Protein AF-A0A2N2T030-F1 (afdb_monomer_lite)

pLDDT: mean 86.25, std 7.55, range [54.22, 97.12]

Sequence (401 aa):
SSLTVLAPPGSDQFIALAIMLALLVGVIQLLLGVFKLGVIVNFLSHPVIVGFTNAAAIIIALSQVSKLFGVPMGRSEHFINDIVGMFALIGDTHLPTLAMGALAIAIMWGIKRYAPRLPGVLIAVVVTTLLSWSIGFERNASGTPEQIADPELRAVVQQGMGAAQRVNELNSQIAQKTVALKAAHKAAGNDDSGIVQMDAELALLQIDLRDAETAYNQKKTALRHLQVVRSTDASGATLAIYPADKAPQDLALDETRYRLNKLRANGFHLMGGGEVVGAIPEGLPSVQMPRFSLDALGSLLSAALVISLVGFMEAISIAKAVAARTRQRIDPNQELIGQGLANVVGSFTQAFPVSGSFSRTAVNMNSGARTGMSSVITALIVLVALLFLTPLLYHLPQAVL

Secondary structure (DSSP, 8-state):
-GGGGTS-TTSHHHHHHHHHHHHHHHHHHHHHHHTTGGGGGGGS-HHHHHHHHHHHHHHHHHHHHHHHHT--PPPPS-HHHHHHHHHHTGGG--HHHHHHHHHHHHHHHHHHHH-TTS-HHHHHHHHHHHHHHHTT---EEEE-GGGB--HHHHHHHHHHHHHHHHHHHHHHHHHHHHHHHHHHHHHH-TT-HHHHHHHHHHHHHHHHHHHHHHHHHHHHHHHHT-EEEEEE-TTS-EEEEEEGGG--TTS-B-SSPEEEEEEETTEEEEESS--B------SPPPP------HHHHHHHHHHHHHHHHHHHHHHHHHHHHHHHHH-----HHHHHHHHHHHHHHHHHTTPPP----HHHHHHHHHTT--STHHHHHHHHHHHHIIIIITGGGTT-BGGG-

Radius of gyration: 24.69 Å; chains: 1; bounding box: 60×40×71 Å

Foldseek 3Di:
DLLCLQDPPPDPVSLLLLLVLLLLLLQVLQVCLVVLVLCVLVPDDPVVLVVVVVVVVVLVVLVLVCLLQQADDDDDPDSVVSVVVSVVCNVLGPVQSNVLLVQLVCQLVVCCPPPVVDPSLVVSQLVSLVVLVVVVQFPKAWDFLVQAPDPVVSVLLVQLLVLVVQLVVLSVVLNVLVLVLVVVCVPPNDPDPVSVVSVVVSVVSVVVNVVSVVSNVVSQVVQQPFKKKFAADPVRHGRHIYGPVGDDPPGPIDPFTWGFRDHYNGTTMTTRGFDAPAADDADFQAQADRDDDPSSCVSSNVVSVVCSVSQLSNQVVLVVVVCVVVVDDDSSSVQSSVLSVVSNRVSRRSDGRDHDDNVVVVVCVVVPDDDCVSVVVVVVVVNVCRNPVRVSRRSRGSSSD

Structure (mmCIF, N/CA/C/O backbone):
data_AF-A0A2N2T030-F1
#
_entry.id   AF-A0A2N2T030-F1
#
loop_
_atom_site.group_PDB
_atom_site.id
_atom_site.type_symbol
_atom_site.label_atom_id
_atom_site.label_alt_id
_atom_site.label_comp_id
_atom_site.label_asym_id
_atom_site.label_entity_id
_atom_site.label_seq_id
_atom_site.pdbx_PDB_ins_code
_atom_site.Cartn_x
_atom_site.Cartn_y
_atom_site.Cartn_z
_atom_site.occupancy
_atom_site.B_iso_or_equiv
_atom_site.auth_seq_id
_atom_site.auth_comp_id
_atom_site.auth_asym_id
_atom_site.auth_atom_id
_atom_site.pdbx_PDB_model_num
ATOM 1 N N . SER A 1 1 ? 7.346 3.831 8.897 1.00 54.22 1 SER A N 1
ATOM 2 C CA . SER A 1 1 ? 6.219 3.205 9.636 1.00 54.22 1 SER A CA 1
ATOM 3 C C . SER A 1 1 ? 6.824 2.499 10.837 1.00 54.22 1 SER A C 1
ATOM 5 O O . SER A 1 1 ? 7.927 2.002 10.695 1.00 54.22 1 SER A O 1
ATOM 7 N N . SER A 1 2 ? 6.192 2.447 12.013 1.00 60.19 2 SER A N 1
ATOM 8 C CA . SER A 1 2 ? 6.802 1.788 13.193 1.00 60.19 2 SER A CA 1
ATOM 9 C C . SER A 1 2 ? 7.194 0.325 12.931 1.00 60.19 2 SER A C 1
ATOM 11 O O . SER A 1 2 ? 8.144 -0.181 13.515 1.00 60.19 2 SER A O 1
ATOM 13 N N . LEU A 1 3 ? 6.509 -0.327 11.988 1.00 69.19 3 LEU A N 1
ATOM 14 C CA . LEU A 1 3 ? 6.795 -1.692 11.550 1.00 69.19 3 LEU A CA 1
ATOM 15 C C . LEU A 1 3 ? 8.061 -1.820 10.693 1.00 69.19 3 LEU A C 1
ATOM 17 O O . LEU A 1 3 ? 8.680 -2.877 10.708 1.00 69.19 3 LEU A O 1
ATOM 21 N N . THR A 1 4 ? 8.466 -0.773 9.964 1.00 64.81 4 THR A N 1
ATOM 22 C CA . THR A 1 4 ? 9.625 -0.851 9.050 1.00 64.81 4 THR A CA 1
ATOM 23 C C . THR A 1 4 ? 10.955 -0.928 9.783 1.00 64.81 4 THR A C 1
ATOM 25 O O . THR A 1 4 ? 11.927 -1.395 9.212 1.00 64.81 4 THR A O 1
ATOM 28 N N . VAL A 1 5 ? 10.972 -0.531 11.058 1.00 67.19 5 VAL A N 1
ATOM 29 C CA . VAL A 1 5 ? 12.121 -0.703 11.958 1.00 67.19 5 VAL A CA 1
ATOM 30 C C . VAL A 1 5 ? 12.280 -2.168 12.389 1.00 67.19 5 VAL A C 1
ATOM 32 O O . VAL A 1 5 ? 13.367 -2.597 12.756 1.00 67.19 5 VAL A O 1
ATOM 35 N N . LEU A 1 6 ? 11.193 -2.947 12.362 1.00 70.19 6 LEU A N 1
ATOM 36 C CA . LEU A 1 6 ? 11.167 -4.327 12.853 1.00 70.19 6 LEU A CA 1
ATOM 37 C C . LEU A 1 6 ? 11.210 -5.364 11.727 1.00 70.19 6 LEU A C 1
ATOM 39 O O . LEU A 1 6 ? 11.672 -6.479 11.952 1.00 70.19 6 LEU A O 1
ATOM 43 N N . ALA A 1 7 ? 10.703 -5.023 10.541 1.00 73.06 7 ALA A N 1
ATOM 44 C CA . ALA A 1 7 ? 10.720 -5.905 9.383 1.00 73.06 7 ALA A CA 1
ATOM 45 C C . ALA A 1 7 ? 10.704 -5.113 8.062 1.00 73.06 7 ALA A C 1
ATOM 47 O O . ALA A 1 7 ? 9.985 -4.112 7.957 1.00 73.06 7 ALA A O 1
ATOM 48 N N . PRO A 1 8 ? 11.412 -5.584 7.017 1.00 67.56 8 PRO A N 1
ATOM 49 C CA . PRO A 1 8 ? 11.346 -4.985 5.687 1.00 67.56 8 PRO A CA 1
ATOM 50 C C . PRO A 1 8 ? 9.910 -4.996 5.125 1.00 67.56 8 PRO A C 1
ATOM 52 O O . PRO A 1 8 ? 9.242 -6.034 5.216 1.00 67.56 8 PRO A O 1
ATOM 55 N N . PRO A 1 9 ? 9.421 -3.896 4.515 1.00 70.19 9 PRO A N 1
ATOM 56 C CA . PRO A 1 9 ? 8.105 -3.857 3.877 1.00 70.19 9 PRO A CA 1
ATOM 57 C C . PRO A 1 9 ? 7.889 -5.019 2.901 1.00 70.19 9 PRO A C 1
ATOM 59 O O . PRO A 1 9 ? 8.748 -5.308 2.073 1.00 70.19 9 PRO A O 1
ATOM 62 N N . GLY A 1 10 ? 6.723 -5.662 2.974 1.00 69.06 10 GLY A N 1
ATOM 63 C CA . GLY A 1 10 ? 6.358 -6.760 2.072 1.00 69.06 10 GLY A CA 1
ATOM 64 C C . GLY A 1 10 ? 6.979 -8.120 2.410 1.00 69.06 10 GLY A C 1
ATOM 65 O O . GLY A 1 10 ? 6.644 -9.094 1.748 1.00 69.06 10 GLY A O 1
ATOM 66 N N . SER A 1 11 ? 7.831 -8.215 3.437 1.00 76.69 11 SER A N 1
ATOM 67 C CA . SER A 1 11 ? 8.258 -9.511 3.980 1.00 76.69 11 SER A CA 1
ATOM 68 C C . SER A 1 11 ? 7.119 -10.206 4.736 1.00 76.69 11 SER A C 1
ATOM 70 O O . SER A 1 11 ? 6.254 -9.547 5.320 1.00 76.69 11 SER A O 1
ATOM 72 N N . ASP A 1 12 ? 7.157 -11.537 4.814 1.00 82.62 12 ASP A N 1
ATOM 73 C CA . ASP A 1 12 ? 6.195 -12.322 5.606 1.00 82.62 12 ASP A CA 1
ATOM 74 C C . ASP A 1 12 ? 6.166 -11.878 7.075 1.00 82.62 12 ASP A C 1
ATOM 76 O O . ASP A 1 12 ? 5.110 -11.827 7.710 1.00 82.62 12 ASP A O 1
ATOM 80 N N . GLN A 1 13 ? 7.327 -11.491 7.613 1.00 82.12 13 GLN A N 1
ATOM 81 C CA . GLN A 1 13 ? 7.438 -10.966 8.970 1.00 82.12 13 GLN A CA 1
ATOM 82 C C . GLN A 1 13 ? 6.745 -9.607 9.116 1.00 82.12 13 GLN A C 1
ATOM 84 O O . GLN A 1 13 ? 6.071 -9.377 10.118 1.00 82.12 13 GLN A O 1
ATOM 89 N N . PHE A 1 14 ? 6.850 -8.721 8.122 1.00 83.44 14 PHE A N 1
ATOM 90 C CA . PHE A 1 14 ? 6.135 -7.444 8.125 1.00 83.44 14 PHE A CA 1
ATOM 91 C C . PHE A 1 14 ? 4.619 -7.648 8.121 1.00 83.44 14 PHE A C 1
ATOM 93 O O . PHE A 1 14 ? 3.914 -6.998 8.893 1.00 83.44 14 PHE A O 1
ATOM 100 N N . ILE A 1 15 ? 4.122 -8.580 7.302 1.00 86.62 15 ILE A N 1
ATOM 101 C CA . ILE A 1 15 ? 2.699 -8.940 7.262 1.00 86.62 15 ILE A CA 1
ATOM 102 C C . ILE A 1 15 ? 2.261 -9.498 8.624 1.00 86.62 15 ILE A C 1
ATOM 104 O O . ILE A 1 15 ? 1.270 -9.036 9.188 1.00 86.62 15 ILE A O 1
ATOM 108 N N . ALA A 1 16 ? 3.032 -10.419 9.208 1.00 87.88 16 ALA A N 1
ATOM 109 C CA . ALA A 1 16 ? 2.731 -10.989 10.520 1.00 87.88 16 ALA A CA 1
ATOM 110 C C . ALA A 1 16 ? 2.694 -9.928 11.638 1.00 87.88 16 ALA A C 1
ATOM 112 O O . ALA A 1 16 ? 1.776 -9.931 12.461 1.00 87.88 16 ALA A O 1
ATOM 113 N N . LEU A 1 17 ? 3.650 -8.990 11.657 1.00 88.69 17 LEU A N 1
ATOM 114 C CA . LEU A 1 17 ? 3.676 -7.895 12.633 1.00 88.69 17 LEU A CA 1
ATOM 115 C C . LEU A 1 17 ? 2.514 -6.914 12.434 1.00 88.69 17 LEU A C 1
ATOM 117 O O . LEU A 1 17 ? 1.966 -6.421 13.417 1.00 88.69 17 LEU A O 1
ATOM 121 N N . ALA A 1 18 ? 2.106 -6.648 11.191 1.00 90.25 18 ALA A N 1
ATOM 122 C CA . ALA A 1 18 ? 0.948 -5.808 10.903 1.00 90.25 18 ALA A CA 1
ATOM 123 C C . ALA A 1 18 ? -0.369 -6.430 11.395 1.00 90.25 18 ALA A C 1
ATOM 125 O O . ALA A 1 18 ? -1.199 -5.729 11.975 1.00 90.25 18 ALA A O 1
ATOM 126 N N . ILE A 1 19 ? -0.530 -7.744 11.222 1.00 92.12 19 ILE A N 1
ATOM 127 C CA . ILE A 1 19 ? -1.679 -8.503 11.730 1.00 92.12 19 ILE A CA 1
ATOM 128 C C . ILE A 1 19 ? -1.689 -8.505 13.267 1.00 92.12 19 ILE A C 1
ATOM 130 O O . ILE A 1 19 ? -2.724 -8.261 13.888 1.00 92.12 19 ILE A O 1
ATOM 134 N N . MET A 1 20 ? -0.529 -8.719 13.897 1.00 92.19 20 MET A N 1
ATOM 135 C CA . MET A 1 20 ? -0.389 -8.642 15.356 1.00 92.19 20 MET A CA 1
ATOM 136 C C . MET A 1 20 ? -0.715 -7.238 15.882 1.00 92.19 20 MET A C 1
ATOM 138 O O . MET A 1 20 ? -1.380 -7.088 16.906 1.00 92.19 20 MET A O 1
ATOM 142 N N . LEU A 1 21 ? -0.293 -6.197 15.164 1.00 93.00 21 LEU A N 1
ATOM 143 C CA . LEU A 1 21 ? -0.628 -4.816 15.489 1.00 93.00 21 LEU A CA 1
ATOM 144 C C . LEU A 1 21 ? -2.142 -4.567 15.402 1.00 93.00 21 LEU A C 1
ATOM 146 O O . LEU A 1 21 ? -2.682 -3.908 16.286 1.00 93.00 21 LEU A O 1
ATOM 150 N N . ALA A 1 22 ? -2.833 -5.120 14.398 1.00 94.69 22 ALA A N 1
ATOM 151 C CA . ALA A 1 22 ? -4.295 -5.050 14.294 1.00 94.69 22 ALA A CA 1
ATOM 152 C C . ALA A 1 22 ? -4.979 -5.697 15.503 1.00 94.69 22 ALA A C 1
ATOM 154 O O . ALA A 1 22 ? -5.864 -5.089 16.106 1.00 94.69 22 ALA A O 1
ATOM 155 N N . LEU A 1 23 ? -4.509 -6.877 15.920 1.00 95.38 23 LEU A N 1
ATOM 156 C CA . LEU A 1 23 ? -5.013 -7.546 17.116 1.00 95.38 23 LEU A CA 1
ATOM 157 C C . LEU A 1 23 ? -4.803 -6.692 18.376 1.00 95.38 23 LEU A C 1
ATOM 159 O O . LEU A 1 23 ? -5.743 -6.501 19.143 1.00 95.38 23 LEU A O 1
ATOM 163 N N . LEU A 1 24 ? -3.596 -6.153 18.586 1.00 95.31 24 LEU A N 1
ATOM 164 C CA . LEU A 1 24 ? -3.285 -5.316 19.752 1.00 95.31 24 LEU A CA 1
ATOM 165 C C . LEU A 1 24 ? -4.129 -4.042 19.784 1.00 95.31 24 LEU A C 1
ATOM 167 O O . LEU A 1 24 ? -4.688 -3.710 20.826 1.00 95.31 24 LEU A O 1
ATOM 171 N N . VAL A 1 25 ? -4.261 -3.353 1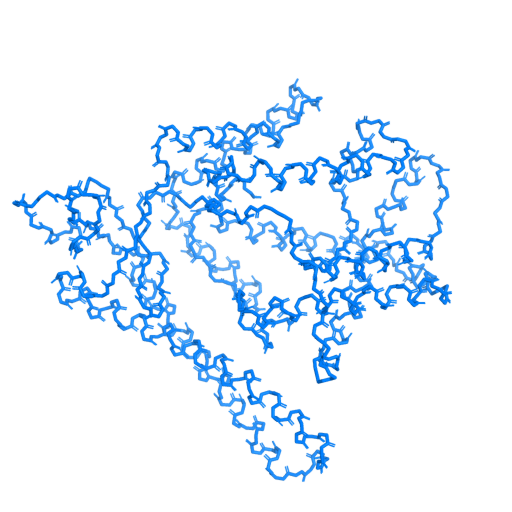8.647 1.00 95.88 25 VAL A N 1
ATOM 172 C CA . VAL A 1 25 ? -5.142 -2.185 18.510 1.00 95.88 25 VAL A CA 1
ATOM 173 C C . VAL A 1 25 ? -6.575 -2.563 18.877 1.00 95.88 25 VAL A C 1
ATOM 175 O O . VAL A 1 25 ? -7.202 -1.859 19.667 1.00 95.88 25 VAL A O 1
ATOM 178 N N . GLY A 1 26 ? -7.067 -3.697 18.372 1.00 96.69 26 GLY A N 1
ATOM 179 C CA . GLY A 1 26 ? -8.411 -4.182 18.659 1.00 96.69 26 GLY A CA 1
ATOM 180 C C . GLY A 1 26 ? -8.638 -4.500 20.136 1.00 96.69 26 GLY A C 1
ATOM 181 O O . GLY A 1 26 ? -9.624 -4.052 20.718 1.00 96.69 26 GLY A O 1
ATOM 182 N N . VAL A 1 27 ? -7.700 -5.204 20.774 1.00 96.38 27 VAL A N 1
ATOM 183 C CA . VAL A 1 27 ? -7.755 -5.512 22.211 1.00 96.38 27 VAL A CA 1
ATOM 184 C C . VAL A 1 27 ? -7.725 -4.231 23.043 1.00 96.38 27 VAL A C 1
ATOM 186 O O . VAL A 1 27 ? -8.547 -4.079 23.941 1.00 96.38 27 VAL A O 1
ATOM 189 N N . ILE A 1 28 ? -6.839 -3.281 22.733 1.00 96.12 28 ILE A N 1
ATOM 190 C CA . ILE A 1 28 ? -6.766 -2.000 23.448 1.00 96.12 28 ILE A CA 1
ATOM 191 C C . ILE A 1 28 ? -8.088 -1.237 23.319 1.00 96.12 28 ILE A C 1
ATOM 193 O O . ILE A 1 28 ? -8.643 -0.818 24.331 1.00 96.12 28 ILE A O 1
ATOM 197 N N . GLN A 1 29 ? -8.626 -1.085 22.105 1.00 96.06 29 GLN A N 1
ATOM 198 C CA . GLN A 1 29 ? -9.901 -0.391 21.885 1.00 96.06 29 GLN A CA 1
ATOM 199 C C . GLN A 1 29 ? -11.058 -1.079 22.614 1.00 96.06 29 GLN A C 1
ATOM 201 O O . GLN A 1 29 ? -11.859 -0.407 23.264 1.00 96.06 29 GLN A O 1
ATOM 206 N N . LEU A 1 30 ? -11.111 -2.413 22.566 1.00 96.94 30 LEU A N 1
ATOM 207 C CA . LEU A 1 30 ? -12.118 -3.197 23.269 1.00 96.94 30 LEU A CA 1
ATOM 208 C C . LEU A 1 30 ? -12.038 -2.968 24.784 1.00 96.94 30 LEU A C 1
ATOM 210 O O . LEU A 1 30 ? -13.061 -2.697 25.408 1.00 96.94 30 LEU A O 1
ATOM 214 N N . LEU A 1 31 ? -10.836 -3.015 25.368 1.00 96.56 31 LEU A N 1
ATOM 215 C CA . LEU A 1 31 ? -10.623 -2.749 26.793 1.00 96.56 31 LEU A CA 1
ATOM 216 C C . LEU A 1 31 ? -11.025 -1.316 27.158 1.00 96.56 31 LEU A C 1
ATOM 218 O O . LEU A 1 31 ? -11.780 -1.124 28.109 1.00 96.56 31 LEU A O 1
ATOM 222 N N . LEU A 1 32 ? -10.594 -0.315 26.384 1.00 94.56 32 LEU A N 1
ATOM 223 C CA . LEU A 1 32 ? -10.987 1.081 26.598 1.00 94.56 32 LEU A CA 1
ATOM 224 C C . LEU A 1 32 ? -12.515 1.241 26.575 1.00 94.56 32 LEU A C 1
ATOM 226 O O . LEU A 1 32 ? -13.073 1.936 27.421 1.00 94.56 32 LEU A O 1
ATOM 230 N N . GLY A 1 33 ? -13.200 0.584 25.639 1.00 95.00 33 GLY A N 1
ATOM 231 C CA . GLY A 1 33 ? -14.656 0.630 25.533 1.00 95.00 33 GLY A CA 1
ATOM 232 C C . GLY A 1 33 ? -15.363 -0.061 26.702 1.00 95.00 33 GLY A C 1
ATOM 233 O O . GLY A 1 33 ? -16.253 0.527 27.316 1.00 95.00 33 GLY A O 1
ATOM 234 N N . VAL A 1 34 ? -14.935 -1.273 27.067 1.00 96.06 34 VAL A N 1
ATOM 235 C CA . VAL A 1 34 ? -15.505 -2.049 28.185 1.00 96.06 34 VAL A CA 1
ATOM 236 C C . VAL A 1 34 ? -15.319 -1.328 29.523 1.00 96.06 34 VAL A C 1
ATOM 238 O O . VAL A 1 34 ? -16.259 -1.250 30.315 1.00 96.06 34 VAL A O 1
ATOM 241 N N . PHE A 1 35 ? -14.149 -0.726 29.755 1.00 96.00 35 PHE A N 1
ATOM 242 C CA . PHE A 1 35 ? -13.869 0.071 30.955 1.00 96.00 35 PHE A CA 1
ATOM 243 C C . PHE A 1 35 ? -14.442 1.495 30.908 1.00 96.00 35 PHE A C 1
ATOM 245 O O . PHE A 1 35 ? -14.197 2.289 31.814 1.00 96.00 35 PHE A O 1
ATOM 252 N N . LYS A 1 36 ? -15.236 1.825 29.884 1.00 92.69 36 LYS A N 1
ATOM 253 C CA . LYS A 1 36 ? -15.889 3.129 29.706 1.00 92.69 36 LYS A CA 1
ATOM 254 C C . LYS A 1 36 ? -14.917 4.317 29.639 1.00 92.69 36 LYS A C 1
ATOM 256 O O . LYS A 1 36 ? -15.241 5.434 30.044 1.00 92.69 36 LYS A O 1
ATOM 261 N N . LEU A 1 37 ? -13.726 4.091 29.090 1.00 90.19 37 LEU A N 1
ATOM 262 C CA . LEU A 1 37 ? -12.672 5.095 28.915 1.00 90.19 37 LEU A CA 1
ATOM 263 C C . LEU A 1 37 ? -12.866 5.961 27.658 1.00 90.19 37 LEU A C 1
ATOM 265 O O . LEU A 1 37 ? -12.024 6.801 27.345 1.00 90.19 37 LEU A O 1
ATOM 269 N N . GLY A 1 38 ? -14.006 5.854 26.968 1.00 83.75 38 GLY A N 1
ATOM 270 C CA . GLY A 1 38 ? -14.372 6.729 25.850 1.00 83.75 38 GLY A CA 1
ATOM 271 C C . GLY A 1 38 ? -14.492 8.212 26.230 1.00 83.75 38 GLY A C 1
ATOM 272 O O . GLY A 1 38 ? -14.464 9.076 25.353 1.00 83.75 38 GLY A O 1
ATOM 273 N N . VAL A 1 39 ? -14.549 8.530 27.530 1.00 81.38 39 VAL A N 1
ATOM 274 C CA . VAL A 1 39 ? -14.488 9.906 28.058 1.00 81.38 39 VAL A CA 1
ATOM 275 C C . VAL A 1 39 ? -13.198 10.622 27.646 1.00 81.38 39 VAL A C 1
ATOM 277 O O . VAL A 1 39 ? -13.221 11.843 27.504 1.00 81.38 39 VAL A O 1
ATOM 280 N N . ILE A 1 40 ? -12.108 9.889 27.371 1.00 77.94 40 ILE A N 1
ATOM 281 C CA . ILE A 1 40 ? -10.825 10.453 26.911 1.00 77.94 40 ILE A CA 1
ATOM 282 C C . ILE A 1 40 ? -11.018 11.379 25.694 1.00 77.94 40 ILE A C 1
ATOM 284 O O . ILE A 1 40 ? -10.351 12.404 25.579 1.00 77.94 40 ILE A O 1
ATOM 288 N N . VAL A 1 41 ? -12.002 11.096 24.835 1.00 70.56 41 VAL A N 1
ATOM 289 C CA . VAL A 1 41 ? -12.313 11.921 23.654 1.00 70.56 41 VAL A CA 1
ATOM 290 C C . VAL A 1 41 ? -12.756 13.333 24.014 1.00 70.56 41 VAL A C 1
ATOM 292 O O . VAL A 1 41 ? -12.554 14.261 23.234 1.00 70.56 41 VAL A O 1
ATOM 295 N N . ASN A 1 42 ? -13.380 13.519 25.174 1.00 75.94 42 ASN A N 1
ATOM 296 C CA . ASN A 1 42 ? -13.875 14.829 25.585 1.00 75.94 42 ASN A CA 1
ATOM 297 C C . ASN A 1 42 ? -12.741 15.790 25.966 1.00 75.94 42 ASN A C 1
ATOM 299 O O . ASN A 1 42 ? -12.976 16.992 26.031 1.00 75.94 42 ASN A O 1
ATOM 303 N N . PHE A 1 43 ? -11.521 15.284 26.166 1.00 74.31 43 PHE A N 1
ATOM 304 C CA . PHE A 1 43 ? -10.338 16.100 26.444 1.00 74.31 43 PHE A CA 1
ATOM 305 C C . PHE A 1 43 ? -9.625 16.590 25.179 1.00 74.31 43 PHE A C 1
ATOM 307 O O . PHE A 1 43 ? -8.667 17.355 25.268 1.00 74.31 43 PHE A O 1
ATOM 314 N N . LEU A 1 44 ? -10.085 16.183 23.994 1.00 72.38 44 LEU A N 1
ATOM 315 C CA . LEU A 1 44 ? -9.498 16.610 22.731 1.00 72.38 44 LEU A CA 1
ATOM 316 C C . LEU A 1 44 ? -10.198 17.858 22.222 1.00 72.38 44 LEU A C 1
ATOM 318 O O . LEU A 1 44 ? -11.404 17.871 21.967 1.00 72.38 44 LEU A O 1
ATOM 322 N N . SER A 1 45 ? -9.417 18.915 22.040 1.00 79.94 45 SER A N 1
ATOM 323 C CA . SER A 1 45 ? -9.932 20.153 21.484 1.00 79.94 45 SER A CA 1
ATOM 324 C C . SER A 1 45 ? -10.200 19.998 19.983 1.00 79.94 45 SER A C 1
ATOM 326 O O . SER A 1 45 ? -9.473 19.321 19.252 1.00 79.94 45 SER A O 1
ATOM 328 N N . HIS A 1 46 ? -11.244 20.668 19.496 1.00 76.31 46 HIS A N 1
ATOM 329 C CA . HIS A 1 46 ? -11.566 20.708 18.069 1.00 76.31 46 HIS A CA 1
ATOM 330 C C . HIS A 1 46 ? -10.372 21.152 17.183 1.00 76.31 46 HIS A C 1
ATOM 332 O O . HIS A 1 46 ? -10.153 20.524 16.145 1.00 76.31 46 HIS A O 1
ATOM 338 N N . PRO A 1 47 ? -9.546 22.152 17.572 1.00 84.94 47 PRO A N 1
ATOM 339 C CA . PRO A 1 47 ? -8.348 22.524 16.814 1.00 84.94 47 PRO A CA 1
ATOM 340 C C . PRO A 1 47 ? -7.342 21.385 16.603 1.00 84.94 47 PRO A C 1
ATOM 342 O O . PRO A 1 47 ? -6.777 21.283 15.517 1.00 84.94 47 PRO A O 1
ATOM 345 N N . VAL A 1 48 ? -7.139 20.508 17.594 1.00 79.31 48 VAL A N 1
ATOM 346 C CA . VAL A 1 48 ? -6.197 19.377 17.484 1.00 79.31 48 VAL A CA 1
ATOM 347 C C . VAL A 1 48 ? -6.666 18.385 16.421 1.00 79.31 48 VAL A C 1
ATOM 349 O O . VAL A 1 48 ? -5.876 17.952 15.586 1.00 79.31 48 VAL A O 1
ATOM 352 N N . ILE A 1 49 ? -7.964 18.081 16.401 1.00 73.25 49 ILE A N 1
ATOM 353 C CA . ILE A 1 49 ? -8.570 17.145 15.444 1.00 73.25 49 ILE A CA 1
ATOM 354 C C . ILE A 1 49 ? -8.461 17.689 14.012 1.00 73.25 49 ILE A C 1
ATOM 356 O O . ILE A 1 49 ? -8.078 16.961 13.093 1.00 73.25 49 ILE A O 1
ATOM 360 N N . VAL A 1 50 ? -8.753 18.980 13.818 1.00 78.69 50 VAL A N 1
ATOM 361 C CA . VAL A 1 50 ? -8.634 19.645 12.510 1.00 78.69 50 VAL A CA 1
ATOM 362 C C . VAL A 1 50 ? -7.176 19.689 12.048 1.00 78.69 50 VAL A C 1
ATOM 364 O O . VAL A 1 50 ? -6.893 19.344 10.902 1.00 78.69 50 VAL A O 1
ATOM 367 N N . GLY A 1 51 ? -6.247 20.060 12.935 1.00 83.75 51 GLY A N 1
ATOM 368 C CA . GLY A 1 51 ? -4.815 20.081 12.635 1.00 83.75 51 GLY A CA 1
ATO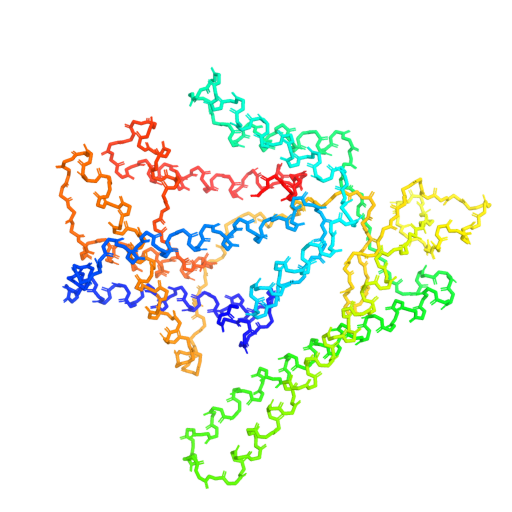M 369 C C . GLY A 1 51 ? -4.292 18.706 12.215 1.00 83.75 51 GLY A C 1
ATOM 370 O O . GLY A 1 51 ? -3.647 18.585 11.174 1.00 83.75 51 GLY A O 1
ATOM 371 N N . PHE A 1 52 ? -4.647 17.662 12.969 1.00 79.00 52 PHE A N 1
ATOM 372 C CA . PHE A 1 52 ? -4.286 16.281 12.657 1.00 79.00 52 PHE A CA 1
ATOM 373 C C . PHE A 1 52 ? -4.845 15.823 11.301 1.00 79.00 52 PHE A C 1
ATOM 375 O O . PHE A 1 52 ? -4.097 15.317 10.467 1.00 79.00 52 PHE A O 1
ATOM 382 N N . THR A 1 53 ? -6.138 16.049 11.048 1.00 77.75 53 THR A N 1
ATOM 383 C CA . THR A 1 53 ? -6.800 15.625 9.802 1.00 77.75 53 THR A CA 1
ATOM 384 C C . THR A 1 53 ? -6.187 16.310 8.578 1.00 77.75 53 THR A C 1
ATOM 386 O O . THR A 1 53 ? -5.934 15.657 7.567 1.00 77.75 53 THR A O 1
ATOM 389 N N . ASN A 1 54 ? -5.890 17.610 8.673 1.00 85.00 54 ASN A N 1
ATOM 390 C CA . ASN A 1 54 ? -5.245 18.358 7.593 1.00 85.00 54 ASN A CA 1
ATOM 391 C C . ASN A 1 54 ? -3.813 17.872 7.336 1.00 85.00 54 ASN A C 1
ATOM 393 O O . ASN A 1 54 ? -3.430 17.691 6.181 1.00 85.00 54 ASN A O 1
ATOM 397 N N . ALA A 1 55 ? -3.032 17.612 8.391 1.00 82.81 55 ALA A N 1
ATOM 398 C CA . ALA A 1 55 ? -1.682 17.071 8.254 1.00 82.81 55 ALA A CA 1
ATOM 399 C C . ALA A 1 55 ? -1.698 15.677 7.607 1.00 82.81 55 ALA A C 1
ATOM 401 O O . ALA A 1 55 ? -0.962 15.433 6.651 1.00 82.81 55 ALA A O 1
ATOM 402 N N . ALA A 1 56 ? -2.583 14.787 8.066 1.00 79.88 56 ALA A N 1
ATOM 403 C CA . ALA A 1 56 ? -2.763 13.464 7.477 1.00 79.88 56 ALA A CA 1
ATOM 404 C C . ALA A 1 56 ? -3.170 13.554 5.997 1.00 79.88 56 ALA A C 1
ATOM 406 O O . ALA A 1 56 ? -2.593 12.859 5.163 1.00 79.88 56 ALA A O 1
ATOM 407 N N . ALA A 1 57 ? -4.100 14.451 5.649 1.00 83.62 57 ALA A N 1
ATOM 408 C CA . ALA A 1 57 ? -4.517 14.673 4.266 1.00 83.62 57 ALA A CA 1
ATOM 409 C C . ALA A 1 57 ? -3.355 15.139 3.372 1.00 83.62 57 ALA A C 1
ATOM 411 O O . ALA A 1 57 ? -3.192 14.606 2.277 1.00 83.62 57 ALA A O 1
ATOM 412 N N . ILE A 1 58 ? -2.521 16.075 3.842 1.00 84.56 58 ILE A N 1
ATOM 413 C CA . ILE A 1 58 ? -1.333 16.548 3.110 1.00 84.56 58 ILE A CA 1
ATOM 414 C C . ILE A 1 58 ? -0.322 15.412 2.917 1.00 84.56 58 ILE A C 1
ATOM 416 O O . ILE A 1 58 ? 0.176 15.219 1.808 1.00 84.56 58 ILE A O 1
ATOM 420 N N . ILE A 1 59 ? -0.048 14.632 3.967 1.00 79.62 59 ILE A N 1
ATOM 421 C CA . ILE A 1 59 ? 0.888 13.502 3.903 1.00 79.62 59 ILE A CA 1
ATOM 422 C C . ILE A 1 59 ? 0.401 12.449 2.904 1.00 79.62 59 ILE A C 1
ATOM 424 O O . ILE A 1 59 ? 1.170 11.982 2.061 1.00 79.62 59 ILE A O 1
ATOM 428 N N . ILE A 1 60 ? -0.884 12.091 2.968 1.00 82.19 60 ILE A N 1
ATOM 429 C CA . ILE A 1 60 ? -1.495 11.128 2.050 1.00 82.19 60 ILE A CA 1
ATOM 430 C C . ILE A 1 60 ? -1.426 11.657 0.620 1.00 82.19 60 ILE A C 1
ATOM 432 O O . ILE A 1 60 ? -0.951 10.926 -0.249 1.00 82.19 60 ILE A O 1
ATOM 436 N N . ALA A 1 61 ? -1.842 12.908 0.390 1.00 84.81 61 ALA A N 1
ATOM 437 C CA . ALA A 1 61 ? -1.841 13.533 -0.927 1.00 84.81 61 ALA A CA 1
ATOM 438 C C . ALA A 1 61 ? -0.443 13.512 -1.546 1.00 84.81 61 ALA A C 1
ATOM 440 O O . ALA A 1 61 ? -0.281 12.977 -2.640 1.00 84.81 61 ALA A O 1
ATOM 441 N N . LEU A 1 62 ? 0.575 13.984 -0.819 1.00 81.25 62 LEU A N 1
ATOM 442 C CA . LEU A 1 62 ? 1.955 13.966 -1.300 1.00 81.25 62 LEU A CA 1
ATOM 443 C C . LEU A 1 62 ? 2.426 12.541 -1.618 1.00 81.25 62 LEU A C 1
ATOM 445 O O . LEU A 1 62 ? 3.049 12.305 -2.648 1.00 81.25 62 LEU A O 1
ATOM 449 N N . SER A 1 63 ? 2.076 11.568 -0.774 1.00 79.00 63 SER A N 1
ATOM 450 C CA . SER A 1 63 ? 2.478 10.178 -0.993 1.00 79.00 63 SER A CA 1
ATOM 451 C C . SER A 1 63 ? 1.851 9.524 -2.233 1.00 79.00 63 SER A C 1
ATOM 453 O O . SER A 1 63 ? 2.351 8.488 -2.668 1.00 79.00 63 SER A O 1
ATOM 455 N N . GLN A 1 64 ? 0.778 10.099 -2.796 1.00 87.94 64 GLN A N 1
ATOM 456 C CA . GLN A 1 64 ? 0.198 9.650 -4.068 1.00 87.94 64 GLN A CA 1
ATOM 457 C C . GLN A 1 64 ? 0.797 10.371 -5.282 1.00 87.94 64 GLN A C 1
ATOM 459 O O . GLN A 1 64 ? 0.695 9.861 -6.396 1.00 87.94 64 GLN A O 1
ATOM 464 N N . VAL A 1 65 ? 1.452 11.524 -5.098 1.00 86.56 65 VAL A N 1
ATOM 465 C CA . VAL A 1 65 ? 2.003 12.302 -6.217 1.00 86.56 65 VAL A CA 1
ATOM 466 C C . VAL A 1 65 ? 3.031 11.483 -7.002 1.00 86.56 65 VAL A C 1
ATOM 468 O O . VAL A 1 65 ? 2.982 11.460 -8.227 1.00 86.56 65 VAL A O 1
ATOM 471 N N . SER A 1 66 ? 3.898 10.717 -6.338 1.00 84.44 66 SER A N 1
ATOM 472 C CA . SER A 1 66 ? 4.872 9.857 -7.032 1.00 84.44 66 SER A CA 1
ATOM 473 C C . SER A 1 66 ? 4.217 8.840 -7.979 1.00 84.44 66 SER A C 1
ATOM 475 O O . SER A 1 66 ? 4.727 8.613 -9.078 1.00 84.44 66 SER A O 1
ATOM 477 N N . LYS A 1 67 ? 3.055 8.285 -7.606 1.00 87.19 67 LYS A N 1
ATOM 478 C CA . LYS A 1 67 ? 2.271 7.386 -8.467 1.00 87.19 67 LYS A CA 1
ATOM 479 C C . LYS A 1 67 ? 1.664 8.124 -9.652 1.00 87.19 67 LYS A C 1
ATOM 481 O O . LYS A 1 67 ? 1.721 7.613 -10.765 1.00 87.19 67 LYS A O 1
ATOM 486 N N . LEU A 1 68 ? 1.139 9.331 -9.427 1.00 90.00 68 LEU A N 1
ATOM 487 C CA . LEU A 1 68 ? 0.548 10.165 -10.476 1.00 90.00 68 LEU A CA 1
ATOM 488 C C . LEU A 1 68 ? 1.573 10.527 -11.560 1.00 90.00 68 LEU A C 1
ATOM 490 O O . LEU A 1 68 ? 1.277 10.453 -12.747 1.00 90.00 68 LEU A O 1
ATOM 494 N N . PHE A 1 69 ? 2.793 10.872 -11.150 1.00 88.19 69 PHE A N 1
ATOM 495 C CA . PHE A 1 69 ? 3.896 11.184 -12.061 1.00 88.19 69 PHE A CA 1
ATOM 496 C C . PHE A 1 69 ? 4.576 9.929 -12.641 1.00 88.19 69 PHE A C 1
ATOM 498 O O . PHE A 1 69 ? 5.374 10.034 -13.574 1.00 88.19 69 PHE A O 1
ATOM 505 N N . GLY A 1 70 ? 4.262 8.737 -12.121 1.00 83.31 70 GLY A N 1
ATOM 506 C CA . GLY A 1 70 ? 4.843 7.469 -12.561 1.00 83.31 70 GLY A CA 1
ATOM 507 C C . GLY A 1 70 ? 6.335 7.338 -12.259 1.00 83.31 70 GLY A C 1
ATOM 508 O O . GLY A 1 70 ? 7.040 6.652 -12.996 1.00 83.31 70 GLY A O 1
ATOM 509 N N . VAL A 1 71 ? 6.828 8.005 -11.209 1.00 80.62 71 VAL A N 1
ATOM 510 C CA . VAL A 1 71 ? 8.255 8.000 -10.863 1.00 80.62 71 VAL A CA 1
ATOM 511 C C . VAL A 1 71 ? 8.492 7.160 -9.601 1.00 80.62 71 VAL A C 1
ATOM 513 O O . VAL A 1 71 ? 7.905 7.441 -8.552 1.00 80.62 71 VAL A O 1
ATOM 516 N N . PRO A 1 72 ? 9.370 6.137 -9.650 1.00 68.62 72 PRO A N 1
ATOM 517 C CA . PRO A 1 72 ? 9.624 5.249 -8.521 1.00 68.62 72 PRO A CA 1
ATOM 518 C C . PRO A 1 72 ? 10.418 5.968 -7.422 1.00 68.62 72 PRO A C 1
ATOM 520 O O . PRO A 1 72 ? 11.659 6.005 -7.435 1.00 68.62 72 PRO A O 1
ATOM 523 N N . MET A 1 73 ? 9.697 6.502 -6.438 1.00 70.06 73 MET A N 1
ATOM 524 C CA . MET A 1 73 ? 10.251 7.152 -5.254 1.00 70.06 73 MET A CA 1
ATOM 525 C C . MET A 1 73 ? 10.196 6.219 -4.035 1.00 70.06 73 MET A C 1
ATOM 527 O O . MET A 1 73 ? 9.153 5.638 -3.741 1.00 70.06 73 MET A O 1
ATOM 531 N N . GLY A 1 74 ? 11.325 6.055 -3.339 1.00 64.25 74 GLY A N 1
ATOM 532 C CA . GLY A 1 74 ? 11.339 5.410 -2.021 1.00 64.25 74 GLY A CA 1
ATOM 533 C C . GLY A 1 74 ? 10.750 6.346 -0.962 1.00 64.25 74 GLY A C 1
ATOM 534 O O . GLY A 1 74 ? 10.780 7.558 -1.146 1.00 64.25 74 GLY A O 1
ATOM 535 N N . ARG A 1 75 ? 10.214 5.799 0.132 1.00 64.56 75 ARG A N 1
ATOM 536 C CA . ARG A 1 75 ? 9.822 6.605 1.300 1.00 64.56 75 ARG A CA 1
ATOM 537 C C . ARG A 1 75 ? 11.016 6.742 2.231 1.00 64.56 75 ARG A C 1
ATOM 539 O O . ARG A 1 75 ? 11.589 5.721 2.600 1.00 64.56 75 ARG A O 1
ATOM 546 N N . SER A 1 76 ? 11.356 7.964 2.615 1.00 65.69 76 SER A N 1
ATOM 547 C CA . SER A 1 76 ? 12.368 8.224 3.638 1.00 65.69 76 SER A CA 1
ATOM 548 C C . SER A 1 76 ? 11.741 8.338 5.033 1.00 65.69 76 SER A C 1
ATOM 550 O O . SER A 1 76 ? 10.518 8.377 5.194 1.00 65.69 76 SER A O 1
ATOM 552 N N . GLU A 1 77 ? 12.579 8.384 6.071 1.00 61.88 77 GLU A N 1
ATOM 553 C CA . GLU A 1 77 ? 12.125 8.639 7.446 1.00 61.88 77 GLU A CA 1
ATOM 554 C C . GLU A 1 77 ? 11.587 10.063 7.638 1.00 61.88 77 GLU A C 1
ATOM 556 O O . GLU A 1 77 ? 10.765 10.317 8.522 1.00 61.88 77 GLU A O 1
ATOM 561 N N . HIS A 1 78 ? 12.020 10.998 6.790 1.00 70.06 78 HIS A N 1
ATOM 562 C CA . HIS A 1 78 ? 11.668 12.405 6.884 1.00 70.06 78 HIS A CA 1
ATOM 563 C C . HIS A 1 78 ? 10.814 12.823 5.694 1.00 70.06 78 HIS A C 1
ATOM 565 O O . HIS A 1 78 ? 11.310 13.054 4.598 1.00 70.06 78 HIS A O 1
ATOM 571 N N . PHE A 1 79 ? 9.528 13.047 5.947 1.00 72.88 79 PHE A N 1
ATOM 572 C CA . PHE A 1 79 ? 8.559 13.507 4.949 1.00 72.88 79 PHE A CA 1
ATOM 573 C C . PHE A 1 79 ? 9.022 14.726 4.123 1.00 72.88 79 PHE A C 1
ATOM 575 O O . PHE A 1 79 ? 8.706 14.835 2.943 1.00 72.88 79 PHE A O 1
ATOM 582 N N . ILE A 1 80 ? 9.806 15.635 4.714 1.00 77.88 80 ILE A N 1
ATOM 583 C CA . ILE A 1 80 ? 10.369 16.794 4.001 1.00 77.88 80 ILE A CA 1
ATOM 584 C C . ILE A 1 80 ? 11.330 16.364 2.884 1.00 77.88 80 ILE A C 1
ATOM 586 O O . ILE A 1 80 ? 11.304 16.944 1.800 1.00 77.88 80 ILE A O 1
ATOM 590 N N . ASN A 1 81 ? 12.127 15.318 3.105 1.00 77.88 81 ASN A N 1
ATOM 591 C CA . ASN A 1 81 ? 13.021 14.780 2.082 1.00 77.88 81 ASN A CA 1
ATOM 592 C C . ASN A 1 81 ? 12.223 14.138 0.940 1.00 77.88 81 ASN A C 1
ATOM 594 O O . ASN A 1 81 ? 12.615 14.267 -0.219 1.00 77.88 81 ASN A O 1
ATOM 598 N N . ASP A 1 82 ? 11.073 13.526 1.242 1.00 76.75 82 ASP A N 1
ATOM 599 C CA . ASP A 1 82 ? 10.152 13.011 0.222 1.00 76.75 82 ASP A CA 1
ATOM 600 C C . ASP A 1 82 ? 9.549 14.157 -0.616 1.00 76.75 82 ASP A C 1
ATOM 602 O O . ASP A 1 82 ? 9.423 14.033 -1.831 1.00 76.75 82 ASP A O 1
ATOM 606 N N . ILE A 1 83 ? 9.237 15.312 -0.011 1.00 78.31 83 ILE A N 1
ATOM 607 C CA . ILE A 1 83 ? 8.791 16.500 -0.764 1.00 78.31 83 ILE A CA 1
ATOM 608 C C . ILE A 1 83 ? 9.893 16.983 -1.708 1.00 78.31 83 ILE A C 1
ATOM 610 O O . ILE A 1 83 ? 9.664 17.152 -2.906 1.00 78.31 83 ILE A O 1
ATOM 614 N N . VAL A 1 84 ? 11.091 17.228 -1.174 1.00 81.12 84 VAL A N 1
ATOM 615 C CA . VAL A 1 84 ? 12.205 17.796 -1.949 1.00 81.12 84 VAL A CA 1
ATOM 616 C C . VAL A 1 84 ? 12.628 16.843 -3.064 1.00 81.12 84 VAL A C 1
ATOM 618 O O . VAL A 1 84 ? 12.809 17.266 -4.206 1.00 81.12 84 VAL A O 1
ATOM 621 N N . GLY A 1 85 ? 12.718 15.545 -2.766 1.00 77.69 85 GLY A N 1
ATOM 622 C CA . GLY A 1 85 ? 13.029 14.534 -3.765 1.00 77.69 85 GLY A CA 1
ATOM 623 C C . GLY A 1 85 ? 11.964 14.460 -4.860 1.00 77.69 85 GLY A C 1
ATOM 624 O O . GLY A 1 85 ? 12.308 14.321 -6.026 1.00 77.69 85 GLY A O 1
ATOM 625 N N . MET A 1 86 ? 10.682 14.628 -4.530 1.00 79.88 86 MET A N 1
ATOM 626 C CA . MET A 1 86 ? 9.617 14.645 -5.532 1.00 79.88 86 MET A CA 1
ATOM 627 C C . MET A 1 86 ? 9.795 15.809 -6.512 1.00 79.88 86 MET A C 1
ATOM 629 O O . MET A 1 86 ? 9.682 15.597 -7.716 1.00 79.88 86 MET A O 1
ATOM 633 N N . PHE A 1 87 ? 10.139 17.009 -6.029 1.00 81.50 87 PHE A N 1
ATOM 634 C CA . PHE A 1 87 ? 10.415 18.157 -6.901 1.00 81.50 87 PHE A CA 1
ATOM 635 C C . PHE A 1 87 ? 11.628 17.936 -7.809 1.00 81.50 87 PHE A C 1
ATOM 637 O O . PHE A 1 87 ? 11.588 18.321 -8.976 1.00 81.50 87 PHE A O 1
ATOM 644 N N . ALA A 1 88 ? 12.672 17.266 -7.315 1.00 80.69 88 ALA A N 1
ATOM 645 C CA . ALA A 1 88 ? 13.826 16.897 -8.134 1.00 80.69 88 ALA A CA 1
ATOM 646 C C . ALA A 1 88 ? 13.474 15.874 -9.233 1.00 80.69 88 ALA A C 1
ATOM 648 O O . ALA A 1 88 ? 14.116 15.843 -10.278 1.00 80.69 88 ALA A O 1
ATOM 649 N N . LEU A 1 89 ? 12.442 15.054 -9.012 1.00 76.00 89 LEU A N 1
ATOM 650 C CA . LEU A 1 89 ? 12.031 13.965 -9.900 1.00 76.00 89 LEU A CA 1
ATOM 651 C C . LEU A 1 89 ? 10.973 14.374 -10.945 1.00 76.00 89 LEU A C 1
ATOM 653 O O . LEU A 1 89 ? 10.608 13.554 -11.786 1.00 76.00 89 LEU A O 1
ATOM 657 N N . ILE A 1 90 ? 10.502 15.628 -10.949 1.00 80.06 90 ILE A N 1
ATOM 658 C CA . ILE A 1 90 ? 9.503 16.118 -11.923 1.00 80.06 90 ILE A CA 1
ATOM 659 C C . ILE A 1 90 ? 10.004 15.988 -13.373 1.00 80.06 90 ILE A C 1
ATOM 661 O O . ILE A 1 90 ? 9.209 15.742 -14.280 1.00 80.06 90 ILE A O 1
ATOM 665 N N . GLY A 1 91 ? 11.312 16.094 -13.620 1.00 81.00 91 GLY A N 1
ATOM 666 C CA . GLY A 1 91 ? 11.877 15.899 -14.962 1.00 81.00 91 GLY A CA 1
ATOM 667 C C . GLY A 1 91 ? 11.692 14.478 -15.517 1.00 81.00 91 GLY A C 1
ATOM 668 O O . GLY A 1 91 ? 11.595 14.302 -16.728 1.00 81.00 91 GLY A O 1
ATOM 669 N N . ASP A 1 92 ? 11.560 13.477 -14.643 1.00 79.38 92 ASP A N 1
ATOM 670 C CA . ASP A 1 92 ? 11.495 12.056 -15.011 1.00 79.38 92 ASP A CA 1
ATOM 671 C C . ASP A 1 92 ? 10.063 11.537 -15.215 1.00 79.38 92 ASP A C 1
ATOM 673 O O . ASP A 1 92 ? 9.843 10.329 -15.347 1.00 79.38 92 ASP A O 1
ATOM 677 N N . THR A 1 93 ? 9.086 12.445 -15.249 1.00 87.50 93 THR A N 1
ATOM 678 C CA . THR A 1 93 ? 7.657 12.134 -15.352 1.00 87.50 93 THR A CA 1
ATOM 679 C C . THR A 1 93 ? 7.346 11.170 -16.495 1.00 87.50 93 THR A C 1
ATOM 681 O O . THR A 1 93 ? 7.667 11.424 -17.659 1.00 87.50 93 THR A O 1
ATOM 684 N N . HIS A 1 94 ? 6.623 10.092 -16.190 1.00 87.94 94 HIS A N 1
ATOM 685 C CA . HIS A 1 94 ? 6.061 9.220 -17.212 1.00 87.94 94 HIS A CA 1
ATOM 686 C C . HIS A 1 94 ? 4.750 9.823 -17.737 1.00 87.94 94 HIS A C 1
ATOM 688 O O . HIS A 1 94 ? 3.678 9.616 -17.167 1.00 87.94 94 HIS A O 1
ATOM 694 N N . LEU A 1 95 ? 4.838 10.592 -18.830 1.00 90.75 95 LEU A N 1
ATOM 695 C CA . LEU A 1 95 ? 3.704 11.336 -19.400 1.00 90.75 95 LEU A CA 1
ATOM 696 C C . LEU A 1 95 ? 2.441 10.486 -19.639 1.00 90.75 95 LEU A C 1
ATOM 698 O O . LEU A 1 95 ? 1.364 10.962 -19.280 1.00 90.75 95 LEU A O 1
ATOM 702 N N . PRO A 1 96 ? 2.512 9.240 -20.159 1.00 92.00 96 PRO A N 1
ATOM 703 C CA . PRO A 1 96 ? 1.319 8.403 -20.288 1.00 92.00 96 PRO A CA 1
ATOM 704 C C . PRO A 1 96 ? 0.653 8.093 -18.940 1.00 92.00 96 PRO A C 1
ATOM 706 O O . PRO A 1 96 ? -0.570 8.093 -18.842 1.00 92.00 96 PRO A O 1
ATOM 709 N N . THR A 1 97 ? 1.439 7.883 -17.879 1.00 92.69 97 THR A N 1
ATOM 710 C CA . THR A 1 97 ? 0.913 7.653 -16.522 1.00 92.69 97 THR A CA 1
ATOM 711 C C . THR A 1 97 ? 0.242 8.906 -15.972 1.00 92.6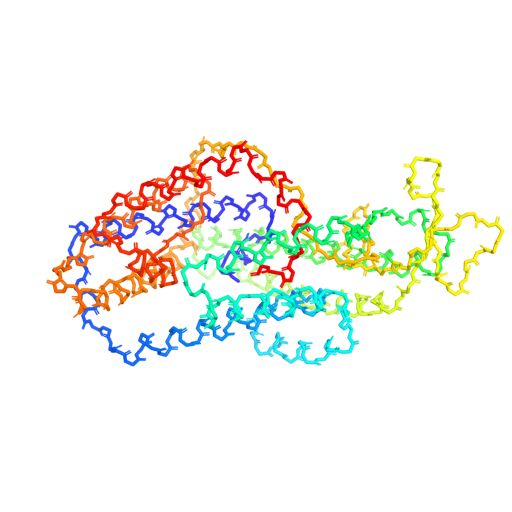9 97 THR A C 1
ATOM 713 O O . THR A 1 97 ? -0.877 8.825 -15.462 1.00 92.69 97 THR A O 1
ATOM 716 N N . LEU A 1 98 ? 0.876 10.069 -16.156 1.00 94.19 98 LEU A N 1
ATOM 717 C CA . LEU A 1 98 ? 0.293 11.355 -15.778 1.00 94.19 98 LEU A CA 1
ATOM 718 C C . LEU A 1 98 ? -1.025 11.609 -16.520 1.00 94.19 98 LEU A C 1
ATOM 720 O O . LEU A 1 98 ? -1.996 12.046 -15.906 1.00 94.19 98 LEU A O 1
ATOM 724 N N . ALA A 1 99 ? -1.086 11.294 -17.816 1.00 95.19 99 ALA A N 1
ATOM 725 C CA . ALA A 1 99 ? -2.298 11.425 -18.617 1.00 95.19 99 ALA A CA 1
ATOM 726 C C . ALA A 1 99 ? -3.432 10.522 -18.102 1.00 95.19 99 ALA A C 1
ATOM 728 O O . ALA A 1 99 ? -4.563 10.991 -17.986 1.00 95.19 99 ALA A O 1
ATOM 729 N N . MET A 1 100 ? -3.141 9.270 -17.724 1.00 95.62 100 MET A N 1
ATOM 730 C CA . MET A 1 100 ? -4.142 8.365 -17.137 1.00 95.62 100 MET A CA 1
ATOM 731 C C . MET A 1 100 ? -4.691 8.893 -15.806 1.00 95.62 100 MET A C 1
ATOM 733 O O . MET A 1 100 ? -5.904 8.877 -15.589 1.00 95.62 100 MET A O 1
ATOM 737 N N . GLY A 1 101 ? -3.826 9.405 -14.927 1.00 95.31 101 GLY A N 1
ATOM 738 C CA . GLY A 1 101 ? -4.265 9.991 -13.660 1.00 95.31 101 GLY A CA 1
ATOM 739 C C . GLY A 1 101 ? -5.029 11.309 -13.839 1.00 95.31 101 GLY A C 1
ATOM 740 O O . GLY A 1 101 ? -6.076 11.510 -13.223 1.00 95.31 101 GLY A O 1
ATOM 741 N N . ALA A 1 102 ? -4.578 12.184 -14.743 1.00 96.44 102 ALA A N 1
ATOM 742 C CA . ALA A 1 102 ? -5.289 13.413 -15.095 1.00 96.44 102 ALA A CA 1
ATOM 743 C C . ALA A 1 102 ? -6.672 13.118 -15.697 1.00 96.44 102 ALA A C 1
ATOM 745 O O . ALA A 1 102 ? -7.654 13.767 -15.332 1.00 96.44 102 ALA A O 1
ATOM 746 N N . LEU A 1 103 ? -6.773 12.099 -16.558 1.00 97.12 103 LEU A N 1
ATOM 747 C CA . LEU A 1 103 ? -8.038 11.611 -17.102 1.00 97.12 103 LEU A CA 1
ATOM 748 C C . LEU A 1 103 ? -8.966 11.109 -15.990 1.00 97.12 103 LEU A C 1
ATOM 750 O O . LEU A 1 103 ? -10.136 11.487 -15.962 1.00 97.12 103 LEU A O 1
ATOM 754 N N . ALA A 1 104 ? -8.461 10.315 -15.042 1.00 96.56 104 ALA A N 1
ATOM 755 C CA . ALA A 1 104 ? -9.254 9.850 -13.905 1.00 96.56 104 ALA A CA 1
ATOM 756 C C . ALA A 1 104 ? -9.800 11.016 -13.067 1.00 96.56 104 ALA A C 1
ATOM 758 O O . ALA A 1 104 ? -10.991 11.042 -12.744 1.00 96.56 104 ALA A O 1
ATOM 759 N N . ILE A 1 105 ? -8.963 12.016 -12.766 1.00 95.75 105 ILE A N 1
ATOM 760 C CA . ILE A 1 105 ? -9.372 13.235 -12.053 1.00 95.75 105 ILE A CA 1
ATOM 761 C C . ILE A 1 105 ? -10.439 13.994 -12.846 1.00 95.75 105 ILE A C 1
ATOM 763 O O . ILE A 1 105 ? -11.456 14.389 -12.272 1.00 95.75 105 ILE A O 1
ATOM 767 N N . ALA A 1 106 ? -10.250 14.162 -14.157 1.00 97.06 106 ALA A N 1
ATOM 768 C CA . ALA A 1 106 ? -11.205 14.839 -15.027 1.00 97.06 106 ALA A CA 1
ATOM 769 C C . ALA A 1 106 ? -12.562 14.118 -15.063 1.00 97.06 106 ALA A C 1
ATOM 771 O O . ALA A 1 106 ? -13.598 14.773 -14.947 1.00 97.06 106 ALA A O 1
ATOM 772 N N . ILE A 1 107 ? -12.573 12.782 -15.140 1.00 96.56 107 ILE A N 1
ATOM 773 C CA . ILE A 1 107 ? -13.796 11.966 -15.084 1.00 96.56 107 ILE A CA 1
ATOM 774 C C . ILE A 1 107 ? -14.491 12.139 -13.729 1.00 96.56 107 ILE A C 1
ATOM 776 O O . ILE A 1 107 ? -15.679 12.461 -13.680 1.00 96.56 107 ILE A O 1
ATOM 780 N N . MET A 1 108 ? -13.760 11.973 -12.621 1.00 93.88 108 MET A N 1
ATOM 781 C CA . MET A 1 108 ? -14.321 12.105 -11.273 1.00 93.88 108 MET A CA 1
ATOM 782 C C . MET A 1 108 ? -14.899 13.504 -11.032 1.00 93.88 108 MET A C 1
ATOM 784 O O . MET A 1 108 ? -16.004 13.638 -10.501 1.00 93.88 108 MET A O 1
ATOM 788 N N . TRP A 1 109 ? -14.175 14.548 -11.439 1.00 95.31 109 TRP A N 1
ATOM 789 C CA . TRP A 1 109 ? -14.608 15.936 -11.301 1.00 95.31 109 TRP A CA 1
ATOM 790 C C . TRP A 1 109 ? -15.793 16.267 -12.214 1.00 95.31 109 TRP A C 1
ATOM 792 O O . TRP A 1 109 ? -16.772 16.856 -11.753 1.00 95.31 109 TRP A O 1
ATOM 802 N N . GLY A 1 110 ? -15.751 15.832 -13.475 1.00 96.44 110 GLY A N 1
ATOM 803 C CA . GLY A 1 110 ? -16.828 16.019 -14.443 1.00 96.44 110 GLY A CA 1
ATOM 804 C C . GLY A 1 110 ? -18.125 15.352 -13.994 1.00 96.44 110 GLY A C 1
ATOM 805 O O . GLY A 1 110 ? -19.170 16.000 -13.950 1.00 96.44 110 GLY A O 1
ATOM 806 N N . ILE A 1 111 ? -18.067 14.092 -13.553 1.00 94.69 111 ILE A N 1
ATOM 807 C CA . ILE A 1 111 ? -19.244 13.380 -13.035 1.00 94.69 111 ILE A CA 1
ATOM 808 C C . ILE A 1 111 ? -19.772 14.064 -11.776 1.00 94.69 111 ILE A C 1
ATOM 810 O O . ILE A 1 111 ? -20.970 14.317 -11.674 1.00 94.69 111 ILE A O 1
ATOM 814 N N . LYS A 1 112 ? -18.890 14.454 -10.848 1.00 89.94 112 LYS A N 1
ATOM 815 C CA . LYS A 1 112 ? -19.289 15.202 -9.649 1.00 89.94 112 LYS A CA 1
ATOM 816 C C . LYS A 1 112 ? -19.989 16.523 -9.991 1.00 89.94 112 LYS A C 1
ATOM 818 O O . LYS A 1 112 ? -20.868 16.945 -9.243 1.00 89.94 112 LYS A O 1
ATOM 823 N N . ARG A 1 113 ? -19.610 17.182 -11.092 1.00 94.00 113 ARG A N 1
ATOM 824 C CA . ARG A 1 113 ? -20.190 18.461 -11.522 1.00 94.00 113 ARG A CA 1
ATOM 825 C C . ARG A 1 113 ? -21.520 18.302 -12.259 1.00 94.00 113 ARG A C 1
ATOM 827 O O . ARG A 1 113 ? -22.436 19.067 -11.973 1.00 94.00 113 ARG A O 1
ATOM 834 N N . TYR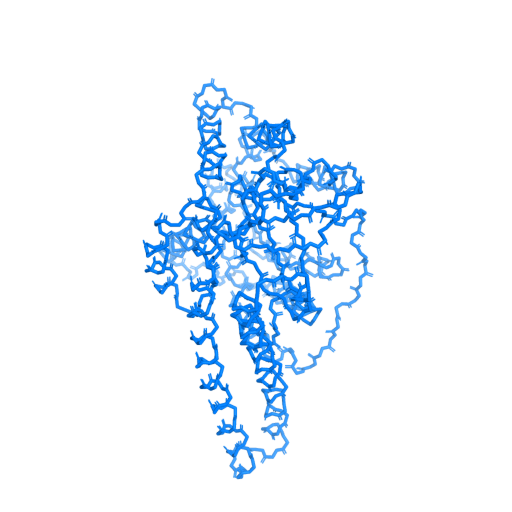 A 1 114 ? -21.619 17.354 -13.190 1.00 95.75 114 TYR A N 1
ATOM 835 C CA . TYR A 1 114 ? -22.752 17.253 -14.121 1.00 95.75 114 TYR A CA 1
ATOM 836 C C . TYR A 1 114 ? -23.742 16.131 -13.783 1.00 95.75 114 TYR A C 1
ATOM 838 O O . TYR A 1 114 ? -24.932 16.263 -14.052 1.00 95.75 114 TYR A O 1
ATOM 846 N N . ALA A 1 115 ? -23.281 15.042 -13.167 1.00 93.00 115 ALA A N 1
ATOM 847 C CA . ALA A 1 115 ? -24.099 13.880 -12.824 1.00 93.00 115 ALA A CA 1
ATOM 848 C C . ALA A 1 115 ? -23.758 13.350 -11.415 1.00 93.00 115 ALA A C 1
ATOM 850 O O . ALA A 1 115 ? -23.354 12.195 -11.270 1.00 93.00 115 ALA A O 1
ATOM 851 N N . PRO A 1 116 ? -23.946 14.155 -10.347 1.00 84.62 116 PRO A N 1
ATOM 852 C CA . PRO A 1 116 ? -23.487 13.833 -8.988 1.00 84.62 116 PRO A CA 1
ATOM 853 C C . PRO A 1 116 ? -24.128 12.582 -8.365 1.00 84.62 116 PRO A C 1
ATOM 855 O O . PRO A 1 116 ? -23.694 12.140 -7.305 1.00 84.62 116 PRO A O 1
ATOM 858 N N . ARG A 1 117 ? -25.165 12.016 -8.996 1.00 85.88 117 ARG A N 1
ATOM 859 C CA . ARG A 1 117 ? -25.795 10.750 -8.587 1.00 85.88 117 ARG A CA 1
ATOM 860 C C . ARG A 1 117 ? -25.024 9.512 -9.055 1.00 85.88 117 ARG A C 1
ATOM 862 O O . ARG A 1 117 ? -25.261 8.434 -8.524 1.00 85.88 117 ARG A O 1
ATOM 869 N N . LEU A 1 118 ? -24.148 9.645 -10.052 1.00 89.25 118 LEU A N 1
ATOM 870 C CA . LEU A 1 118 ? -23.372 8.531 -10.589 1.00 89.25 118 LEU A CA 1
ATOM 871 C C . LEU A 1 118 ? -22.084 8.307 -9.775 1.00 89.25 118 LEU A C 1
ATOM 873 O O . LEU A 1 118 ? -21.479 9.271 -9.295 1.00 89.25 118 LEU A O 1
ATOM 877 N N . PRO A 1 119 ? -21.616 7.052 -9.640 1.00 88.56 119 PRO A N 1
ATOM 878 C CA . PRO A 1 119 ? -20.409 6.725 -8.886 1.00 88.56 119 PRO A CA 1
ATOM 879 C C . PRO A 1 119 ? -19.149 7.093 -9.685 1.00 88.56 119 PRO A C 1
ATOM 881 O O . PRO A 1 119 ? -18.526 6.243 -10.319 1.00 88.56 119 PRO A O 1
ATOM 884 N N . GLY A 1 120 ? -18.758 8.371 -9.650 1.00 91.06 120 GLY A N 1
ATOM 885 C CA . GLY A 1 120 ? -17.660 8.901 -10.470 1.00 91.06 120 GLY A CA 1
ATOM 886 C C . GLY A 1 120 ? -16.324 8.165 -10.316 1.00 91.06 120 GLY A C 1
ATOM 887 O O . GLY A 1 120 ? -15.627 7.973 -11.305 1.00 91.06 120 GLY A O 1
ATOM 888 N N . VAL A 1 121 ? -16.004 7.692 -9.106 1.00 91.00 121 VAL A N 1
ATOM 889 C CA . VAL A 1 121 ? -14.791 6.895 -8.838 1.00 91.00 121 VAL A CA 1
ATOM 890 C C . VAL A 1 121 ? -14.839 5.550 -9.567 1.00 91.00 121 VAL A C 1
ATOM 892 O O . VAL A 1 121 ? -13.894 5.199 -10.263 1.00 91.00 121 VAL A O 1
ATOM 895 N N . LEU A 1 122 ? -15.952 4.815 -9.460 1.00 91.44 122 LEU A N 1
ATOM 896 C CA . LEU A 1 122 ? -16.108 3.512 -10.114 1.00 91.44 122 LEU A CA 1
ATOM 897 C C . LEU A 1 122 ? -16.059 3.651 -11.639 1.00 91.44 122 LEU A C 1
ATOM 899 O O . LEU A 1 122 ? -15.423 2.848 -12.311 1.00 91.44 122 LEU A O 1
ATOM 903 N N . ILE A 1 123 ? -16.687 4.697 -12.181 1.00 94.88 123 ILE A N 1
ATOM 904 C CA . ILE A 1 123 ? -16.665 4.973 -13.620 1.00 94.88 123 ILE A CA 1
ATOM 905 C C . ILE A 1 123 ? -15.243 5.303 -14.083 1.00 94.88 123 ILE A C 1
ATOM 907 O O . ILE A 1 123 ? -14.804 4.761 -15.093 1.00 94.88 123 ILE A O 1
ATOM 911 N N . ALA A 1 124 ? -14.501 6.132 -13.341 1.00 96.00 124 ALA A N 1
ATOM 912 C CA . ALA A 1 124 ? -13.104 6.425 -13.656 1.00 96.00 124 ALA A CA 1
ATOM 913 C C . ALA A 1 124 ? -12.251 5.149 -13.670 1.00 96.00 124 ALA A C 1
ATOM 915 O O . ALA A 1 124 ? -11.505 4.936 -14.624 1.00 96.00 124 ALA A O 1
ATOM 916 N N . VAL A 1 125 ? -12.413 4.269 -12.676 1.00 95.44 125 VAL A N 1
ATOM 917 C CA . VAL A 1 125 ? -11.730 2.965 -12.613 1.00 95.44 125 VAL A CA 1
ATOM 918 C C . VAL A 1 125 ? -12.065 2.105 -13.832 1.00 95.44 125 VAL A C 1
ATOM 920 O O . VAL A 1 125 ? -11.152 1.633 -14.502 1.00 95.44 125 VAL A O 1
ATOM 923 N N . VAL A 1 126 ? -13.344 1.941 -14.178 1.00 96.06 126 VAL A N 1
ATOM 924 C CA . VAL A 1 126 ? -13.757 1.118 -15.330 1.00 96.06 126 VAL A CA 1
ATOM 925 C C . VAL A 1 126 ? -13.212 1.685 -16.643 1.00 96.06 126 VAL A C 1
ATOM 927 O O . VAL A 1 126 ? -12.588 0.959 -17.412 1.00 96.06 126 VAL A O 1
ATOM 930 N N . VAL A 1 127 ? -13.394 2.986 -16.890 1.00 97.12 127 VAL A N 1
ATOM 931 C CA . VAL A 1 127 ? -12.959 3.638 -18.137 1.00 97.12 127 VAL A CA 1
ATOM 932 C C . VAL A 1 127 ? -11.445 3.559 -18.301 1.00 97.12 127 VAL A C 1
ATOM 934 O O . VAL A 1 127 ? -10.960 3.191 -19.368 1.00 97.12 127 VAL A O 1
ATOM 937 N N . THR A 1 128 ? -10.686 3.872 -17.252 1.00 96.81 128 THR A N 1
ATOM 938 C CA . THR A 1 128 ? -9.218 3.841 -17.316 1.00 96.81 128 THR A CA 1
ATOM 939 C C . THR A 1 128 ? -8.667 2.424 -17.413 1.00 96.81 128 THR A C 1
ATOM 941 O O . THR A 1 128 ? -7.677 2.224 -18.109 1.00 96.81 128 THR A O 1
ATOM 944 N N . THR A 1 129 ? -9.317 1.434 -16.797 1.00 96.38 129 THR A N 1
ATOM 945 C CA . THR A 1 129 ? -8.948 0.016 -16.937 1.00 96.38 129 THR A CA 1
ATOM 946 C C . THR A 1 129 ? -9.166 -0.472 -18.368 1.00 96.38 129 THR A C 1
ATOM 948 O O . THR A 1 129 ? -8.266 -1.072 -18.950 1.00 96.38 129 THR A O 1
ATOM 951 N N . LEU A 1 130 ? -10.323 -0.168 -18.969 1.00 97.06 130 LEU A N 1
ATOM 952 C CA . LEU A 1 130 ? -10.615 -0.533 -20.360 1.00 97.06 130 LEU A CA 1
ATOM 953 C C . LEU A 1 130 ? -9.668 0.162 -21.340 1.00 97.06 130 LEU A C 1
ATOM 955 O O . LEU A 1 130 ? -9.164 -0.476 -22.261 1.00 97.06 130 LEU A O 1
ATOM 959 N N . LEU A 1 131 ? -9.389 1.450 -21.119 1.00 96.75 131 LEU A N 1
ATOM 960 C CA . LEU A 1 131 ? -8.438 2.198 -21.934 1.00 96.75 131 LEU A CA 1
ATOM 961 C C . LEU A 1 131 ? -7.035 1.589 -21.825 1.00 96.75 131 LEU A C 1
ATOM 963 O O . LEU A 1 131 ? -6.431 1.286 -22.850 1.00 96.75 131 LEU A O 1
ATOM 967 N N . SER A 1 132 ? -6.568 1.340 -20.599 1.00 96.44 132 SER A N 1
ATOM 968 C CA . SER A 1 132 ? -5.281 0.703 -20.297 1.00 96.44 132 SER A CA 1
ATOM 969 C C . SER A 1 132 ? -5.125 -0.654 -20.990 1.00 96.44 132 SER A C 1
ATOM 971 O O . SER A 1 132 ? -4.105 -0.912 -21.629 1.00 96.44 132 SER A O 1
ATOM 973 N N . TRP A 1 133 ? -6.165 -1.489 -20.934 1.00 95.56 133 TRP A N 1
ATOM 974 C CA . TRP A 1 133 ? -6.209 -2.770 -21.634 1.00 95.56 133 TRP A CA 1
ATOM 975 C C . TRP A 1 133 ? -6.155 -2.597 -23.159 1.00 95.56 133 TRP A C 1
ATOM 977 O O . TRP A 1 133 ? -5.317 -3.211 -23.814 1.00 95.56 133 TRP A O 1
ATOM 987 N N . SER A 1 134 ? -6.987 -1.712 -23.722 1.00 95.94 134 SER A N 1
ATOM 988 C CA . SER A 1 134 ? -7.110 -1.530 -25.177 1.00 95.94 134 SER A CA 1
ATOM 989 C C . SER A 1 134 ? -5.833 -1.031 -25.859 1.00 95.94 134 SER A C 1
ATOM 991 O O . SER A 1 134 ? -5.574 -1.386 -27.006 1.00 95.94 134 SER A O 1
ATOM 993 N N . ILE A 1 135 ? -5.025 -0.228 -25.160 1.00 93.31 135 ILE A N 1
ATOM 994 C CA . ILE A 1 135 ? -3.778 0.335 -25.699 1.00 93.31 135 ILE A CA 1
ATOM 995 C C . ILE A 1 135 ? -2.541 -0.499 -25.340 1.00 93.31 135 ILE A C 1
ATOM 997 O O . ILE A 1 135 ? -1.430 -0.134 -25.727 1.00 93.31 135 ILE A O 1
ATOM 1001 N N . GLY A 1 136 ? -2.706 -1.582 -24.569 1.00 91.19 136 GLY A N 1
ATOM 1002 C CA . GLY A 1 136 ? -1.584 -2.340 -24.014 1.00 91.19 136 GLY A CA 1
ATOM 1003 C C . GLY A 1 136 ? -0.678 -1.453 -23.156 1.00 91.19 136 GLY A C 1
ATOM 1004 O O . GLY A 1 136 ? 0.526 -1.379 -23.396 1.00 91.19 136 GLY A O 1
ATOM 1005 N N . PHE A 1 137 ? -1.273 -0.716 -22.210 1.00 92.38 137 PHE A N 1
ATOM 1006 C CA . PHE A 1 137 ? -0.585 0.288 -21.390 1.00 92.38 137 PHE A CA 1
ATOM 1007 C C . PHE A 1 137 ? 0.517 -0.312 -20.513 1.00 92.38 137 PHE A C 1
ATOM 1009 O O . PHE A 1 137 ? 1.563 0.311 -20.323 1.00 92.38 137 PHE A O 1
ATOM 1016 N N . GLU A 1 138 ? 0.296 -1.521 -19.994 1.00 90.56 138 GLU A N 1
ATOM 1017 C CA . GLU A 1 138 ? 1.341 -2.287 -19.330 1.00 90.56 138 GLU A CA 1
ATOM 1018 C C . GLU A 1 138 ? 2.247 -2.932 -20.385 1.00 90.56 138 GLU A C 1
ATOM 1020 O O . GLU A 1 138 ? 1.869 -3.899 -21.043 1.00 90.56 138 GLU A O 1
ATOM 1025 N N . ARG A 1 139 ? 3.475 -2.424 -20.509 1.00 87.38 139 ARG A N 1
ATOM 1026 C CA . ARG A 1 139 ? 4.551 -3.074 -21.270 1.00 87.38 139 ARG A CA 1
ATOM 1027 C C . ARG A 1 139 ? 5.713 -3.354 -20.339 1.00 87.38 139 ARG A C 1
ATOM 1029 O O . ARG A 1 139 ? 6.714 -2.642 -20.334 1.00 87.38 139 ARG A O 1
ATOM 1036 N N . ASN A 1 140 ? 5.537 -4.354 -19.491 1.00 85.44 140 ASN A N 1
ATOM 1037 C CA . ASN A 1 140 ? 6.533 -4.757 -18.512 1.00 85.44 140 ASN A CA 1
ATOM 1038 C C . ASN A 1 140 ? 7.271 -6.011 -18.975 1.00 85.44 140 ASN A C 1
ATOM 1040 O O . ASN A 1 140 ? 6.689 -6.894 -19.598 1.00 85.44 140 ASN A O 1
ATOM 1044 N N . ALA A 1 141 ? 8.554 -6.091 -18.643 1.00 82.75 141 ALA A N 1
ATOM 1045 C CA . ALA A 1 141 ? 9.355 -7.285 -18.855 1.00 82.75 141 ALA A CA 1
ATOM 1046 C C . ALA A 1 141 ? 10.286 -7.505 -17.662 1.00 82.75 141 ALA A C 1
ATOM 1048 O O . ALA A 1 141 ? 10.646 -6.569 -16.950 1.00 82.75 141 ALA A O 1
ATOM 1049 N N . SER A 1 142 ? 10.698 -8.745 -17.445 1.00 83.75 142 SER A N 1
ATOM 1050 C CA . SER A 1 142 ? 11.767 -9.076 -16.506 1.00 83.75 142 SER A CA 1
ATOM 1051 C C . SER A 1 142 ? 13.011 -9.503 -17.269 1.00 83.75 142 SER A C 1
ATOM 1053 O O . SER A 1 142 ? 12.911 -10.068 -18.361 1.00 83.75 142 SER A O 1
ATOM 1055 N N . GLY A 1 143 ? 14.173 -9.242 -16.679 1.00 83.31 143 GLY A N 1
ATOM 1056 C CA . GLY A 1 143 ? 15.449 -9.717 -17.194 1.00 83.31 143 GLY A CA 1
ATOM 1057 C C . GLY A 1 143 ? 16.403 -10.112 -16.076 1.00 83.31 143 GLY A C 1
ATOM 1058 O O . GLY A 1 143 ? 16.261 -9.665 -14.931 1.00 83.31 143 GLY A O 1
ATOM 1059 N N . THR A 1 144 ? 17.376 -10.949 -16.416 1.00 87.06 144 THR A N 1
ATOM 1060 C CA . THR A 1 144 ? 18.510 -11.281 -15.549 1.00 87.06 144 THR A CA 1
ATOM 1061 C C . THR A 1 144 ? 19.786 -10.596 -16.054 1.00 87.06 144 THR A C 1
ATOM 1063 O O . THR A 1 144 ? 19.859 -10.209 -17.226 1.00 87.06 144 THR A O 1
ATOM 1066 N N . PRO A 1 145 ? 20.806 -10.390 -15.202 1.00 85.25 145 PRO A N 1
ATOM 1067 C CA . PRO A 1 145 ? 22.054 -9.739 -15.613 1.00 85.25 145 PRO A CA 1
ATOM 1068 C C . PRO A 1 145 ? 22.758 -10.440 -16.778 1.00 85.25 145 PRO A C 1
ATOM 1070 O O . PRO A 1 145 ? 23.409 -9.789 -17.592 1.00 85.25 145 PRO A O 1
ATOM 1073 N N . GLU A 1 146 ? 22.612 -11.758 -16.879 1.00 87.06 146 GLU A N 1
ATOM 1074 C CA . GLU A 1 146 ? 23.236 -12.587 -17.913 1.00 87.06 146 GLU A CA 1
ATOM 1075 C C . GLU A 1 146 ? 22.668 -12.279 -19.303 1.00 87.06 146 GLU A C 1
ATOM 1077 O O . GLU A 1 146 ? 23.390 -12.366 -20.295 1.00 87.06 146 GLU A O 1
ATOM 1082 N N . GLN A 1 147 ? 21.405 -11.850 -19.368 1.00 87.94 147 GLN A N 1
ATOM 1083 C CA . GLN A 1 147 ? 20.727 -11.458 -20.605 1.00 87.94 147 GLN A CA 1
ATOM 1084 C C . GLN A 1 147 ? 21.153 -10.068 -21.098 1.00 87.94 147 GLN A C 1
ATOM 1086 O O . GLN A 1 147 ? 20.824 -9.682 -22.215 1.00 87.94 147 GLN A O 1
ATOM 1091 N N . ILE A 1 148 ? 21.887 -9.284 -20.303 1.00 88.00 148 ILE A N 1
ATOM 1092 C CA . ILE A 1 148 ? 22.404 -7.988 -20.754 1.00 88.00 148 ILE A CA 1
ATOM 1093 C C . ILE A 1 148 ? 23.611 -8.238 -21.649 1.00 88.00 148 ILE A C 1
ATOM 1095 O O . ILE A 1 148 ? 24.635 -8.712 -21.164 1.00 88.00 148 ILE A O 1
ATOM 1099 N N . ALA A 1 149 ? 23.515 -7.917 -22.936 1.00 88.31 149 ALA A N 1
ATOM 1100 C CA . ALA A 1 149 ? 24.579 -8.189 -23.900 1.00 88.31 149 ALA A CA 1
ATOM 1101 C C . ALA A 1 149 ? 25.764 -7.216 -23.773 1.00 88.31 149 ALA A C 1
ATOM 1103 O O . ALA A 1 149 ? 26.909 -7.612 -23.977 1.00 88.31 149 ALA A O 1
ATOM 1104 N N . ASP A 1 150 ? 25.498 -5.958 -23.414 1.00 88.44 150 ASP A N 1
ATOM 1105 C CA . ASP A 1 150 ? 26.529 -4.933 -23.246 1.00 88.44 150 ASP A CA 1
ATOM 1106 C C . ASP A 1 150 ? 27.267 -5.104 -21.894 1.00 88.44 150 ASP A C 1
ATOM 1108 O O . ASP A 1 150 ? 26.623 -5.067 -20.838 1.00 88.44 150 ASP A O 1
ATOM 1112 N N . PRO A 1 151 ? 28.604 -5.296 -21.886 1.00 88.44 151 PRO A N 1
ATOM 1113 C CA . PRO A 1 151 ? 29.364 -5.527 -20.654 1.00 88.44 151 PRO A CA 1
ATOM 1114 C C . PRO A 1 151 ? 29.356 -4.346 -19.677 1.00 88.44 151 PRO A C 1
ATOM 1116 O O . PRO A 1 151 ? 29.398 -4.553 -18.464 1.00 88.44 151 PRO A O 1
ATOM 1119 N N . GLU A 1 152 ? 29.299 -3.115 -20.187 1.00 88.38 152 GLU A N 1
ATOM 1120 C CA . GLU A 1 152 ? 29.309 -1.889 -19.386 1.00 88.38 152 GLU A CA 1
ATOM 1121 C C . GLU A 1 152 ? 27.973 -1.733 -18.651 1.00 88.38 152 GLU A C 1
ATOM 1123 O O . GLU A 1 152 ? 27.938 -1.607 -17.425 1.00 88.38 152 GLU A O 1
ATOM 1128 N N . LEU A 1 153 ? 26.859 -1.864 -19.375 1.00 87.44 153 LEU A N 1
ATOM 1129 C CA . LEU A 1 153 ? 25.515 -1.885 -18.809 1.00 87.44 153 LEU A CA 1
ATOM 1130 C C . LEU A 1 153 ? 25.363 -3.034 -17.808 1.00 87.44 153 LEU A C 1
ATOM 1132 O O . LEU A 1 153 ? 24.825 -2.829 -16.719 1.00 87.44 153 LEU A O 1
ATOM 1136 N N . ARG A 1 154 ? 25.874 -4.227 -18.138 1.00 90.50 154 ARG A N 1
ATOM 1137 C CA . ARG A 1 154 ? 25.848 -5.382 -17.234 1.00 90.50 154 ARG A CA 1
ATOM 1138 C C . ARG A 1 154 ? 26.567 -5.068 -15.923 1.00 90.50 154 ARG A C 1
ATOM 1140 O O . ARG A 1 154 ? 26.009 -5.329 -14.859 1.00 90.50 154 ARG A O 1
ATOM 1147 N N . ALA A 1 155 ? 27.754 -4.465 -15.986 1.00 89.75 155 ALA A N 1
ATOM 1148 C CA . ALA A 1 155 ? 28.515 -4.082 -14.801 1.00 89.75 155 ALA A CA 1
ATOM 1149 C C . ALA A 1 155 ? 27.765 -3.051 -13.940 1.00 89.75 155 ALA A C 1
ATOM 1151 O O . ALA A 1 155 ? 27.690 -3.206 -12.721 1.00 89.75 155 ALA A O 1
ATOM 1152 N N . VAL A 1 156 ? 27.154 -2.030 -14.553 1.00 88.44 156 VAL A N 1
ATOM 1153 C CA . VAL A 1 156 ? 26.378 -1.012 -13.820 1.00 88.44 156 VAL A CA 1
ATOM 1154 C C . VAL A 1 156 ? 25.145 -1.629 -13.150 1.00 88.44 156 VAL A C 1
ATOM 1156 O O . VAL A 1 156 ? 24.870 -1.340 -11.982 1.00 88.44 156 VAL A O 1
ATOM 1159 N N . VAL A 1 157 ? 24.423 -2.513 -13.845 1.00 88.75 157 VAL A N 1
ATOM 1160 C CA . VAL A 1 157 ? 23.254 -3.212 -13.288 1.00 88.75 157 VAL A CA 1
ATOM 1161 C C . VAL A 1 157 ? 23.658 -4.139 -12.143 1.00 88.75 157 VAL A C 1
ATOM 1163 O O . VAL A 1 157 ? 23.025 -4.097 -11.089 1.00 88.75 157 VAL A O 1
ATOM 1166 N N . GLN A 1 158 ? 24.738 -4.910 -12.295 1.00 90.00 158 GLN A N 1
ATOM 1167 C CA . GLN A 1 158 ? 25.260 -5.778 -11.234 1.00 90.00 158 GLN A CA 1
ATOM 1168 C C . GLN A 1 158 ? 25.702 -4.982 -10.001 1.00 90.00 158 GLN A C 1
ATOM 1170 O O . GLN A 1 158 ? 25.377 -5.369 -8.881 1.00 90.00 158 GLN A O 1
ATOM 1175 N N . GLN A 1 159 ? 26.363 -3.833 -10.180 1.00 89.38 159 GLN A N 1
ATOM 1176 C CA . GLN A 1 159 ? 26.691 -2.936 -9.066 1.00 89.38 159 GLN A CA 1
ATOM 1177 C C . GLN A 1 159 ? 25.432 -2.420 -8.358 1.00 89.38 159 GLN A C 1
ATOM 1179 O O . GLN A 1 159 ? 25.381 -2.393 -7.128 1.00 89.38 159 GLN A O 1
ATOM 1184 N N . GLY A 1 160 ? 24.403 -2.025 -9.115 1.00 88.31 160 GLY A N 1
ATOM 1185 C CA . GLY A 1 160 ? 23.128 -1.577 -8.553 1.00 88.31 160 GLY A CA 1
ATOM 1186 C C . GLY A 1 160 ? 22.390 -2.684 -7.790 1.00 88.31 160 GLY A C 1
ATOM 1187 O O . GLY A 1 160 ? 21.839 -2.429 -6.720 1.00 88.31 160 GLY A O 1
ATOM 1188 N N . MET A 1 161 ? 22.407 -3.914 -8.311 1.00 88.12 161 MET A N 1
ATOM 1189 C CA . MET A 1 161 ? 21.836 -5.090 -7.647 1.00 88.12 161 MET A CA 1
ATOM 1190 C C . MET A 1 161 ? 22.601 -5.449 -6.372 1.00 88.12 161 MET A C 1
ATOM 1192 O O . MET A 1 161 ? 21.971 -5.680 -5.344 1.00 88.12 161 MET A O 1
ATOM 1196 N N . GLY A 1 162 ? 23.937 -5.407 -6.402 1.00 90.00 162 GLY A N 1
ATOM 1197 C CA . GLY A 1 162 ? 24.772 -5.610 -5.216 1.00 90.00 162 GLY A CA 1
ATOM 1198 C C . GLY A 1 162 ? 24.502 -4.567 -4.127 1.00 90.00 162 GLY A C 1
ATOM 1199 O O . GLY A 1 162 ? 24.349 -4.919 -2.960 1.00 90.00 162 GLY A O 1
ATOM 1200 N N . ALA A 1 163 ? 24.338 -3.293 -4.503 1.00 89.00 163 ALA A N 1
ATOM 1201 C CA . ALA A 1 163 ? 23.947 -2.241 -3.563 1.00 89.00 163 ALA A CA 1
ATOM 1202 C C . ALA A 1 163 ? 22.548 -2.489 -2.963 1.00 89.00 163 ALA A C 1
ATOM 1204 O O . ALA A 1 163 ? 22.363 -2.350 -1.755 1.00 89.00 163 ALA A O 1
ATOM 1205 N N . ALA A 1 164 ? 21.574 -2.916 -3.777 1.00 85.38 164 ALA A N 1
ATOM 1206 C CA . ALA A 1 164 ? 20.236 -3.277 -3.298 1.00 85.38 164 ALA A CA 1
ATOM 1207 C C . ALA A 1 164 ? 20.272 -4.465 -2.320 1.00 85.38 164 ALA A C 1
ATOM 1209 O O . ALA A 1 164 ? 19.591 -4.459 -1.293 1.00 85.38 164 ALA A O 1
ATOM 1210 N N . GLN A 1 165 ? 21.079 -5.482 -2.629 1.00 87.94 165 GLN A N 1
ATOM 1211 C CA . GLN A 1 165 ? 21.272 -6.643 -1.770 1.00 87.94 165 GLN A CA 1
ATOM 1212 C C . GLN A 1 165 ? 21.909 -6.242 -0.436 1.00 87.94 165 GLN A C 1
ATOM 1214 O O . GLN A 1 165 ? 21.408 -6.648 0.610 1.00 87.94 165 GLN A O 1
ATOM 1219 N N . ARG A 1 166 ? 22.929 -5.374 -0.451 1.00 90.06 166 ARG A N 1
ATOM 1220 C CA . ARG A 1 166 ? 23.574 -4.864 0.767 1.00 90.06 166 ARG A CA 1
ATOM 1221 C C . ARG A 1 166 ? 22.593 -4.134 1.686 1.00 90.06 166 ARG A C 1
ATOM 1223 O O . ARG A 1 166 ? 22.618 -4.359 2.893 1.00 90.06 166 ARG A O 1
ATOM 1230 N N . VAL A 1 167 ? 21.700 -3.311 1.128 1.00 87.19 167 VAL A N 1
ATOM 1231 C CA . VAL A 1 167 ? 20.625 -2.647 1.891 1.00 87.19 167 VAL A CA 1
ATOM 1232 C C . VAL A 1 167 ? 19.700 -3.678 2.549 1.00 87.19 167 VAL A C 1
ATOM 1234 O O . VAL A 1 167 ? 19.363 -3.547 3.725 1.00 87.19 167 VAL A O 1
ATOM 1237 N N . ASN A 1 168 ? 19.306 -4.732 1.830 1.00 84.06 168 ASN A N 1
ATOM 1238 C CA . ASN A 1 168 ? 18.455 -5.789 2.389 1.00 84.06 168 ASN A CA 1
ATOM 1239 C C . ASN A 1 168 ? 19.165 -6.593 3.490 1.00 84.06 168 ASN A C 1
ATOM 1241 O O . ASN A 1 168 ? 18.560 -6.886 4.522 1.00 84.06 168 ASN A O 1
ATOM 1245 N N . GLU A 1 169 ? 20.443 -6.923 3.295 1.00 89.12 169 GLU A N 1
ATOM 1246 C CA . GLU A 1 169 ? 21.271 -7.618 4.285 1.00 89.12 169 GLU A CA 1
ATOM 1247 C C . GLU A 1 169 ? 21.409 -6.803 5.573 1.00 89.12 169 GLU A C 1
ATOM 1249 O O . GLU A 1 169 ? 21.170 -7.333 6.657 1.00 89.12 169 GLU A O 1
ATOM 1254 N N . LEU A 1 170 ? 21.732 -5.511 5.463 1.00 89.12 170 LEU A N 1
ATOM 1255 C CA . LEU A 1 170 ? 21.854 -4.610 6.610 1.00 89.12 170 LEU A CA 1
ATOM 1256 C C . LEU A 1 170 ? 20.527 -4.464 7.356 1.00 89.12 170 LEU A C 1
ATOM 1258 O O . LEU A 1 170 ? 20.505 -4.597 8.576 1.00 89.12 170 LEU A O 1
ATOM 1262 N N . ASN A 1 171 ? 19.408 -4.297 6.644 1.00 84.81 171 ASN A N 1
ATOM 1263 C CA . ASN A 1 171 ? 18.078 -4.280 7.260 1.00 84.81 171 ASN A CA 1
ATOM 1264 C C . ASN A 1 171 ? 17.784 -5.572 8.040 1.00 84.81 171 ASN A C 1
ATOM 1266 O O . ASN A 1 171 ? 17.272 -5.519 9.160 1.00 84.81 171 ASN A O 1
ATOM 1270 N N . SER A 1 172 ? 18.139 -6.736 7.485 1.00 85.06 172 SER A N 1
ATOM 1271 C CA . SER A 1 172 ? 17.985 -8.019 8.179 1.00 85.06 172 SER A CA 1
ATOM 1272 C C . SER A 1 172 ? 18.879 -8.114 9.421 1.00 85.06 172 SER A C 1
ATOM 1274 O O . SER A 1 172 ? 18.425 -8.580 10.466 1.00 85.06 172 SER A O 1
ATOM 1276 N N . GLN A 1 173 ? 20.134 -7.664 9.337 1.00 89.38 173 GLN A N 1
ATOM 1277 C CA . GLN A 1 173 ? 21.071 -7.667 10.467 1.00 89.38 173 GLN A CA 1
ATOM 1278 C C . GLN A 1 173 ? 20.621 -6.721 11.584 1.00 89.38 173 GLN A C 1
ATOM 1280 O O . GLN A 1 173 ? 20.642 -7.107 12.750 1.00 89.38 173 GLN A O 1
ATOM 1285 N N . ILE A 1 174 ? 20.155 -5.518 11.237 1.00 86.81 174 ILE A N 1
ATOM 1286 C CA . ILE A 1 174 ? 19.598 -4.541 12.182 1.00 86.81 174 ILE A CA 1
ATOM 1287 C C . ILE A 1 174 ? 18.379 -5.127 12.887 1.00 86.81 174 ILE A C 1
ATOM 1289 O O . ILE A 1 174 ? 18.303 -5.061 14.114 1.00 86.81 174 ILE A O 1
ATOM 1293 N N . ALA A 1 175 ? 17.449 -5.743 12.151 1.00 80.75 175 ALA A N 1
ATOM 1294 C CA . ALA A 1 175 ? 16.270 -6.368 12.744 1.00 80.75 175 ALA A CA 1
ATOM 1295 C C . ALA A 1 175 ? 16.661 -7.472 13.744 1.00 80.75 175 ALA A C 1
ATOM 1297 O O . ALA A 1 175 ? 16.168 -7.489 14.873 1.00 80.75 175 ALA A O 1
ATOM 1298 N N . GLN A 1 176 ? 17.600 -8.350 13.372 1.00 85.00 176 GLN A N 1
ATOM 1299 C CA . GLN A 1 176 ? 18.092 -9.422 14.243 1.00 85.00 176 GLN A CA 1
ATOM 1300 C C . GLN A 1 176 ? 18.830 -8.883 15.478 1.00 85.00 176 GLN A C 1
ATOM 1302 O O . GLN A 1 176 ? 18.513 -9.290 16.598 1.00 85.00 176 GLN A O 1
ATOM 1307 N N . LYS A 1 177 ? 19.765 -7.934 15.310 1.00 87.31 177 LYS A N 1
ATOM 1308 C CA . LYS A 1 177 ? 20.491 -7.319 16.434 1.00 87.31 177 LYS A CA 1
ATOM 1309 C C . LYS A 1 177 ? 19.567 -6.543 17.362 1.00 87.31 177 LYS A C 1
ATOM 1311 O O . LYS A 1 177 ? 19.718 -6.654 18.570 1.00 87.31 177 LYS A O 1
ATOM 1316 N N . THR A 1 178 ? 18.574 -5.833 16.831 1.00 84.56 178 THR A N 1
ATOM 1317 C CA . THR A 1 178 ? 17.575 -5.117 17.643 1.00 84.56 178 THR A CA 1
ATOM 1318 C C . THR A 1 178 ? 16.810 -6.076 18.556 1.00 84.56 178 THR A C 1
ATOM 1320 O O . THR A 1 178 ? 16.524 -5.747 19.707 1.00 84.56 178 THR A O 1
ATOM 1323 N N . VAL A 1 179 ? 16.474 -7.272 18.064 1.00 82.06 179 VAL A N 1
ATOM 1324 C CA . VAL A 1 179 ? 15.823 -8.310 18.877 1.00 82.06 179 VAL A CA 1
ATOM 1325 C C . VAL A 1 179 ? 16.790 -8.873 19.924 1.00 82.06 179 VAL A C 1
ATOM 1327 O O . VAL A 1 179 ? 16.420 -8.963 21.094 1.00 82.06 179 VAL A O 1
ATOM 1330 N N . ALA A 1 180 ? 18.026 -9.200 19.537 1.00 85.69 180 ALA A N 1
ATOM 1331 C CA . ALA A 1 180 ? 19.038 -9.744 20.446 1.00 85.69 180 ALA A CA 1
ATOM 1332 C C . ALA A 1 180 ? 19.401 -8.770 21.582 1.00 85.69 180 ALA A C 1
ATOM 1334 O O . ALA A 1 180 ? 19.414 -9.160 22.748 1.00 85.69 180 ALA A O 1
ATOM 1335 N N . LEU A 1 181 ? 19.607 -7.493 21.254 1.00 86.69 181 LEU A N 1
ATOM 1336 C CA . LEU A 1 181 ? 19.888 -6.419 22.204 1.00 86.69 181 LEU A CA 1
ATOM 1337 C C . LEU A 1 181 ? 18.756 -6.273 23.232 1.00 86.69 181 LEU A C 1
ATOM 1339 O O . LEU A 1 181 ? 19.001 -6.231 24.435 1.00 86.69 181 LEU A O 1
ATOM 1343 N N . LYS A 1 182 ? 17.491 -6.279 22.785 1.00 82.94 182 LYS A N 1
ATOM 1344 C CA . LYS A 1 182 ? 16.332 -6.240 23.696 1.00 82.94 182 LYS A CA 1
ATOM 1345 C C . LYS A 1 182 ? 16.297 -7.434 24.650 1.00 82.94 182 LYS A C 1
ATOM 1347 O O . LYS A 1 182 ? 15.963 -7.263 25.822 1.00 82.94 182 LYS A O 1
ATOM 1352 N N . ALA A 1 183 ? 16.626 -8.631 24.163 1.00 84.00 183 ALA A N 1
ATOM 1353 C CA . ALA A 1 183 ? 16.706 -9.821 25.004 1.00 84.00 183 ALA A CA 1
ATOM 1354 C C . ALA A 1 183 ? 17.839 -9.709 26.041 1.00 84.00 183 ALA A C 1
ATOM 1356 O O . ALA A 1 183 ? 17.631 -10.068 27.200 1.00 84.00 183 ALA A O 1
ATOM 1357 N N . ALA A 1 184 ? 18.992 -9.149 25.657 1.00 86.25 184 ALA A N 1
ATOM 1358 C CA . ALA A 1 184 ? 20.120 -8.909 26.556 1.00 86.25 184 ALA A CA 1
ATOM 1359 C C . ALA A 1 184 ? 19.771 -7.909 27.675 1.00 86.25 184 ALA A C 1
ATOM 1361 O O . ALA A 1 184 ? 19.956 -8.235 28.849 1.00 86.25 184 ALA A O 1
ATOM 1362 N N . HIS A 1 185 ? 19.149 -6.766 27.347 1.00 84.75 185 HIS A N 1
ATOM 1363 C CA . HIS A 1 185 ? 18.658 -5.799 28.347 1.00 84.75 185 HIS A CA 1
ATOM 1364 C C . HIS A 1 185 ? 17.723 -6.429 29.381 1.00 84.75 185 HIS A C 1
ATOM 1366 O O . HIS A 1 185 ? 17.779 -6.095 30.564 1.00 84.75 185 HIS A O 1
ATOM 1372 N N . LYS A 1 186 ? 16.865 -7.359 28.950 1.00 82.94 186 LYS A N 1
ATOM 1373 C CA . LYS A 1 186 ? 15.933 -8.056 29.843 1.00 82.94 186 LYS A CA 1
ATOM 1374 C C . LYS A 1 186 ? 16.638 -9.035 30.790 1.00 82.94 186 LYS A C 1
ATOM 1376 O O . LYS A 1 186 ? 16.114 -9.291 31.871 1.00 82.94 186 LYS A O 1
ATOM 1381 N N . ALA A 1 187 ? 17.775 -9.597 30.384 1.00 82.81 187 ALA A N 1
ATOM 1382 C CA . ALA A 1 187 ? 18.491 -10.623 31.135 1.00 82.81 187 ALA A CA 1
ATOM 1383 C C . ALA A 1 187 ? 19.523 -10.054 32.124 1.00 82.81 187 ALA A C 1
ATOM 1385 O O . ALA A 1 187 ? 19.617 -10.564 33.238 1.00 82.81 187 ALA A O 1
ATOM 1386 N N . ALA A 1 188 ? 20.286 -9.028 31.730 1.00 75.44 188 ALA A N 1
ATOM 1387 C CA . ALA A 1 188 ? 21.479 -8.586 32.466 1.00 75.44 188 ALA A CA 1
ATOM 1388 C C . ALA A 1 188 ? 21.383 -7.178 33.098 1.00 75.44 188 ALA A C 1
ATOM 1390 O O . ALA A 1 188 ? 22.266 -6.803 33.864 1.00 75.44 188 ALA A O 1
ATOM 1391 N N . GLY A 1 189 ? 20.305 -6.415 32.856 1.00 67.00 189 GLY A N 1
ATOM 1392 C CA . GLY A 1 189 ? 20.203 -5.011 33.296 1.00 67.00 189 GLY A CA 1
ATOM 1393 C C . GLY A 1 189 ? 21.048 -4.061 32.432 1.00 67.00 189 GLY A C 1
ATOM 1394 O O . GLY A 1 189 ? 21.837 -4.509 31.616 1.00 67.00 189 GLY A O 1
ATOM 1395 N N . ASN A 1 190 ? 20.862 -2.742 32.549 1.00 68.12 190 ASN A N 1
ATOM 1396 C CA . ASN A 1 190 ? 21.408 -1.775 31.574 1.00 68.12 190 ASN A CA 1
ATOM 1397 C C . ASN A 1 190 ? 22.931 -1.539 31.635 1.00 68.12 190 ASN A C 1
ATOM 1399 O O . ASN A 1 190 ? 23.469 -0.972 30.689 1.00 68.12 190 ASN A O 1
ATOM 1403 N N . ASP A 1 191 ? 23.613 -1.971 32.697 1.00 71.12 191 ASP A N 1
ATOM 1404 C CA . ASP A 1 191 ? 25.022 -1.630 32.960 1.00 71.12 191 ASP A CA 1
ATOM 1405 C C . ASP A 1 191 ? 26.005 -2.762 32.589 1.00 71.12 191 ASP A C 1
ATOM 1407 O O . ASP A 1 191 ? 27.109 -2.848 33.129 1.00 71.12 191 ASP A O 1
ATOM 1411 N N . ASP A 1 192 ? 25.615 -3.654 31.674 1.00 83.06 192 ASP A N 1
ATOM 1412 C CA . ASP A 1 192 ? 26.488 -4.707 31.146 1.00 83.06 192 ASP A CA 1
ATOM 1413 C C . ASP A 1 192 ? 27.311 -4.198 29.949 1.00 83.06 192 ASP A C 1
ATOM 1415 O O . ASP A 1 192 ? 26.780 -3.616 28.999 1.00 83.06 192 ASP A O 1
ATOM 1419 N N . SER A 1 193 ? 28.625 -4.434 29.960 1.00 84.56 193 SER A N 1
ATOM 1420 C CA . SER A 1 193 ? 29.516 -3.984 28.881 1.00 84.56 193 SER A CA 1
ATOM 1421 C C . SER A 1 193 ? 29.207 -4.645 27.534 1.00 84.56 193 SER A C 1
ATOM 1423 O O . SER A 1 193 ? 29.420 -4.025 26.490 1.00 84.56 193 SER A O 1
ATOM 1425 N N . GLY A 1 194 ? 28.659 -5.865 27.537 1.00 86.31 194 GLY A N 1
ATOM 1426 C CA . GLY A 1 194 ? 28.204 -6.556 26.336 1.00 86.31 194 GLY A CA 1
ATOM 1427 C C . GLY A 1 194 ? 26.983 -5.886 25.707 1.00 86.31 194 GLY A C 1
ATOM 1428 O O . GLY A 1 194 ? 26.906 -5.790 24.484 1.00 86.31 194 GLY A O 1
ATOM 1429 N N . ILE A 1 195 ? 26.068 -5.349 26.518 1.00 87.81 195 ILE A N 1
ATOM 1430 C CA . ILE A 1 195 ? 24.920 -4.568 26.032 1.00 87.81 195 ILE A CA 1
ATOM 1431 C C . ILE A 1 195 ? 25.388 -3.269 25.381 1.00 87.81 195 ILE A C 1
ATOM 1433 O O . ILE A 1 195 ? 24.986 -2.977 24.257 1.00 87.81 195 ILE A O 1
ATOM 1437 N N . VAL A 1 196 ? 26.293 -2.534 26.034 1.00 88.62 196 VAL A N 1
ATOM 1438 C CA . VAL A 1 196 ? 26.863 -1.299 25.468 1.00 88.62 196 VAL A CA 1
ATOM 1439 C C . VAL A 1 196 ? 27.576 -1.582 24.141 1.00 88.62 196 VAL A C 1
ATOM 1441 O O . VAL A 1 196 ? 27.460 -0.807 23.191 1.00 88.62 196 VAL A O 1
ATOM 1444 N N . GLN A 1 197 ? 28.278 -2.715 24.036 1.00 90.94 197 GLN A N 1
ATOM 1445 C CA . GLN A 1 197 ? 28.886 -3.144 22.779 1.00 90.94 197 GLN A CA 1
ATOM 1446 C C . GLN A 1 197 ? 27.830 -3.456 21.706 1.00 90.94 197 GLN A C 1
ATOM 1448 O O . GLN A 1 197 ? 27.981 -3.029 20.562 1.00 90.94 197 GLN A O 1
ATOM 1453 N N . MET A 1 198 ? 26.752 -4.163 22.052 1.00 90.50 198 MET A N 1
ATOM 1454 C CA . MET A 1 198 ? 25.661 -4.453 21.116 1.00 90.50 198 MET A CA 1
ATOM 1455 C C . MET A 1 198 ? 24.955 -3.181 20.627 1.00 90.50 198 MET A C 1
ATOM 1457 O O . MET A 1 198 ? 24.623 -3.099 19.444 1.00 90.50 198 MET A O 1
ATOM 1461 N N . ASP A 1 199 ? 24.756 -2.191 21.501 1.00 89.69 199 ASP A N 1
ATOM 1462 C CA . ASP A 1 199 ? 24.229 -0.869 21.143 1.00 89.69 199 ASP A CA 1
ATOM 1463 C C . ASP A 1 199 ? 25.145 -0.157 20.143 1.00 89.69 199 ASP A C 1
ATOM 1465 O O . ASP A 1 199 ? 24.685 0.342 19.112 1.00 89.69 199 ASP A O 1
ATOM 1469 N N . ALA A 1 200 ? 26.456 -0.155 20.405 1.00 92.44 200 ALA A N 1
ATOM 1470 C CA . ALA A 1 200 ? 27.439 0.430 19.499 1.00 92.44 200 ALA A CA 1
ATOM 1471 C C . ALA A 1 200 ? 27.446 -0.276 18.132 1.00 92.44 200 ALA A C 1
ATOM 1473 O O . ALA A 1 200 ? 27.445 0.384 17.094 1.00 92.44 200 ALA A O 1
ATOM 1474 N N . GLU A 1 201 ? 27.390 -1.609 18.107 1.00 93.69 201 GLU A N 1
ATOM 1475 C CA . GLU A 1 201 ? 27.297 -2.391 16.870 1.00 93.69 201 GLU A CA 1
ATOM 1476 C C . GLU A 1 201 ? 25.999 -2.111 16.100 1.00 93.69 201 GLU A C 1
ATOM 1478 O O . GLU A 1 201 ? 26.017 -2.020 14.873 1.00 93.69 201 GLU A O 1
ATOM 1483 N N . LEU A 1 202 ? 24.870 -1.954 16.798 1.00 91.38 202 LEU A N 1
ATOM 1484 C CA . LEU A 1 202 ? 23.596 -1.598 16.176 1.00 91.38 202 LEU A CA 1
ATOM 1485 C C . LEU A 1 202 ? 23.648 -0.192 15.565 1.00 91.38 202 LEU A C 1
ATOM 1487 O O . LEU A 1 202 ? 23.193 -0.005 14.436 1.00 91.38 202 LEU A O 1
ATOM 1491 N N . ALA A 1 203 ? 24.234 0.775 16.274 1.00 90.75 203 ALA A N 1
ATOM 1492 C CA . ALA A 1 203 ? 24.430 2.131 15.769 1.00 90.75 203 ALA A CA 1
ATOM 1493 C C . ALA A 1 203 ? 25.339 2.152 14.528 1.00 90.75 203 ALA A C 1
ATOM 1495 O O . ALA A 1 203 ? 25.028 2.833 13.551 1.00 90.75 203 ALA A O 1
ATOM 1496 N N . LEU A 1 204 ? 26.418 1.360 14.521 1.00 95.00 204 LEU A N 1
ATOM 1497 C CA . LEU A 1 204 ? 27.288 1.205 13.350 1.00 95.00 204 LEU A CA 1
ATOM 1498 C C . LEU A 1 204 ? 26.533 0.613 12.154 1.00 95.00 204 LEU A C 1
ATOM 1500 O O . LEU A 1 204 ? 26.615 1.161 11.059 1.00 95.00 204 LEU A O 1
ATOM 1504 N N . LEU A 1 205 ? 25.730 -0.437 12.358 1.00 93.12 205 LEU A N 1
ATOM 1505 C CA . LEU A 1 205 ? 24.913 -1.007 11.280 1.00 93.12 205 LEU A CA 1
ATOM 1506 C C . LEU A 1 205 ? 23.910 -0.001 10.702 1.00 93.12 205 LEU A C 1
ATOM 1508 O O . LEU A 1 205 ? 23.656 -0.016 9.499 1.00 93.12 205 LEU A O 1
ATOM 1512 N N . G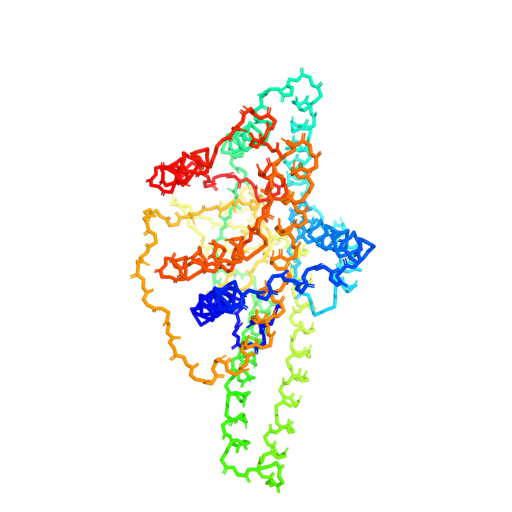LN A 1 206 ? 23.326 0.865 11.534 1.00 89.31 206 GLN A N 1
ATOM 1513 C CA . GLN A 1 206 ? 22.414 1.917 11.073 1.00 89.31 206 GLN A CA 1
ATOM 1514 C C . GLN A 1 206 ? 23.133 2.974 10.224 1.00 89.31 206 GLN A C 1
ATOM 1516 O O . GLN A 1 206 ? 22.567 3.457 9.241 1.00 89.31 206 GLN A O 1
ATOM 1521 N N . ILE A 1 207 ? 24.379 3.312 10.568 1.00 91.19 207 ILE A N 1
ATOM 1522 C CA . ILE A 1 207 ? 25.224 4.200 9.758 1.00 91.19 207 ILE A CA 1
ATOM 1523 C C . ILE A 1 207 ? 25.557 3.527 8.421 1.00 91.19 207 ILE A C 1
ATOM 1525 O O . ILE A 1 207 ? 25.296 4.111 7.369 1.00 91.19 207 ILE A O 1
ATOM 1529 N N . ASP A 1 208 ? 26.012 2.272 8.448 1.00 93.75 208 ASP A N 1
ATOM 1530 C CA . ASP A 1 208 ? 26.296 1.488 7.241 1.00 93.75 208 ASP A CA 1
ATOM 1531 C C . ASP A 1 208 ? 25.069 1.375 6.328 1.00 93.75 208 ASP A C 1
ATOM 1533 O O . ASP A 1 208 ? 25.191 1.433 5.102 1.00 93.75 208 ASP A O 1
ATOM 1537 N N . LEU A 1 209 ? 23.872 1.212 6.908 1.00 89.00 209 LEU A N 1
ATOM 1538 C CA . LEU A 1 209 ? 22.618 1.169 6.157 1.00 89.00 209 LEU A CA 1
ATOM 1539 C C . LEU A 1 209 ? 22.382 2.489 5.427 1.00 89.00 209 LEU A C 1
ATOM 1541 O O . LEU A 1 209 ? 22.083 2.473 4.236 1.00 89.00 209 LEU A O 1
ATOM 1545 N N . ARG A 1 210 ? 22.555 3.622 6.110 1.00 88.38 210 ARG A N 1
ATOM 1546 C CA . ARG A 1 210 ? 22.377 4.950 5.515 1.00 88.38 210 ARG A CA 1
ATOM 1547 C C . ARG A 1 210 ? 23.354 5.201 4.362 1.00 88.38 210 ARG A C 1
ATOM 1549 O O . ARG A 1 210 ? 22.966 5.757 3.328 1.00 88.38 210 ARG A O 1
ATOM 1556 N N . ASP A 1 211 ? 24.600 4.764 4.506 1.00 90.56 211 ASP A N 1
ATOM 1557 C CA . ASP A 1 211 ? 25.614 4.878 3.456 1.00 90.56 211 ASP A CA 1
ATOM 1558 C C . ASP A 1 211 ? 25.297 3.956 2.270 1.00 90.56 211 ASP A C 1
ATOM 1560 O O . ASP A 1 211 ? 25.345 4.379 1.109 1.00 90.56 211 ASP A O 1
ATOM 1564 N N . ALA A 1 212 ? 24.872 2.720 2.547 1.00 90.38 212 ALA A N 1
ATOM 1565 C CA . ALA A 1 212 ? 24.436 1.769 1.530 1.00 90.38 212 ALA A CA 1
ATOM 1566 C C . ALA A 1 212 ? 23.193 2.260 0.767 1.00 90.38 212 ALA A C 1
ATOM 1568 O O . ALA A 1 212 ? 23.142 2.147 -0.458 1.00 90.38 212 ALA A O 1
ATOM 1569 N N . GLU A 1 213 ? 22.211 2.851 1.453 1.00 87.19 213 GLU A N 1
ATOM 1570 C CA . GLU A 1 213 ? 21.033 3.468 0.837 1.00 87.19 213 GLU A CA 1
ATOM 1571 C C . GLU A 1 213 ? 21.419 4.647 -0.057 1.00 87.19 213 GLU A C 1
ATOM 1573 O O . GLU A 1 213 ? 20.889 4.793 -1.162 1.00 87.19 213 GLU A O 1
ATOM 1578 N N . THR A 1 214 ? 22.371 5.471 0.383 1.00 86.81 214 THR A N 1
ATOM 1579 C CA . THR A 1 214 ? 22.886 6.593 -0.408 1.00 86.81 214 THR A CA 1
ATOM 1580 C C . THR A 1 214 ? 23.560 6.091 -1.685 1.00 86.81 214 THR A C 1
ATOM 1582 O O . THR A 1 214 ? 23.225 6.551 -2.780 1.00 86.81 214 THR A O 1
ATOM 1585 N N . ALA A 1 215 ? 24.438 5.091 -1.576 1.00 87.75 215 ALA A N 1
ATOM 1586 C CA . ALA A 1 215 ? 25.091 4.464 -2.723 1.00 87.75 215 ALA A CA 1
ATOM 1587 C C . ALA A 1 215 ? 24.076 3.802 -3.674 1.00 87.75 215 ALA A C 1
ATOM 1589 O O . ALA A 1 215 ? 24.139 3.994 -4.892 1.00 87.75 215 ALA A O 1
ATOM 1590 N N . TYR A 1 216 ? 23.094 3.075 -3.134 1.00 86.44 216 TYR A N 1
ATOM 1591 C CA . TYR A 1 216 ? 22.017 2.467 -3.913 1.00 86.44 216 TYR A CA 1
ATOM 1592 C C . TYR A 1 216 ? 21.202 3.520 -4.672 1.00 86.44 216 TYR A C 1
ATOM 1594 O O . TYR A 1 216 ? 20.968 3.369 -5.871 1.00 86.44 216 TYR A O 1
ATOM 1602 N N . ASN A 1 217 ? 20.819 4.620 -4.020 1.00 83.12 217 ASN A N 1
ATOM 1603 C CA . ASN A 1 217 ? 20.059 5.701 -4.645 1.00 83.12 217 ASN A CA 1
ATOM 1604 C C . ASN A 1 217 ? 20.851 6.417 -5.750 1.00 83.12 217 ASN A C 1
ATOM 1606 O O . ASN A 1 217 ? 20.275 6.757 -6.788 1.00 83.12 217 ASN A O 1
ATOM 1610 N N . GLN A 1 218 ? 22.167 6.590 -5.585 1.00 84.38 218 GLN A N 1
ATOM 1611 C CA . GLN A 1 218 ? 23.043 7.123 -6.635 1.00 84.38 218 GLN A CA 1
ATOM 1612 C C . GLN A 1 218 ? 23.074 6.197 -7.859 1.00 84.38 218 GLN A C 1
ATOM 1614 O O . GLN A 1 218 ? 22.838 6.646 -8.982 1.00 84.38 218 GLN A O 1
ATOM 1619 N N . LYS A 1 219 ? 23.282 4.888 -7.656 1.00 85.88 219 LYS A N 1
ATOM 1620 C CA . LYS A 1 219 ? 23.285 3.892 -8.745 1.00 85.88 219 LYS A CA 1
ATOM 1621 C C . LYS A 1 219 ? 21.918 3.774 -9.417 1.00 85.88 219 LYS A C 1
ATOM 1623 O O . LYS A 1 219 ? 21.833 3.716 -10.640 1.00 85.88 219 LYS A O 1
ATOM 1628 N N . LYS A 1 220 ? 20.838 3.811 -8.634 1.00 80.94 220 LYS A N 1
ATOM 1629 C CA . LYS A 1 220 ? 19.462 3.827 -9.139 1.00 80.94 220 LYS A CA 1
ATOM 1630 C C . LYS A 1 220 ? 19.211 5.050 -10.017 1.00 80.94 220 LYS A C 1
ATOM 1632 O O . LYS A 1 220 ? 18.615 4.906 -11.075 1.00 80.94 220 LYS A O 1
ATOM 1637 N N . THR A 1 221 ? 19.689 6.225 -9.611 1.00 79.31 221 THR A N 1
ATOM 1638 C CA . THR A 1 221 ? 19.572 7.455 -10.411 1.00 79.31 221 THR A CA 1
ATOM 1639 C C . THR A 1 221 ? 20.332 7.339 -11.730 1.00 79.31 221 THR A C 1
ATOM 1641 O O . THR A 1 221 ? 19.772 7.653 -12.774 1.00 79.31 221 THR A O 1
ATOM 1644 N N . ALA A 1 222 ? 21.550 6.789 -11.715 1.00 80.44 222 ALA A N 1
ATOM 1645 C CA . ALA A 1 222 ? 22.320 6.551 -12.938 1.00 80.44 222 ALA A CA 1
ATOM 1646 C C . ALA A 1 222 ? 21.599 5.610 -13.925 1.00 80.44 222 ALA A C 1
ATOM 1648 O O . ALA A 1 222 ? 21.636 5.830 -15.132 1.00 80.44 222 ALA A O 1
ATOM 1649 N N . LEU A 1 223 ? 20.892 4.595 -13.418 1.00 81.25 223 LEU A N 1
ATOM 1650 C CA . LEU A 1 223 ? 20.135 3.645 -14.240 1.00 81.25 223 LEU A CA 1
ATOM 1651 C C . LEU A 1 223 ? 18.824 4.214 -14.813 1.00 81.25 223 LEU A C 1
ATOM 1653 O O . LEU A 1 223 ? 18.333 3.690 -15.809 1.00 81.25 223 LEU A O 1
ATOM 1657 N N . ARG A 1 224 ? 18.245 5.271 -14.223 1.00 76.12 224 ARG A N 1
ATOM 1658 C CA . ARG A 1 224 ? 16.931 5.814 -14.635 1.00 76.12 224 ARG A CA 1
ATOM 1659 C C . ARG A 1 224 ? 16.918 6.390 -16.047 1.00 76.12 224 ARG A C 1
ATOM 1661 O O . ARG A 1 224 ? 15.903 6.285 -16.733 1.00 76.12 224 ARG A O 1
ATOM 1668 N N . HIS A 1 225 ? 18.022 7.005 -16.462 1.00 76.62 225 HIS A N 1
ATOM 1669 C CA . HIS A 1 225 ? 18.132 7.639 -17.777 1.00 76.62 225 HIS A CA 1
ATOM 1670 C C . HIS A 1 225 ? 18.559 6.660 -18.876 1.00 76.62 225 HIS A C 1
ATOM 1672 O O . HIS A 1 225 ? 18.461 6.989 -20.057 1.00 76.62 225 HIS A O 1
ATOM 1678 N N . LEU A 1 226 ? 18.995 5.452 -18.507 1.00 82.19 226 LEU A N 1
ATOM 1679 C CA . LEU A 1 226 ? 19.387 4.432 -19.468 1.00 82.19 226 LEU A CA 1
ATOM 1680 C C . LEU A 1 226 ? 18.141 3.787 -20.069 1.00 82.19 226 LEU A C 1
ATOM 1682 O O . LEU A 1 226 ? 17.390 3.073 -19.400 1.00 82.19 226 LEU A O 1
ATOM 1686 N N . GLN A 1 227 ? 17.935 4.049 -21.355 1.00 86.19 227 GLN A N 1
ATOM 1687 C CA . GLN A 1 227 ? 16.944 3.346 -22.151 1.00 86.19 227 GLN A CA 1
ATOM 1688 C C . GLN A 1 227 ? 17.559 2.069 -22.703 1.00 86.19 227 GLN A C 1
ATOM 1690 O O . GLN A 1 227 ? 18.672 2.076 -23.232 1.00 86.19 227 GLN A O 1
ATOM 1695 N N . VAL A 1 228 ? 16.816 0.977 -22.599 1.00 87.38 228 VAL A N 1
ATOM 1696 C CA . VAL A 1 228 ? 17.220 -0.319 -23.127 1.00 87.38 228 VAL A CA 1
ATOM 1697 C C . VAL A 1 228 ? 16.161 -0.856 -24.071 1.00 87.38 228 VAL A C 1
ATOM 1699 O O . VAL A 1 228 ? 14.968 -0.590 -23.920 1.00 87.38 228 VAL A O 1
ATOM 1702 N N . VAL A 1 229 ? 16.612 -1.622 -25.050 1.00 88.38 229 VAL A N 1
ATOM 1703 C CA . VAL A 1 229 ? 15.767 -2.395 -25.954 1.00 88.38 229 VAL A CA 1
ATOM 1704 C C . VAL A 1 229 ? 16.070 -3.867 -25.745 1.00 88.38 229 VAL A C 1
ATOM 1706 O O . VAL A 1 229 ? 17.180 -4.242 -25.355 1.00 88.38 229 VAL A O 1
ATOM 1709 N N . ARG A 1 230 ? 15.071 -4.710 -25.972 1.00 87.31 230 ARG A N 1
ATOM 1710 C CA . ARG A 1 230 ? 15.215 -6.157 -25.845 1.00 87.31 230 ARG A CA 1
ATOM 1711 C C . ARG A 1 230 ? 15.041 -6.824 -27.199 1.00 87.31 230 ARG A C 1
ATOM 1713 O O . ARG A 1 230 ? 14.221 -6.392 -28.002 1.00 87.31 230 ARG A O 1
ATOM 1720 N N . SER A 1 231 ? 15.789 -7.893 -27.413 1.00 85.00 231 SER A N 1
ATOM 1721 C CA . SER A 1 231 ? 15.468 -8.902 -28.412 1.00 85.00 231 SER A CA 1
ATOM 1722 C C . SER A 1 231 ? 14.631 -9.987 -27.745 1.00 85.00 231 SER A C 1
ATOM 1724 O O . SER A 1 231 ? 14.903 -10.378 -26.603 1.00 85.00 231 SER A O 1
ATOM 1726 N N . THR A 1 232 ? 13.599 -10.445 -28.441 1.00 83.06 232 THR A N 1
ATOM 1727 C CA . THR A 1 232 ? 12.639 -11.430 -27.943 1.00 83.06 232 THR A CA 1
ATOM 1728 C C . THR A 1 232 ? 12.613 -12.657 -28.836 1.00 83.06 232 THR A C 1
ATOM 1730 O O . THR A 1 232 ? 12.802 -12.543 -30.045 1.00 83.06 232 THR A O 1
ATOM 1733 N N . ASP A 1 233 ? 12.350 -13.824 -28.254 1.00 79.31 233 ASP A N 1
ATOM 1734 C CA . ASP A 1 233 ? 12.088 -15.034 -29.032 1.00 79.31 233 ASP A CA 1
ATOM 1735 C C . ASP A 1 233 ? 10.661 -15.047 -29.616 1.00 79.31 233 ASP A C 1
ATOM 1737 O O . ASP A 1 233 ? 9.855 -14.144 -29.379 1.00 79.31 233 ASP A O 1
ATOM 1741 N N . ALA A 1 234 ? 10.323 -16.103 -30.365 1.00 73.69 234 ALA A N 1
ATOM 1742 C CA . ALA A 1 234 ? 8.987 -16.290 -30.936 1.00 73.69 234 ALA A CA 1
ATOM 1743 C C . ALA A 1 234 ? 7.865 -16.424 -29.879 1.00 73.69 234 ALA A C 1
ATOM 1745 O O . ALA A 1 234 ? 6.691 -16.326 -30.228 1.00 73.69 234 ALA A O 1
ATOM 1746 N N . SER A 1 235 ? 8.208 -16.644 -28.603 1.00 72.62 235 SER A N 1
ATOM 1747 C CA . SER A 1 235 ? 7.274 -16.707 -27.472 1.00 72.62 235 SER A CA 1
ATOM 1748 C C . SER A 1 235 ? 7.142 -15.375 -26.714 1.00 72.62 235 SER A C 1
ATOM 1750 O O . SER A 1 235 ? 6.322 -15.264 -25.804 1.00 72.62 235 SER A O 1
ATOM 1752 N N . GLY A 1 236 ? 7.916 -14.351 -27.098 1.00 72.00 236 GLY A N 1
ATOM 1753 C CA . GLY A 1 236 ? 7.951 -13.040 -26.445 1.00 72.00 236 GLY A CA 1
ATOM 1754 C C . GLY A 1 236 ? 8.864 -12.969 -25.214 1.00 72.00 236 GLY A C 1
ATOM 1755 O O . GLY A 1 236 ? 8.853 -11.957 -24.502 1.00 72.00 236 GLY A O 1
ATOM 1756 N N . ALA A 1 237 ? 9.660 -14.009 -24.948 1.00 77.56 237 ALA A N 1
ATOM 1757 C CA . ALA A 1 237 ? 10.609 -14.037 -23.843 1.00 77.56 237 ALA A CA 1
ATOM 1758 C C . ALA A 1 237 ? 11.873 -13.235 -24.179 1.00 77.56 237 ALA A C 1
ATOM 1760 O O . ALA A 1 237 ? 12.352 -13.235 -25.312 1.00 77.56 237 ALA A O 1
ATOM 1761 N N . THR A 1 238 ? 12.423 -12.541 -23.181 1.00 81.06 238 THR A N 1
ATOM 1762 C CA . THR A 1 238 ? 13.630 -11.718 -23.334 1.00 81.06 238 THR A CA 1
ATOM 1763 C C . THR A 1 238 ? 14.856 -12.603 -23.583 1.00 81.06 238 THR A C 1
ATOM 1765 O O . THR A 1 238 ? 15.251 -13.361 -22.700 1.00 81.06 238 THR A O 1
ATOM 1768 N N . LEU A 1 239 ? 15.481 -12.478 -24.757 1.00 80.75 239 LEU A N 1
ATOM 1769 C CA . LEU A 1 239 ? 16.719 -13.184 -25.109 1.00 80.75 239 LEU A CA 1
ATOM 1770 C C . LEU A 1 239 ? 17.958 -12.373 -24.738 1.00 80.75 239 LEU A C 1
ATOM 1772 O O . LEU A 1 239 ? 18.870 -12.880 -24.088 1.00 80.75 239 LEU A O 1
ATOM 1776 N N . ALA A 1 240 ? 17.983 -11.107 -25.151 1.00 83.62 240 ALA A N 1
ATOM 1777 C CA . ALA A 1 240 ? 19.109 -10.215 -24.924 1.00 83.62 240 ALA A CA 1
ATOM 1778 C C . ALA A 1 240 ? 18.642 -8.768 -24.755 1.00 83.62 240 ALA A C 1
ATOM 1780 O O . ALA A 1 240 ? 17.665 -8.345 -25.373 1.00 83.62 240 ALA A O 1
ATOM 1781 N N . ILE A 1 241 ? 19.344 -8.007 -23.920 1.00 86.38 241 ILE A N 1
ATOM 1782 C CA . ILE A 1 241 ? 19.056 -6.601 -23.627 1.00 86.38 241 ILE A CA 1
ATOM 1783 C C . ILE A 1 241 ? 20.253 -5.754 -24.044 1.00 86.38 241 ILE A C 1
ATOM 1785 O O . ILE A 1 241 ? 21.393 -6.039 -23.666 1.00 86.38 241 ILE A O 1
ATOM 1789 N N . TYR A 1 242 ? 19.969 -4.688 -24.784 1.00 86.25 242 TYR A N 1
ATOM 1790 C CA . TYR A 1 242 ? 20.953 -3.754 -25.314 1.00 86.25 242 TYR A CA 1
ATOM 1791 C C . TYR A 1 242 ? 20.618 -2.328 -24.865 1.00 86.25 242 TYR A C 1
ATOM 1793 O O . TYR A 1 242 ? 19.437 -1.979 -24.777 1.00 86.25 242 TYR A O 1
ATOM 1801 N N . PRO A 1 243 ? 21.620 -1.469 -24.617 1.00 86.25 243 PRO A N 1
ATOM 1802 C CA . PRO A 1 243 ? 21.399 -0.029 -24.567 1.00 86.25 243 PRO A CA 1
ATOM 1803 C C . PRO A 1 243 ? 20.746 0.436 -25.873 1.00 86.25 243 PRO A C 1
ATOM 1805 O O . PRO A 1 243 ? 21.162 0.004 -26.949 1.00 86.25 243 PRO A O 1
ATOM 1808 N N . ALA A 1 244 ? 19.748 1.319 -25.794 1.00 84.25 244 ALA A N 1
ATOM 1809 C CA . ALA A 1 244 ? 18.991 1.771 -26.965 1.00 84.25 244 ALA A CA 1
ATOM 1810 C C . ALA A 1 244 ? 19.886 2.379 -28.063 1.00 84.25 244 ALA A C 1
ATOM 1812 O O . ALA A 1 244 ? 19.584 2.234 -29.243 1.00 84.25 244 ALA A O 1
ATOM 1813 N N . ASP A 1 245 ? 21.008 2.995 -27.679 1.00 83.31 245 ASP A N 1
ATOM 1814 C CA . ASP A 1 245 ? 21.949 3.643 -28.602 1.00 83.31 245 ASP A CA 1
ATOM 1815 C C . ASP A 1 245 ? 22.996 2.681 -29.197 1.00 83.31 245 ASP A C 1
ATOM 1817 O O . ASP A 1 245 ? 23.684 3.031 -30.152 1.00 83.31 245 ASP A O 1
ATOM 1821 N N . LYS A 1 246 ? 23.136 1.468 -28.640 1.00 81.94 246 LYS A N 1
ATOM 1822 C CA . LYS A 1 246 ? 24.127 0.452 -29.052 1.00 81.94 246 LYS A CA 1
ATOM 1823 C C . LYS A 1 246 ? 23.469 -0.831 -29.589 1.00 81.94 246 LYS A C 1
ATOM 1825 O O . LYS A 1 246 ? 24.111 -1.879 -29.649 1.00 81.94 246 LYS A O 1
ATOM 1830 N N . ALA A 1 247 ? 22.181 -0.783 -29.922 1.00 79.69 247 ALA A N 1
ATOM 1831 C CA . ALA A 1 247 ? 21.427 -1.959 -30.339 1.00 79.69 247 ALA A CA 1
ATOM 1832 C C . ALA A 1 247 ? 21.786 -2.392 -31.782 1.00 79.69 247 ALA A C 1
ATOM 1834 O O . ALA A 1 247 ? 21.825 -1.536 -32.671 1.00 79.69 247 ALA A O 1
ATOM 1835 N N . PRO A 1 248 ? 22.035 -3.691 -32.048 1.00 78.62 248 PRO A N 1
ATOM 1836 C CA . PRO A 1 248 ? 22.324 -4.179 -33.399 1.00 78.62 248 PRO A CA 1
ATOM 1837 C C . PRO A 1 248 ? 21.110 -4.032 -34.323 1.00 78.62 248 PRO A C 1
ATOM 1839 O O . PRO A 1 248 ? 20.004 -4.407 -33.942 1.00 78.62 248 PRO A O 1
ATOM 1842 N N . GLN A 1 249 ? 21.314 -3.535 -35.546 1.00 73.50 249 GLN A N 1
ATOM 1843 C CA . GLN A 1 249 ? 20.229 -3.332 -36.522 1.00 73.50 249 GLN A CA 1
ATOM 1844 C C . GLN A 1 249 ? 19.738 -4.641 -37.166 1.00 73.50 249 GLN A C 1
ATOM 1846 O O . GLN A 1 249 ? 18.620 -4.692 -37.667 1.00 73.50 249 GLN A O 1
ATOM 1851 N N . ASP A 1 250 ? 20.548 -5.703 -37.111 1.00 71.44 250 ASP A N 1
ATOM 1852 C CA . ASP A 1 250 ? 20.280 -6.984 -37.782 1.00 71.44 250 ASP A CA 1
ATOM 1853 C C . ASP A 1 250 ? 19.385 -7.940 -36.970 1.00 71.44 250 ASP A C 1
ATOM 1855 O O . ASP A 1 250 ? 19.038 -9.026 -37.436 1.00 71.44 250 ASP A O 1
ATOM 1859 N N . LEU A 1 251 ? 19.026 -7.571 -35.736 1.00 74.75 251 LEU A N 1
ATOM 1860 C CA . LEU A 1 251 ? 18.205 -8.385 -34.840 1.00 74.75 251 LEU A CA 1
ATOM 1861 C C . LEU A 1 251 ? 16.762 -7.880 -34.809 1.00 74.75 251 LEU A C 1
ATOM 1863 O O . LEU A 1 251 ? 16.507 -6.678 -34.813 1.00 74.75 251 LEU A O 1
ATOM 1867 N N . ALA A 1 252 ? 15.810 -8.806 -34.686 1.00 76.38 252 ALA A N 1
ATOM 1868 C CA . ALA A 1 252 ? 14.436 -8.459 -34.346 1.00 76.38 252 ALA A CA 1
ATOM 1869 C C . ALA A 1 252 ? 14.406 -7.904 -32.909 1.00 76.38 252 ALA A C 1
ATOM 1871 O O . ALA A 1 252 ? 14.569 -8.643 -31.928 1.00 76.38 252 ALA A O 1
ATOM 1872 N N . LEU A 1 253 ? 14.268 -6.582 -32.803 1.00 80.06 253 LEU A N 1
ATOM 1873 C CA . LEU A 1 253 ? 14.162 -5.842 -31.550 1.00 80.06 253 LEU A CA 1
ATOM 1874 C C . LEU A 1 253 ? 12.703 -5.469 -31.283 1.00 80.06 253 LEU A C 1
ATOM 1876 O O . LEU A 1 253 ? 11.941 -5.187 -32.206 1.00 80.06 253 LEU A O 1
ATOM 1880 N N . ASP A 1 254 ? 12.334 -5.442 -30.007 1.00 80.19 254 ASP A N 1
ATOM 1881 C CA . ASP A 1 254 ? 11.057 -4.890 -29.566 1.00 80.19 254 ASP A CA 1
ATOM 1882 C C . ASP A 1 254 ? 11.011 -3.383 -29.880 1.00 80.19 254 ASP A C 1
ATOM 1884 O O . ASP A 1 254 ? 11.969 -2.653 -29.612 1.00 80.19 254 ASP A O 1
ATOM 1888 N N . GLU A 1 255 ? 9.894 -2.902 -30.426 1.00 79.88 255 GLU A N 1
ATOM 1889 C CA . GLU A 1 255 ? 9.679 -1.476 -30.712 1.00 79.88 255 GLU A CA 1
ATOM 1890 C C . GLU A 1 255 ? 9.623 -0.632 -29.427 1.00 79.88 255 GLU A C 1
ATOM 1892 O O . GLU A 1 255 ? 9.793 0.591 -29.444 1.00 79.88 255 GLU A O 1
ATOM 1897 N N . THR A 1 256 ? 9.367 -1.280 -28.289 1.00 82.88 256 THR A N 1
ATOM 1898 C CA . THR A 1 256 ? 9.226 -0.617 -27.000 1.00 82.88 256 THR A CA 1
ATOM 1899 C C . THR A 1 256 ? 10.592 -0.281 -26.401 1.00 82.88 256 THR A C 1
ATOM 1901 O O . THR A 1 256 ? 11.451 -1.140 -26.206 1.00 82.88 256 THR A O 1
ATOM 1904 N N . ARG A 1 257 ? 10.773 0.989 -26.025 1.00 84.69 257 ARG A N 1
ATOM 1905 C CA . ARG A 1 257 ? 11.924 1.435 -25.231 1.00 84.69 257 ARG A CA 1
ATOM 1906 C C . ARG A 1 257 ? 11.630 1.237 -23.752 1.00 84.69 257 ARG A C 1
ATOM 1908 O O . ARG A 1 257 ? 10.672 1.798 -23.225 1.00 84.69 257 ARG A O 1
ATOM 1915 N N . TYR A 1 258 ? 12.479 0.476 -23.079 1.00 85.88 258 TYR A N 1
ATOM 1916 C CA . TYR A 1 258 ? 12.334 0.146 -21.669 1.00 85.88 258 TYR A CA 1
ATOM 1917 C C . TYR A 1 258 ? 13.259 0.991 -20.796 1.00 85.88 258 TYR A C 1
ATOM 1919 O O . TYR A 1 258 ? 14.352 1.380 -21.204 1.00 85.88 258 TYR A O 1
ATOM 1927 N N . ARG A 1 259 ? 12.839 1.223 -19.554 1.00 85.25 259 ARG A N 1
ATOM 1928 C CA . ARG A 1 259 ? 13.661 1.775 -18.472 1.00 85.25 259 ARG A CA 1
ATOM 1929 C C . ARG A 1 259 ? 13.825 0.736 -17.371 1.00 85.25 259 ARG A C 1
ATOM 1931 O O . ARG A 1 259 ? 12.892 -0.017 -17.078 1.00 85.25 259 ARG A O 1
ATOM 1938 N N . LEU A 1 260 ? 14.985 0.721 -16.720 1.00 82.06 260 LEU A N 1
ATOM 1939 C CA . LEU A 1 260 ? 15.195 -0.108 -15.536 1.00 82.06 260 LEU A CA 1
ATOM 1940 C C . LEU A 1 260 ? 14.520 0.552 -14.333 1.00 82.06 260 LEU A C 1
ATOM 1942 O O . LEU A 1 260 ? 14.953 1.591 -13.843 1.00 82.06 260 LEU A O 1
ATOM 1946 N N . ASN A 1 261 ? 13.435 -0.058 -13.864 1.00 75.94 261 ASN A N 1
ATOM 1947 C CA . ASN A 1 261 ? 12.575 0.539 -12.847 1.00 75.94 261 ASN A CA 1
ATOM 1948 C C . ASN A 1 261 ? 12.861 -0.001 -11.437 1.00 75.94 261 ASN A C 1
ATOM 1950 O O . ASN A 1 261 ? 13.007 0.761 -10.478 1.00 75.94 261 ASN A O 1
ATOM 1954 N N . LYS A 1 262 ? 12.951 -1.330 -11.298 1.00 78.31 262 LYS A N 1
ATOM 1955 C CA . LYS A 1 262 ? 13.159 -2.006 -10.007 1.00 78.31 262 LYS A CA 1
ATOM 1956 C C . LYS A 1 262 ? 14.280 -3.033 -10.135 1.00 78.31 262 LYS A C 1
ATOM 1958 O O . LYS A 1 262 ? 14.204 -3.921 -10.978 1.00 78.31 262 LYS A O 1
ATOM 1963 N N . LEU A 1 263 ? 15.289 -2.925 -9.276 1.00 80.50 263 LEU A N 1
ATOM 1964 C CA . LEU A 1 263 ? 16.334 -3.938 -9.118 1.00 80.50 263 LEU A CA 1
ATOM 1965 C C . LEU A 1 263 ? 15.915 -4.899 -8.003 1.00 80.50 263 LEU A C 1
ATOM 1967 O O . LEU A 1 263 ? 15.498 -4.455 -6.933 1.00 80.50 263 LEU A O 1
ATOM 1971 N N . ARG A 1 264 ? 16.000 -6.202 -8.263 1.00 71.38 264 ARG A N 1
ATOM 1972 C CA . ARG A 1 264 ? 15.785 -7.284 -7.294 1.00 71.38 264 ARG A CA 1
ATOM 1973 C C . ARG A 1 264 ? 17.107 -8.028 -7.094 1.00 71.38 264 ARG A C 1
ATOM 1975 O O . ARG A 1 264 ? 18.039 -7.840 -7.866 1.00 71.38 264 ARG A O 1
ATOM 1982 N N . ALA A 1 265 ? 17.180 -8.897 -6.087 1.00 67.50 265 ALA A N 1
ATOM 1983 C CA . ALA A 1 265 ? 18.380 -9.703 -5.837 1.00 67.50 265 ALA A CA 1
ATOM 1984 C C . ALA A 1 265 ? 18.756 -10.595 -7.039 1.00 67.50 265 ALA A C 1
ATOM 1986 O O . ALA A 1 265 ? 19.923 -10.682 -7.397 1.00 67.50 265 ALA A O 1
ATOM 1987 N N . ASN A 1 266 ? 17.759 -11.180 -7.717 1.00 72.31 266 ASN A N 1
ATOM 1988 C CA . ASN A 1 266 ? 17.973 -12.179 -8.776 1.00 72.31 266 ASN A CA 1
ATOM 1989 C C . ASN A 1 266 ? 17.599 -11.678 -10.184 1.00 72.31 266 ASN A C 1
ATOM 1991 O O . ASN A 1 266 ? 17.365 -12.476 -11.086 1.00 72.31 266 ASN A O 1
ATOM 1995 N N . GLY A 1 267 ? 17.466 -10.365 -10.379 1.00 82.44 267 GLY A N 1
ATOM 1996 C CA . GLY A 1 267 ? 17.101 -9.795 -11.674 1.00 82.44 267 GLY A CA 1
ATOM 1997 C C . GLY A 1 267 ? 16.547 -8.386 -11.558 1.00 82.44 267 GLY A C 1
ATOM 1998 O O . GLY A 1 267 ? 16.611 -7.753 -10.506 1.00 82.44 267 GLY A O 1
ATOM 1999 N N . PHE A 1 268 ? 15.968 -7.885 -12.637 1.00 83.62 268 PHE A N 1
ATOM 2000 C CA . PHE A 1 268 ? 15.420 -6.535 -12.680 1.00 83.62 268 PHE A CA 1
ATOM 2001 C C . PHE A 1 268 ? 14.128 -6.470 -13.487 1.00 83.62 268 PHE A C 1
ATOM 2003 O O . PHE A 1 268 ? 13.810 -7.335 -14.304 1.00 83.62 268 PHE A O 1
ATOM 2010 N N . HIS A 1 269 ? 13.366 -5.417 -13.212 1.00 85.06 269 HIS A N 1
ATOM 2011 C CA . HIS A 1 269 ? 12.105 -5.106 -13.862 1.00 85.06 269 HIS A CA 1
ATOM 2012 C C . HIS A 1 269 ? 12.305 -3.983 -14.873 1.00 85.06 269 HIS A C 1
ATOM 2014 O O . HIS A 1 269 ? 12.740 -2.881 -14.517 1.00 85.06 269 HIS A O 1
ATOM 2020 N N . LEU A 1 270 ? 11.945 -4.270 -16.116 1.00 85.31 270 LEU A N 1
ATOM 2021 C CA . LEU A 1 270 ? 11.899 -3.340 -17.228 1.00 85.31 270 LEU A CA 1
ATOM 2022 C C . LEU A 1 270 ? 10.490 -2.767 -17.355 1.00 85.31 270 LEU A C 1
ATOM 2024 O O . LEU A 1 270 ? 9.508 -3.507 -17.421 1.00 85.31 270 LEU A O 1
ATOM 2028 N N . MET A 1 271 ? 10.407 -1.442 -17.410 1.00 85.69 271 MET A N 1
ATOM 2029 C CA . MET A 1 271 ? 9.170 -0.701 -17.632 1.00 85.69 271 MET A CA 1
ATOM 2030 C C . MET A 1 271 ? 9.240 -0.014 -18.999 1.00 85.69 271 MET A C 1
ATOM 2032 O O . MET A 1 271 ? 10.064 0.876 -19.191 1.00 85.69 271 MET A O 1
ATOM 2036 N N . GLY A 1 272 ? 8.396 -0.432 -19.940 1.00 83.19 272 GLY A N 1
ATOM 2037 C CA . GLY A 1 272 ? 8.225 0.193 -21.259 1.00 83.19 272 GLY A CA 1
ATOM 2038 C C . GLY A 1 272 ? 6.873 0.893 -21.443 1.00 83.19 272 GLY A C 1
ATOM 2039 O O . GLY A 1 272 ? 6.625 1.504 -22.477 1.00 83.19 272 GLY A O 1
ATOM 2040 N N . GLY A 1 273 ? 5.992 0.793 -20.446 1.00 87.44 273 GLY A N 1
ATOM 2041 C CA . GLY A 1 273 ? 4.687 1.452 -20.385 1.00 87.44 273 GLY A CA 1
ATOM 2042 C C . GLY A 1 273 ? 4.421 1.981 -18.975 1.00 87.44 273 GLY A C 1
ATOM 2043 O O . GLY A 1 273 ? 5.363 2.277 -18.247 1.00 87.44 273 GLY A O 1
ATOM 2044 N N . GLY A 1 274 ? 3.162 2.098 -18.555 1.00 89.50 274 GLY A N 1
ATOM 2045 C CA . GLY A 1 274 ? 2.855 2.500 -17.178 1.00 89.50 274 GLY A CA 1
ATOM 2046 C C . GLY A 1 274 ? 2.646 1.322 -16.225 1.00 89.50 274 GLY A C 1
ATOM 2047 O O . GLY A 1 274 ? 2.361 0.200 -16.644 1.00 89.50 274 GLY A O 1
ATOM 2048 N N . GLU A 1 275 ? 2.778 1.577 -14.919 1.00 89.62 275 GLU A N 1
ATOM 2049 C CA . GLU A 1 275 ? 2.479 0.568 -13.897 1.00 89.62 275 GLU A CA 1
ATOM 2050 C C . GLU A 1 275 ? 0.964 0.379 -13.741 1.00 89.62 275 GLU A C 1
ATOM 2052 O O . GLU A 1 275 ? 0.205 1.344 -13.600 1.00 89.62 275 GLU A O 1
ATOM 2057 N N . VAL A 1 276 ? 0.542 -0.882 -13.707 1.00 93.50 276 VAL A N 1
ATOM 2058 C CA . VAL A 1 276 ? -0.825 -1.307 -13.387 1.00 93.50 276 VAL A CA 1
ATOM 2059 C C . VAL A 1 276 ? -0.851 -2.044 -12.047 1.00 93.50 276 VAL A C 1
ATOM 2061 O O . VAL A 1 276 ? 0.198 -2.318 -11.458 1.00 93.50 276 VAL A O 1
ATOM 2064 N N . VAL A 1 277 ? -2.044 -2.322 -11.525 1.00 92.06 277 VAL A N 1
ATOM 2065 C CA . VAL A 1 277 ? -2.218 -3.078 -10.276 1.00 92.06 277 VAL A CA 1
ATOM 2066 C C . VAL A 1 277 ? -1.635 -4.486 -10.392 1.00 92.06 277 VAL A C 1
ATOM 2068 O O . VAL A 1 277 ? -0.976 -4.945 -9.459 1.00 92.06 277 VAL A O 1
ATOM 2071 N N . GLY A 1 278 ? -1.809 -5.131 -11.548 1.00 91.12 278 GLY A N 1
ATOM 2072 C CA . GLY A 1 278 ? -1.310 -6.477 -11.802 1.00 91.12 278 GLY A CA 1
ATOM 2073 C C . GLY A 1 278 ? -2.133 -7.552 -11.091 1.00 91.12 278 GLY A C 1
ATOM 2074 O O . GLY A 1 278 ? -3.282 -7.334 -10.705 1.00 91.12 278 GLY A O 1
ATOM 2075 N N . ALA A 1 279 ? -1.551 -8.741 -10.947 1.00 89.44 279 ALA A N 1
ATOM 2076 C CA . ALA A 1 279 ? -2.245 -9.890 -10.377 1.00 89.44 279 ALA A CA 1
ATOM 2077 C C . ALA A 1 279 ? -2.544 -9.693 -8.880 1.00 89.44 279 ALA A C 1
ATOM 2079 O O . ALA A 1 279 ? -1.637 -9.490 -8.071 1.00 89.44 279 ALA A O 1
ATOM 2080 N N . ILE A 1 280 ? -3.822 -9.805 -8.518 1.00 88.12 280 ILE A N 1
ATOM 2081 C CA . ILE A 1 280 ? -4.300 -9.836 -7.133 1.00 88.12 280 ILE A CA 1
ATOM 2082 C C . ILE A 1 280 ? -4.694 -11.285 -6.821 1.00 88.12 280 ILE A C 1
ATOM 2084 O O . ILE A 1 280 ? -5.430 -11.867 -7.619 1.00 88.12 280 ILE A O 1
ATOM 2088 N N . PRO A 1 281 ? -4.251 -11.873 -5.693 1.00 85.00 281 PRO A N 1
ATOM 2089 C CA . PRO A 1 281 ? -4.668 -13.215 -5.298 1.00 85.00 281 PRO A CA 1
ATOM 2090 C C . PRO A 1 281 ? -6.195 -13.353 -5.282 1.00 85.00 281 PRO A C 1
ATOM 2092 O O . PRO A 1 281 ? -6.892 -12.525 -4.692 1.00 85.00 281 PRO A O 1
ATOM 2095 N N . GLU A 1 282 ? -6.704 -14.388 -5.944 1.00 82.50 282 GLU A N 1
ATOM 2096 C CA . GLU A 1 282 ? -8.130 -14.713 -5.961 1.00 82.50 282 GLU A CA 1
ATOM 2097 C C . GLU A 1 282 ? -8.542 -15.463 -4.690 1.00 82.50 282 GLU A C 1
ATOM 2099 O O . GLU A 1 282 ? -7.755 -16.198 -4.089 1.00 82.50 282 GLU A O 1
ATOM 2104 N N . GLY A 1 283 ? -9.812 -15.320 -4.314 1.00 84.56 283 GLY A N 1
ATOM 2105 C CA . GLY A 1 283 ? -10.402 -16.058 -3.204 1.00 84.56 283 GLY A CA 1
ATOM 2106 C C . GLY A 1 283 ? -10.398 -15.301 -1.877 1.00 84.56 283 GLY A C 1
ATOM 2107 O O . GLY A 1 283 ? -10.088 -14.113 -1.787 1.00 84.56 283 GLY A O 1
ATOM 2108 N N . LEU A 1 284 ? -10.825 -16.000 -0.826 1.00 85.00 284 LEU A N 1
ATOM 2109 C CA . LEU A 1 284 ? -10.893 -15.431 0.518 1.00 85.00 284 LEU A CA 1
ATOM 2110 C C . LEU A 1 284 ? -9.531 -15.517 1.209 1.00 85.00 284 LEU A C 1
ATOM 2112 O O . LEU A 1 284 ? -8.843 -16.530 1.062 1.00 85.00 284 LEU A O 1
ATOM 2116 N N . PRO A 1 285 ? -9.159 -14.505 2.014 1.00 81.75 285 PRO A N 1
ATOM 2117 C CA . PRO A 1 285 ? -7.980 -14.612 2.856 1.00 81.75 285 PRO A CA 1
ATOM 2118 C C . PRO A 1 285 ? -8.135 -15.809 3.795 1.00 81.75 285 PRO A C 1
ATOM 2120 O O . PRO A 1 285 ? -9.205 -16.048 4.364 1.00 81.75 285 PRO A O 1
ATOM 2123 N N . SER A 1 286 ? -7.059 -16.574 3.965 1.00 85.69 286 SER A N 1
ATOM 2124 C CA . SER A 1 286 ? -7.058 -17.704 4.890 1.00 85.69 286 SER A CA 1
ATOM 2125 C C . SER A 1 286 ? -7.242 -17.207 6.321 1.00 85.69 286 SER A C 1
ATOM 2127 O O . SER A 1 286 ? -6.534 -16.291 6.750 1.00 85.69 286 SER A O 1
ATOM 2129 N N . VAL A 1 287 ? -8.142 -17.841 7.073 1.00 89.50 287 VAL A N 1
ATOM 2130 C CA . VAL A 1 287 ? -8.276 -17.581 8.508 1.00 89.50 287 VAL A CA 1
ATOM 2131 C C . VAL A 1 287 ? -7.046 -18.149 9.212 1.00 89.50 287 VAL A C 1
ATOM 2133 O O . VAL A 1 287 ? -6.808 -19.355 9.170 1.00 89.50 287 VAL A O 1
ATOM 2136 N N . GLN A 1 288 ? -6.249 -17.286 9.835 1.00 87.94 288 GLN A N 1
ATOM 2137 C CA . GLN A 1 288 ? -5.031 -17.673 10.543 1.00 87.94 288 GLN A CA 1
ATOM 2138 C C . GLN A 1 288 ? -4.969 -16.991 11.905 1.00 87.94 288 GLN A C 1
ATOM 2140 O O . GLN A 1 288 ? -5.318 -15.822 12.049 1.00 87.94 288 GLN A O 1
ATOM 2145 N N . MET A 1 289 ? -4.489 -17.715 12.916 1.00 88.00 289 MET A N 1
ATOM 2146 C CA . MET A 1 289 ? -4.236 -17.122 14.225 1.00 88.00 289 MET A CA 1
ATOM 2147 C C . MET A 1 289 ? -3.015 -16.189 14.141 1.00 88.00 289 MET A C 1
ATOM 2149 O O . MET A 1 289 ? -1.959 -16.632 13.674 1.00 88.00 289 MET A O 1
ATOM 2153 N N . PRO A 1 290 ? -3.115 -14.927 14.607 1.00 85.56 290 PRO A N 1
ATOM 2154 C CA . PRO A 1 290 ? -1.962 -14.039 14.696 1.00 85.56 290 PRO A CA 1
ATOM 2155 C C . PRO A 1 290 ? -0.845 -14.689 15.518 1.00 85.56 290 PRO A C 1
ATOM 2157 O O . PRO A 1 290 ? -1.082 -15.191 16.618 1.00 85.56 290 PRO A O 1
ATOM 2160 N N . ARG A 1 291 ? 0.384 -14.706 14.989 1.00 82.12 291 ARG A N 1
ATOM 2161 C CA . ARG A 1 291 ? 1.531 -15.286 15.699 1.00 82.12 291 ARG A CA 1
ATOM 2162 C C . ARG A 1 291 ? 1.883 -14.406 16.897 1.00 82.12 291 ARG A C 1
ATOM 2164 O O . ARG A 1 291 ? 2.375 -13.292 16.730 1.00 82.12 291 ARG A O 1
ATOM 2171 N N . PHE A 1 292 ? 1.656 -14.919 18.102 1.00 76.81 292 PHE A N 1
ATOM 2172 C CA . PHE A 1 292 ? 2.000 -14.221 19.335 1.00 76.81 292 PHE A CA 1
ATOM 2173 C C . PHE A 1 292 ? 3.502 -14.314 19.611 1.00 76.81 292 PHE A C 1
ATOM 2175 O O . PHE A 1 292 ? 4.048 -15.398 19.797 1.00 76.81 292 PHE A O 1
ATOM 2182 N N . SER A 1 293 ? 4.157 -13.159 19.683 1.00 78.81 293 SER A N 1
ATOM 2183 C CA . SER A 1 293 ? 5.512 -13.016 20.214 1.00 78.81 293 SER A CA 1
ATOM 2184 C C . SER A 1 293 ? 5.468 -12.010 21.359 1.00 78.81 293 SER A C 1
ATOM 2186 O O . SER A 1 293 ? 5.044 -10.868 21.169 1.00 78.81 293 SER A O 1
ATOM 2188 N N . LEU A 1 294 ? 5.891 -12.434 22.552 1.00 77.69 294 LEU A N 1
ATOM 2189 C CA . LEU A 1 294 ? 5.975 -11.556 23.725 1.00 77.69 294 LEU A CA 1
ATOM 2190 C C . LEU A 1 294 ? 6.958 -10.397 23.488 1.00 77.69 294 LEU A C 1
ATOM 2192 O O . LEU A 1 294 ? 6.715 -9.282 23.947 1.00 77.69 294 LEU A O 1
ATOM 2196 N N . ASP A 1 295 ? 8.013 -10.633 22.709 1.00 73.00 295 ASP A N 1
ATOM 2197 C CA . ASP A 1 295 ? 9.009 -9.614 22.364 1.00 73.00 295 ASP A CA 1
ATOM 2198 C C . ASP A 1 295 ? 8.448 -8.580 21.376 1.00 73.00 295 ASP A C 1
ATOM 2200 O O . ASP A 1 295 ? 8.688 -7.374 21.504 1.00 73.00 295 ASP A O 1
ATOM 2204 N N . ALA A 1 296 ? 7.635 -9.029 20.413 1.00 76.06 296 ALA A N 1
ATOM 2205 C CA . ALA A 1 296 ? 6.906 -8.133 19.519 1.00 76.06 296 ALA A CA 1
ATOM 2206 C C . ALA A 1 296 ? 5.830 -7.331 20.267 1.00 76.06 296 ALA A C 1
ATOM 2208 O O . ALA A 1 296 ? 5.598 -6.171 19.945 1.00 76.06 296 ALA A O 1
ATOM 2209 N N . LEU A 1 297 ? 5.200 -7.908 21.296 1.00 82.94 297 LEU A N 1
ATOM 2210 C CA . LEU A 1 297 ? 4.153 -7.232 22.063 1.00 82.94 297 LEU A CA 1
ATOM 2211 C C . LEU A 1 297 ? 4.680 -5.959 22.733 1.00 82.94 297 LEU A C 1
ATOM 2213 O O . LEU A 1 297 ? 4.064 -4.907 22.594 1.00 82.94 297 LEU A O 1
ATOM 2217 N N . GLY A 1 298 ? 5.845 -6.026 23.385 1.00 81.31 298 GLY A N 1
ATOM 2218 C CA . GLY A 1 298 ? 6.459 -4.855 24.020 1.00 81.31 298 GLY A CA 1
ATOM 2219 C C . GLY A 1 298 ? 6.855 -3.764 23.021 1.00 81.31 298 GLY A C 1
ATOM 2220 O O . GLY A 1 298 ? 6.657 -2.580 23.287 1.00 81.31 298 GLY A O 1
ATOM 2221 N N . SER A 1 299 ? 7.367 -4.148 21.846 1.00 79.19 299 SER A N 1
ATOM 2222 C CA . SER A 1 299 ? 7.790 -3.186 20.817 1.00 79.19 299 SER A CA 1
ATOM 2223 C C . SER A 1 299 ? 6.624 -2.544 20.063 1.00 79.19 299 SER A C 1
ATOM 2225 O O . SER A 1 299 ? 6.722 -1.387 19.656 1.00 79.19 299 SER A O 1
ATOM 2227 N N . LEU A 1 300 ? 5.516 -3.269 19.904 1.00 88.12 300 LEU A N 1
ATOM 2228 C CA . LEU A 1 300 ? 4.320 -2.786 19.222 1.00 88.12 300 LEU A CA 1
ATOM 2229 C C . LEU A 1 300 ? 3.356 -2.052 20.155 1.00 88.12 300 LEU A C 1
ATOM 2231 O O . LEU A 1 300 ? 2.522 -1.306 19.653 1.00 88.12 300 LEU A O 1
ATOM 2235 N N . LEU A 1 301 ? 3.450 -2.223 21.479 1.00 90.00 301 LEU A N 1
ATOM 2236 C CA . LEU A 1 301 ? 2.477 -1.674 22.430 1.00 90.00 301 LEU A CA 1
ATOM 2237 C C . LEU A 1 301 ? 2.331 -0.151 22.324 1.00 90.00 301 LEU A C 1
ATOM 2239 O O . LEU A 1 301 ? 1.210 0.352 22.281 1.00 90.00 301 LEU A O 1
ATOM 2243 N N . SER A 1 302 ? 3.441 0.587 22.235 1.00 88.19 302 SER A N 1
ATOM 2244 C CA . SER A 1 302 ? 3.406 2.050 22.099 1.00 88.19 302 SER A CA 1
ATOM 2245 C C . SER A 1 302 ? 2.736 2.477 20.790 1.00 88.19 302 SER A C 1
ATOM 2247 O O . SER A 1 302 ? 1.843 3.324 20.794 1.00 88.19 302 SER A O 1
ATOM 2249 N N . ALA A 1 303 ? 3.098 1.837 19.674 1.00 88.25 303 ALA A N 1
ATOM 2250 C CA . ALA A 1 303 ? 2.482 2.083 18.376 1.00 88.25 303 ALA A CA 1
ATOM 2251 C C . ALA A 1 303 ? 0.991 1.709 18.377 1.00 88.25 303 ALA A C 1
ATOM 2253 O O . ALA A 1 303 ? 0.177 2.459 17.847 1.00 88.25 303 ALA A O 1
ATOM 2254 N N . ALA A 1 304 ? 0.616 0.593 19.005 1.00 93.25 304 ALA A N 1
ATOM 2255 C CA . ALA A 1 304 ? -0.763 0.138 19.123 1.00 93.25 304 ALA A CA 1
ATOM 2256 C C . ALA A 1 304 ? -1.612 1.098 19.968 1.00 93.25 304 ALA A C 1
ATOM 2258 O O . ALA A 1 304 ? -2.744 1.397 19.597 1.00 93.25 304 ALA A O 1
ATOM 2259 N N . LEU A 1 305 ? -1.071 1.638 21.066 1.00 91.19 305 LEU A N 1
ATOM 2260 C CA . LEU A 1 305 ? -1.733 2.665 21.880 1.00 91.19 305 LEU A CA 1
ATOM 2261 C C . LEU A 1 305 ? -1.975 3.950 21.080 1.00 91.19 305 LEU A C 1
ATOM 2263 O O . LEU A 1 305 ? -3.079 4.488 21.090 1.00 91.19 305 LEU A O 1
ATOM 2267 N N . VAL A 1 306 ? -0.972 4.414 20.333 1.00 88.50 306 VAL A N 1
ATOM 2268 C CA . VAL A 1 306 ? -1.124 5.600 19.479 1.00 88.50 306 VAL A CA 1
ATOM 2269 C C . VAL A 1 306 ? -2.149 5.343 18.376 1.00 88.50 306 VAL A C 1
ATOM 2271 O O . VAL A 1 306 ? -3.064 6.140 18.204 1.00 88.50 306 VAL A O 1
ATOM 2274 N N . ILE A 1 307 ? -2.047 4.223 17.656 1.00 90.88 307 ILE A N 1
ATOM 2275 C CA . ILE A 1 307 ? -2.954 3.889 16.547 1.00 90.88 307 ILE A CA 1
ATOM 2276 C C . ILE A 1 307 ? -4.384 3.662 17.045 1.00 90.88 307 ILE A C 1
ATOM 2278 O O . ILE A 1 307 ? -5.319 4.127 16.402 1.00 90.88 307 ILE A O 1
ATOM 2282 N N . SER A 1 308 ? -4.577 2.996 18.185 1.00 92.44 308 SER A N 1
ATOM 2283 C CA . SER A 1 308 ? -5.909 2.783 18.769 1.00 92.44 308 SER A CA 1
ATOM 2284 C C . SER A 1 308 ? -6.576 4.095 19.161 1.00 92.44 308 SER A C 1
ATOM 2286 O O . SER A 1 308 ? -7.746 4.294 18.826 1.00 92.44 308 SER A O 1
ATOM 2288 N N . LEU A 1 309 ? -5.835 5.003 19.806 1.00 88.75 309 LEU A N 1
ATOM 2289 C CA . LEU A 1 309 ? -6.336 6.322 20.169 1.00 88.75 309 LEU A CA 1
ATOM 2290 C C . LEU A 1 309 ? -6.610 7.161 18.919 1.00 88.75 309 LEU A C 1
ATOM 2292 O O . LEU A 1 309 ? -7.699 7.702 18.787 1.00 88.75 309 LEU A O 1
ATOM 2296 N N . VAL A 1 310 ? -5.669 7.230 17.974 1.00 87.06 310 VAL A N 1
ATOM 2297 C CA . VAL A 1 310 ? -5.812 7.992 16.721 1.00 87.06 310 VAL A CA 1
ATOM 2298 C C . VAL A 1 310 ? -6.967 7.481 15.868 1.00 87.06 310 VAL A C 1
ATOM 2300 O O . VAL A 1 310 ? -7.801 8.277 15.440 1.00 87.06 310 VAL A O 1
ATOM 2303 N N . GLY A 1 311 ? -7.065 6.167 15.672 1.00 89.19 311 GLY A N 1
ATOM 2304 C CA . GLY A 1 311 ? -8.167 5.550 14.943 1.00 89.19 311 GLY A CA 1
ATOM 2305 C C . GLY A 1 311 ? -9.507 5.875 15.597 1.00 89.19 311 GLY A C 1
ATOM 2306 O O . GLY A 1 311 ? -10.424 6.350 14.927 1.00 89.19 311 GLY A O 1
ATOM 2307 N N . PHE A 1 312 ? -9.599 5.730 16.918 1.00 89.75 312 PHE A N 1
ATOM 2308 C CA . PHE A 1 312 ? -10.812 6.080 17.646 1.00 89.75 312 PHE A CA 1
ATOM 2309 C C . PHE A 1 312 ? -11.153 7.573 17.537 1.00 89.75 312 PHE A C 1
ATOM 2311 O O . PHE A 1 312 ? -12.309 7.916 17.287 1.00 89.75 312 PHE A O 1
ATOM 2318 N N . MET A 1 313 ? -10.160 8.462 17.664 1.00 86.38 313 MET A N 1
ATOM 2319 C CA . MET A 1 313 ? -10.326 9.911 17.503 1.00 86.38 313 MET A CA 1
ATOM 2320 C C . MET A 1 313 ? -10.885 10.275 16.126 1.00 86.38 313 MET A C 1
ATOM 2322 O O . MET A 1 313 ? -11.787 11.109 16.033 1.00 86.38 313 MET A O 1
ATOM 2326 N N . GLU A 1 314 ? -10.389 9.653 15.058 1.00 86.38 314 GLU A N 1
ATOM 2327 C CA . GLU A 1 314 ? -10.894 9.889 13.705 1.00 86.38 314 GLU A CA 1
ATOM 2328 C C . GLU A 1 314 ? -12.369 9.485 13.602 1.00 86.38 314 GLU A C 1
ATOM 2330 O O . GLU A 1 314 ? -13.228 10.276 13.200 1.00 86.38 314 GLU A O 1
ATOM 2335 N N . ALA A 1 315 ? -12.689 8.273 14.039 1.00 89.75 315 ALA A N 1
ATOM 2336 C CA . ALA A 1 315 ? -14.031 7.740 13.912 1.00 89.75 315 ALA A CA 1
ATOM 2337 C C . ALA A 1 315 ? -15.063 8.464 14.774 1.00 89.75 315 ALA A C 1
ATOM 2339 O O . ALA A 1 315 ? -16.151 8.763 14.286 1.00 89.75 315 ALA A O 1
ATOM 2340 N N . ILE A 1 316 ? -14.732 8.808 16.022 1.00 88.00 316 ILE A N 1
ATOM 2341 C CA . ILE A 1 316 ? -15.646 9.564 16.881 1.00 88.00 316 ILE A CA 1
ATOM 2342 C C . ILE A 1 316 ? -15.854 10.985 16.353 1.00 88.00 316 ILE A C 1
ATOM 2344 O O . ILE A 1 316 ? -16.947 11.532 16.494 1.00 88.00 316 ILE A O 1
ATOM 2348 N N . SER A 1 317 ? -14.848 11.579 15.702 1.00 84.38 317 SER A N 1
ATOM 2349 C CA . SER A 1 317 ? -14.985 12.886 15.052 1.00 84.38 317 SER A CA 1
ATOM 2350 C C . SER A 1 317 ? -15.952 12.817 13.875 1.00 84.38 317 SER A C 1
ATOM 2352 O O . SER A 1 317 ? -16.847 13.657 13.762 1.00 84.38 317 SER A O 1
ATOM 2354 N N . ILE A 1 318 ? -15.835 11.774 13.046 1.00 86.50 318 ILE A N 1
ATOM 2355 C CA . ILE A 1 318 ? -16.779 11.502 11.957 1.00 86.50 318 ILE A CA 1
ATOM 2356 C C . ILE A 1 318 ? -18.177 11.265 12.532 1.00 86.50 318 ILE A C 1
ATOM 2358 O O . ILE A 1 318 ? -19.129 11.912 12.102 1.00 86.50 318 ILE A O 1
ATOM 2362 N N . ALA A 1 319 ? -18.305 10.391 13.532 1.00 88.44 319 ALA A N 1
ATOM 2363 C CA . ALA A 1 319 ? -19.578 10.074 14.160 1.00 88.44 319 ALA A CA 1
ATOM 2364 C C . ALA A 1 319 ? -20.243 11.347 14.701 1.00 88.44 319 ALA A C 1
ATOM 2366 O O . ALA A 1 319 ? -21.376 11.642 14.328 1.00 88.44 319 ALA A O 1
ATOM 2367 N N . LYS A 1 320 ? -19.534 12.163 15.497 1.00 85.25 320 LYS A N 1
ATOM 2368 C CA . LYS A 1 320 ? -20.050 13.436 16.034 1.00 85.25 320 LYS A CA 1
ATOM 2369 C C . LYS A 1 320 ? -20.501 14.389 14.923 1.00 85.25 320 LYS A C 1
ATOM 2371 O O . LYS A 1 320 ? -21.571 14.985 15.044 1.00 85.25 320 LYS A O 1
ATOM 2376 N N . ALA A 1 321 ? -19.746 14.496 13.828 1.00 83.00 321 ALA A N 1
ATOM 2377 C CA . ALA A 1 321 ? -20.137 15.306 12.673 1.00 83.00 321 ALA A CA 1
ATOM 2378 C C . ALA A 1 321 ? -21.429 14.796 12.002 1.00 83.00 321 ALA A C 1
ATOM 2380 O O . ALA A 1 321 ? -22.263 15.595 11.569 1.00 83.00 321 ALA A O 1
ATOM 2381 N N . VAL A 1 322 ? -21.624 13.476 11.949 1.00 85.75 322 VAL A N 1
ATOM 2382 C CA . VAL A 1 322 ? -22.851 12.844 11.445 1.00 85.75 322 VAL A CA 1
ATOM 2383 C C . VAL A 1 322 ? -24.026 13.067 12.396 1.00 85.75 322 VAL A C 1
ATOM 2385 O O . VAL A 1 322 ? -25.074 13.543 11.958 1.00 85.75 322 VAL A O 1
ATOM 2388 N N . ALA A 1 323 ? -23.854 12.807 13.693 1.00 87.25 323 ALA A N 1
ATOM 2389 C CA . ALA A 1 323 ? -24.888 13.007 14.708 1.00 87.25 323 ALA A CA 1
ATOM 2390 C C . ALA A 1 323 ? -25.356 14.458 14.811 1.00 87.25 323 ALA A C 1
ATOM 2392 O O . ALA A 1 323 ? -26.547 14.697 15.004 1.00 87.25 323 ALA A O 1
ATOM 2393 N N . ALA A 1 324 ? -24.461 15.431 14.616 1.00 85.50 324 ALA A N 1
ATOM 2394 C CA . ALA A 1 324 ? -24.835 16.842 14.562 1.00 85.50 324 ALA A CA 1
ATOM 2395 C C . ALA A 1 324 ? -25.865 17.136 13.452 1.00 85.50 324 ALA A C 1
ATOM 2397 O O . ALA A 1 324 ? -26.703 18.023 13.607 1.00 85.50 324 ALA A O 1
ATOM 2398 N N . ARG A 1 325 ? -25.845 16.370 12.350 1.00 85.31 325 ARG A N 1
ATOM 2399 C CA . ARG A 1 325 ? -26.807 16.488 11.240 1.00 85.31 325 ARG A CA 1
ATOM 2400 C C . ARG A 1 325 ? -28.041 15.607 11.424 1.00 85.31 325 ARG A C 1
ATOM 2402 O O . ARG A 1 325 ? -29.145 16.046 11.119 1.00 85.31 325 ARG A O 1
ATOM 2409 N N . THR A 1 326 ? -27.869 14.372 11.897 1.00 86.81 326 THR A N 1
ATOM 2410 C CA . THR A 1 326 ? -28.957 13.383 12.017 1.00 86.81 326 THR A CA 1
ATOM 2411 C C . THR A 1 326 ? -29.722 13.469 13.337 1.00 86.81 326 THR A C 1
ATOM 2413 O O . THR A 1 326 ? -30.765 12.834 13.472 1.00 86.81 326 THR A O 1
ATOM 2416 N N . ARG A 1 327 ? -29.223 14.245 14.310 1.00 86.50 327 ARG A N 1
ATOM 2417 C CA . ARG A 1 327 ? -29.723 14.332 15.695 1.00 86.50 327 ARG A CA 1
ATOM 2418 C C . ARG A 1 327 ? -29.744 12.982 16.426 1.00 86.50 327 ARG A C 1
ATOM 2420 O O . ARG A 1 327 ? -30.533 12.780 17.347 1.00 86.50 327 ARG A O 1
ATOM 2427 N N . GLN A 1 328 ? -28.880 12.054 16.019 1.00 87.94 328 GLN A N 1
ATOM 2428 C CA . GLN A 1 328 ? -28.702 10.768 16.689 1.00 87.94 328 GLN A CA 1
ATOM 2429 C C . GLN A 1 328 ? -27.793 10.910 17.914 1.00 87.94 328 GLN A C 1
ATOM 2431 O O . GLN A 1 328 ? -26.926 11.781 17.969 1.00 87.94 328 GLN A O 1
ATOM 2436 N N . ARG A 1 329 ? -27.986 10.041 18.910 1.00 87.75 329 ARG A N 1
ATOM 2437 C CA . ARG A 1 329 ? -27.081 9.943 20.062 1.00 87.75 329 ARG A CA 1
ATOM 2438 C C . ARG A 1 329 ? -25.906 9.038 19.716 1.00 87.75 329 ARG A C 1
ATOM 2440 O O . ARG A 1 329 ? -26.077 8.063 18.992 1.00 87.75 329 ARG A O 1
ATOM 2447 N N . ILE A 1 330 ? -24.739 9.358 20.263 1.00 88.44 330 ILE A N 1
ATOM 2448 C CA . ILE A 1 330 ? -23.521 8.560 20.114 1.00 88.44 330 ILE A CA 1
ATOM 2449 C C . ILE A 1 330 ? -23.040 8.162 21.496 1.00 88.44 330 ILE A C 1
ATOM 2451 O O . ILE A 1 330 ? -22.905 9.021 22.367 1.00 88.44 330 ILE A O 1
ATOM 2455 N N . ASP A 1 331 ? -22.740 6.879 21.658 1.00 92.31 331 ASP A N 1
ATOM 2456 C CA . ASP A 1 331 ? -21.981 6.366 22.790 1.00 92.31 331 ASP A CA 1
ATOM 2457 C C . ASP A 1 331 ? -20.532 6.095 22.341 1.00 92.31 331 ASP A C 1
ATOM 2459 O O . ASP A 1 331 ? -20.291 5.155 21.577 1.00 92.31 331 ASP A O 1
ATOM 2463 N N . PRO A 1 332 ? -19.548 6.901 22.789 1.00 92.12 332 PRO A N 1
ATOM 2464 C CA . PRO A 1 332 ? -18.143 6.694 22.446 1.00 92.12 332 PRO A CA 1
ATOM 2465 C C . PRO A 1 332 ? -17.598 5.327 22.884 1.00 92.12 332 PRO A C 1
ATOM 2467 O O . PRO A 1 332 ? -16.692 4.798 22.246 1.00 92.12 332 PRO A O 1
ATOM 2470 N N . ASN A 1 333 ? -18.133 4.742 23.959 1.00 95.12 333 ASN A N 1
ATOM 2471 C CA . ASN A 1 333 ? -17.688 3.435 24.443 1.00 95.12 333 ASN A CA 1
ATOM 2472 C C . ASN A 1 333 ? -18.190 2.315 23.534 1.00 95.12 333 ASN A C 1
ATOM 2474 O O . ASN A 1 333 ? -17.463 1.363 23.267 1.00 95.12 333 ASN A O 1
ATOM 2478 N N . GLN A 1 334 ? -19.414 2.449 23.020 1.00 94.25 334 GLN A N 1
ATOM 2479 C CA . GLN A 1 334 ? -19.962 1.502 22.054 1.00 94.25 334 GLN A CA 1
ATOM 2480 C C . GLN A 1 334 ? -19.189 1.542 20.730 1.00 94.25 334 GLN A C 1
ATOM 2482 O O . GLN A 1 334 ? -18.936 0.493 20.142 1.00 94.25 334 GLN A O 1
ATOM 2487 N N . GLU A 1 335 ? -18.756 2.730 20.301 1.00 93.19 335 GLU A N 1
ATOM 2488 C CA . GLU A 1 335 ? -17.874 2.885 19.140 1.00 93.19 335 GLU A CA 1
ATOM 2489 C C . GLU A 1 335 ? -16.522 2.185 19.366 1.00 93.19 335 GLU A C 1
ATOM 2491 O O . GLU A 1 335 ? -16.089 1.404 18.522 1.00 93.19 335 GLU A O 1
ATOM 2496 N N . LEU A 1 336 ? -15.892 2.382 20.534 1.00 94.69 336 LEU A N 1
ATOM 2497 C CA . LEU A 1 336 ? -14.653 1.684 20.913 1.00 94.69 336 LEU A CA 1
ATOM 2498 C C . LEU A 1 336 ? -14.801 0.161 20.884 1.00 94.69 336 LEU A C 1
ATOM 2500 O O . LEU A 1 336 ? -13.939 -0.528 20.345 1.00 94.69 336 LEU A O 1
ATOM 2504 N N . ILE A 1 337 ? -15.897 -0.366 21.435 1.00 96.69 337 ILE A N 1
ATOM 2505 C CA . ILE A 1 337 ? -16.177 -1.807 21.427 1.00 96.69 337 ILE A CA 1
ATOM 2506 C C . ILE A 1 337 ? -16.338 -2.308 19.989 1.00 96.69 337 ILE A C 1
ATOM 2508 O O . ILE A 1 337 ? -15.732 -3.314 19.626 1.00 96.69 337 ILE A O 1
ATOM 2512 N N . GLY A 1 338 ? -17.115 -1.606 19.158 1.00 95.19 338 GLY A N 1
ATOM 2513 C CA . GLY A 1 338 ? -17.336 -1.980 17.760 1.00 95.19 338 GLY A CA 1
ATOM 2514 C C . GLY A 1 338 ? -16.041 -2.019 16.947 1.00 95.19 338 GLY A C 1
ATOM 2515 O O . GLY A 1 338 ? -15.792 -2.987 16.229 1.00 95.19 338 GLY A O 1
ATOM 2516 N N . GLN A 1 339 ? -15.182 -1.013 17.108 1.00 95.38 339 GLN A N 1
ATOM 2517 C CA . GLN A 1 339 ? -13.869 -0.973 16.457 1.00 95.38 339 GLN A CA 1
ATOM 2518 C C . GLN A 1 339 ? -12.912 -2.025 16.991 1.00 95.38 339 GLN A C 1
ATOM 2520 O O . GLN A 1 339 ? -12.227 -2.682 16.207 1.00 95.38 339 GLN A O 1
ATOM 2525 N N . GLY A 1 340 ? -12.901 -2.216 18.311 1.00 97.00 340 GLY A N 1
ATOM 2526 C CA . GLY A 1 340 ? -12.105 -3.243 18.959 1.00 97.00 340 GLY A CA 1
ATOM 2527 C C . GLY A 1 340 ? -12.431 -4.624 18.403 1.00 97.00 340 GLY A C 1
ATOM 2528 O O . GLY A 1 340 ? -11.539 -5.335 17.947 1.00 97.00 340 GLY A O 1
ATOM 2529 N N . LEU A 1 341 ? -13.721 -4.961 18.335 1.00 97.06 341 LEU A N 1
ATOM 2530 C CA . LEU A 1 341 ? -14.196 -6.211 17.742 1.00 97.06 341 LEU A CA 1
ATOM 2531 C C . LEU A 1 341 ? -13.846 -6.322 16.254 1.00 97.06 341 LEU A C 1
ATOM 2533 O O . LEU A 1 341 ? -13.372 -7.374 15.833 1.00 97.06 341 LEU A O 1
ATOM 2537 N N . ALA A 1 342 ? -14.029 -5.259 15.466 1.00 95.75 342 ALA A N 1
ATOM 2538 C CA . ALA A 1 342 ? -13.686 -5.268 14.044 1.00 95.75 342 ALA A CA 1
ATOM 2539 C C . ALA A 1 342 ? -12.191 -5.551 13.812 1.00 95.75 342 ALA A C 1
ATOM 2541 O O . ALA A 1 342 ? -11.846 -6.364 12.957 1.00 95.75 342 ALA A O 1
ATOM 2542 N N . ASN A 1 343 ? -11.312 -4.934 14.604 1.00 96.69 343 ASN A N 1
ATOM 2543 C CA . ASN A 1 343 ? -9.866 -5.134 14.535 1.00 96.69 343 ASN A CA 1
ATOM 2544 C C . ASN A 1 343 ? -9.432 -6.519 15.039 1.00 96.69 343 ASN A C 1
ATOM 2546 O O . ASN A 1 343 ? -8.595 -7.164 14.408 1.00 96.69 343 ASN A O 1
ATOM 2550 N N . VAL A 1 344 ? -10.035 -7.015 16.128 1.00 96.69 344 VAL A N 1
ATOM 2551 C CA . VAL A 1 344 ? -9.786 -8.378 16.624 1.00 96.69 344 VAL A CA 1
ATOM 2552 C C . VAL A 1 344 ? -10.180 -9.398 15.561 1.00 96.69 344 VAL A C 1
ATOM 2554 O O . VAL A 1 344 ? -9.336 -10.190 15.158 1.00 96.69 344 VAL A O 1
ATOM 2557 N N . VAL A 1 345 ? -11.415 -9.352 15.053 1.00 95.12 345 VAL A N 1
ATOM 2558 C CA . VAL A 1 345 ? -11.896 -10.285 14.019 1.00 95.12 345 VAL A CA 1
ATOM 2559 C C . VAL A 1 345 ? -11.069 -10.155 12.738 1.00 95.12 345 VAL A C 1
ATOM 2561 O O . VAL A 1 345 ? -10.626 -11.166 12.198 1.00 95.12 345 VAL A O 1
ATOM 2564 N N . GLY A 1 346 ? -10.790 -8.926 12.296 1.00 94.38 346 GLY A N 1
ATOM 2565 C CA . GLY A 1 346 ? -9.980 -8.655 11.110 1.00 94.38 346 GLY A CA 1
ATOM 2566 C C . GLY A 1 346 ? -8.566 -9.232 11.198 1.00 94.38 346 GLY A C 1
ATOM 2567 O O . GLY A 1 346 ? -8.038 -9.704 10.193 1.00 94.38 346 GLY A O 1
ATOM 2568 N N . SER A 1 347 ? -7.967 -9.271 12.392 1.00 94.69 347 SER A N 1
ATOM 2569 C CA . SER A 1 347 ? -6.639 -9.867 12.576 1.00 94.69 347 SER A CA 1
ATOM 2570 C C . SER A 1 347 ? -6.611 -11.369 12.255 1.00 94.69 347 SER A C 1
ATOM 2572 O O . SER A 1 347 ? -5.635 -11.851 11.684 1.00 94.69 347 SER A O 1
ATOM 2574 N N . PHE A 1 348 ? -7.703 -12.103 12.504 1.00 94.19 348 PHE A N 1
ATOM 2575 C CA . PHE A 1 348 ? -7.805 -13.516 12.121 1.00 94.19 348 PHE A CA 1
ATOM 2576 C C . PHE A 1 348 ? -7.966 -13.708 10.609 1.00 94.19 348 PHE A C 1
ATOM 2578 O O . PHE A 1 348 ? -7.687 -14.788 10.097 1.00 94.19 348 PHE A O 1
ATOM 2585 N N . THR A 1 349 ? -8.387 -12.672 9.882 1.00 92.12 349 THR A N 1
ATOM 2586 C CA . THR A 1 349 ? -8.549 -12.667 8.419 1.00 92.12 349 THR A CA 1
ATOM 2587 C C . THR A 1 349 ? -7.478 -11.826 7.717 1.00 92.12 349 THR A C 1
ATOM 2589 O O . THR A 1 349 ? -7.720 -11.302 6.633 1.00 92.12 349 THR A O 1
ATOM 2592 N N . GLN A 1 350 ? -6.302 -11.671 8.339 1.00 89.44 350 GLN A N 1
ATOM 2593 C CA . GLN A 1 350 ? -5.127 -10.988 7.778 1.00 89.44 350 GLN A CA 1
ATOM 2594 C C . GLN A 1 350 ? -5.319 -9.488 7.460 1.00 89.44 350 GLN A C 1
ATOM 2596 O O . GLN A 1 350 ? -4.663 -8.943 6.572 1.00 89.44 350 GLN A O 1
ATOM 2601 N N . ALA A 1 351 ? -6.201 -8.795 8.185 1.00 90.31 351 ALA A N 1
ATOM 2602 C CA . ALA A 1 351 ? -6.416 -7.360 8.011 1.00 90.31 351 ALA A CA 1
ATOM 2603 C C . ALA A 1 351 ? -5.360 -6.507 8.738 1.00 90.31 351 ALA A C 1
ATOM 2605 O O . ALA A 1 351 ? -4.856 -6.861 9.805 1.00 90.31 351 ALA A O 1
ATOM 2606 N N . PHE A 1 352 ? -5.084 -5.328 8.177 1.00 90.94 352 PHE A N 1
ATOM 2607 C CA . PHE A 1 352 ? -4.406 -4.235 8.879 1.00 90.94 352 PHE A CA 1
ATOM 2608 C C . PHE A 1 352 ? -5.352 -3.574 9.898 1.00 90.94 352 PHE A C 1
ATOM 2610 O O . PHE A 1 352 ? -6.568 -3.725 9.763 1.00 90.94 352 PHE A O 1
ATOM 2617 N N . PRO A 1 353 ? -4.835 -2.798 10.875 1.00 92.06 353 PRO A N 1
ATOM 2618 C CA . PRO A 1 353 ? -5.686 -1.991 11.743 1.00 92.06 353 PRO A CA 1
ATOM 2619 C C . PRO A 1 353 ? -6.633 -1.098 10.925 1.00 92.06 353 PRO A C 1
ATOM 2621 O O . PRO A 1 353 ? -6.197 -0.378 10.024 1.00 92.06 353 PRO A O 1
ATOM 2624 N N . VAL A 1 354 ? -7.924 -1.136 11.249 1.00 91.88 354 VAL A N 1
ATOM 2625 C CA . VAL A 1 354 ? -8.990 -0.377 10.587 1.00 91.88 354 VAL A CA 1
ATOM 2626 C C . VAL A 1 354 ? -9.625 0.650 11.523 1.00 91.88 354 VAL A C 1
ATOM 2628 O O . VAL A 1 354 ? -9.607 0.512 12.747 1.00 91.88 354 VAL A O 1
ATOM 2631 N N . SER A 1 355 ? -10.219 1.680 10.917 1.00 90.94 355 SER A N 1
ATOM 2632 C CA . SER A 1 355 ? -11.013 2.711 11.589 1.00 90.94 355 SER A CA 1
ATOM 2633 C C . SER A 1 355 ? -12.168 3.200 10.693 1.00 90.94 355 SER A C 1
ATOM 2635 O O . SER A 1 355 ? -12.349 2.733 9.560 1.00 90.94 355 SER A O 1
ATOM 2637 N N . GLY A 1 356 ? -12.965 4.140 11.205 1.00 86.25 356 GLY A N 1
ATOM 2638 C CA . GLY A 1 356 ? -13.975 4.880 10.454 1.00 86.25 356 GLY A CA 1
ATOM 2639 C C . GLY A 1 356 ? -13.374 5.645 9.270 1.00 86.25 356 GLY A C 1
ATOM 2640 O O . GLY A 1 356 ? -12.210 6.021 9.278 1.00 86.25 356 GLY A O 1
ATOM 2641 N N . SER A 1 357 ? -14.173 5.871 8.224 1.00 88.31 357 SER A N 1
ATOM 2642 C CA . SER A 1 357 ? -13.730 6.569 7.010 1.00 88.31 357 SER A CA 1
ATOM 2643 C C . SER A 1 357 ? -14.656 7.724 6.676 1.00 88.31 357 SER A C 1
ATOM 2645 O O . SER A 1 357 ? -15.843 7.521 6.416 1.00 88.31 357 SER A O 1
ATOM 2647 N N . PHE A 1 358 ? -14.100 8.936 6.629 1.00 82.56 358 PHE A N 1
ATOM 2648 C CA . PHE A 1 358 ? -14.867 10.146 6.334 1.00 82.56 358 PHE A CA 1
ATOM 2649 C C . PHE A 1 358 ? -15.547 10.067 4.958 1.00 82.56 358 PHE A C 1
ATOM 2651 O O . PHE A 1 358 ? -16.746 10.317 4.835 1.00 82.56 358 PHE A O 1
ATOM 2658 N N . SER A 1 359 ? -14.801 9.662 3.924 1.00 83.38 359 SER A N 1
ATOM 2659 C CA . SER A 1 359 ? -15.301 9.583 2.547 1.00 83.38 359 SER A CA 1
ATOM 2660 C C . SER A 1 359 ? -16.382 8.515 2.375 1.00 83.38 359 SER A C 1
ATOM 2662 O O . SER A 1 359 ? -17.433 8.809 1.804 1.00 83.38 359 SER A O 1
ATOM 2664 N N . ARG A 1 360 ? -16.180 7.301 2.911 1.00 88.88 360 ARG A N 1
ATOM 2665 C CA . ARG A 1 360 ? -17.176 6.218 2.824 1.00 88.88 360 ARG A CA 1
ATOM 2666 C C . ARG A 1 360 ? -18.451 6.557 3.591 1.00 88.88 360 ARG A C 1
ATOM 2668 O O . ARG A 1 360 ? -19.541 6.364 3.059 1.00 88.88 360 ARG A O 1
ATOM 2675 N N . THR A 1 361 ? -18.331 7.123 4.792 1.00 89.50 361 THR A N 1
ATOM 2676 C CA . THR A 1 361 ? -19.491 7.552 5.586 1.00 89.50 361 THR A CA 1
ATOM 2677 C C . THR A 1 361 ? -20.276 8.656 4.879 1.00 89.50 361 THR A C 1
ATOM 2679 O O . THR A 1 361 ? -21.501 8.576 4.797 1.00 89.50 361 THR A O 1
ATOM 2682 N N . ALA A 1 362 ? -19.592 9.647 4.296 1.00 84.19 362 ALA A N 1
ATOM 2683 C CA . ALA A 1 362 ? -20.244 10.715 3.543 1.00 84.19 362 ALA A CA 1
ATOM 2684 C C . ALA A 1 362 ? -21.003 10.186 2.314 1.00 84.19 362 ALA A C 1
ATOM 2686 O O . ALA A 1 362 ? -22.150 10.571 2.093 1.00 84.19 362 ALA A O 1
ATOM 2687 N N . VAL A 1 363 ? -20.401 9.277 1.536 1.00 85.50 363 VAL A N 1
ATOM 2688 C CA . VAL A 1 363 ? -21.066 8.648 0.379 1.00 85.50 363 VAL A CA 1
ATOM 2689 C C . VAL A 1 363 ? -22.277 7.829 0.820 1.00 85.50 363 VAL A C 1
ATOM 2691 O O . VAL A 1 363 ? -23.348 7.959 0.227 1.00 85.50 363 VAL A O 1
ATOM 2694 N N . ASN A 1 364 ? -22.139 7.039 1.886 1.00 89.56 364 ASN A N 1
ATOM 2695 C CA . ASN A 1 364 ? -23.222 6.217 2.414 1.00 89.56 364 ASN A CA 1
ATOM 2696 C C . ASN A 1 364 ? -24.428 7.074 2.852 1.00 89.56 364 ASN A C 1
ATOM 2698 O O . ASN A 1 364 ? -25.568 6.800 2.479 1.00 89.56 364 ASN A O 1
ATOM 2702 N N . MET A 1 365 ? -24.176 8.178 3.562 1.00 85.25 365 MET A N 1
ATOM 2703 C CA . MET A 1 365 ? -25.222 9.124 3.967 1.00 85.25 365 MET A CA 1
ATOM 2704 C C . MET A 1 365 ? -25.859 9.860 2.790 1.00 85.25 365 MET A C 1
ATOM 2706 O O . MET A 1 365 ? -27.081 9.981 2.732 1.00 85.25 365 MET A O 1
ATOM 2710 N N . ASN A 1 366 ? -25.051 10.341 1.843 1.00 84.62 366 ASN A N 1
ATOM 2711 C CA . ASN A 1 366 ? -25.552 11.031 0.653 1.00 84.62 366 ASN A CA 1
ATOM 2712 C C . ASN A 1 366 ? -26.385 10.100 -0.242 1.00 84.62 366 ASN A C 1
ATOM 2714 O O . ASN A 1 366 ? -27.264 10.569 -0.959 1.00 84.62 366 ASN A O 1
ATOM 2718 N N . SER A 1 367 ? -26.147 8.789 -0.155 1.00 86.44 367 SER A N 1
ATOM 2719 C CA . SER A 1 367 ? -26.947 7.749 -0.813 1.00 86.44 367 SER A CA 1
ATOM 2720 C C . SER A 1 367 ? -28.254 7.430 -0.068 1.00 86.44 367 SER A C 1
ATOM 2722 O O . SER A 1 367 ? -29.022 6.581 -0.509 1.00 86.44 367 SER A O 1
ATOM 2724 N N . GLY A 1 368 ? -28.530 8.102 1.056 1.00 87.88 368 GLY A N 1
ATOM 2725 C CA . GLY A 1 368 ? -29.766 7.951 1.822 1.00 87.88 368 GLY A CA 1
ATOM 2726 C C . GLY A 1 368 ? -29.761 6.810 2.842 1.00 87.88 368 GLY A C 1
ATOM 2727 O O . GLY A 1 368 ? -30.830 6.459 3.343 1.00 87.88 368 GLY A O 1
ATOM 2728 N N . ALA A 1 369 ? -28.600 6.233 3.177 1.00 90.12 369 ALA A N 1
ATOM 2729 C CA . ALA A 1 369 ? -28.515 5.183 4.189 1.00 90.12 369 ALA A CA 1
ATOM 2730 C C . ALA A 1 369 ? -28.960 5.689 5.573 1.00 90.12 369 ALA A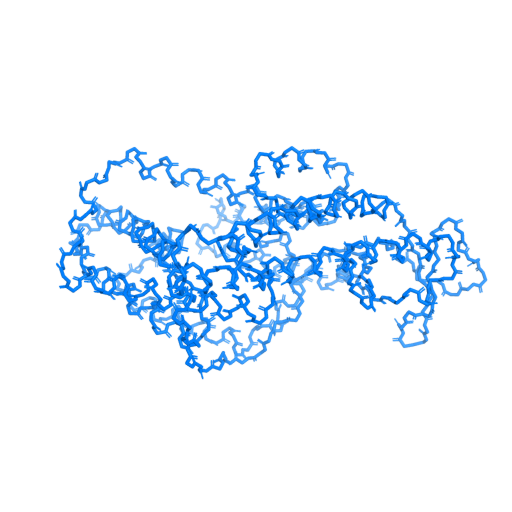 C 1
ATOM 2732 O O . ALA A 1 369 ? -28.547 6.757 6.027 1.00 90.12 369 ALA A O 1
ATOM 2733 N N . ARG A 1 370 ? -29.801 4.901 6.258 1.00 86.69 370 ARG A N 1
ATOM 2734 C CA . ARG A 1 370 ? -30.371 5.241 7.579 1.00 86.69 370 ARG A CA 1
ATOM 2735 C C . ARG A 1 370 ? -30.007 4.260 8.692 1.00 86.69 370 ARG A C 1
ATOM 2737 O O . ARG A 1 370 ? -30.180 4.589 9.861 1.00 86.69 370 ARG A O 1
ATOM 2744 N N . THR A 1 371 ? -29.540 3.063 8.343 1.00 89.62 371 THR A N 1
ATOM 2745 C CA . THR A 1 371 ? -29.222 1.985 9.289 1.00 89.62 371 THR A CA 1
ATOM 2746 C C . THR A 1 371 ? -27.860 1.378 8.959 1.00 89.62 371 THR A C 1
ATOM 2748 O O . THR A 1 371 ? -27.382 1.491 7.831 1.00 89.62 371 THR A O 1
ATOM 2751 N N . GLY A 1 372 ? -27.252 0.684 9.925 1.00 87.25 372 GLY A N 1
ATOM 2752 C CA . GLY A 1 372 ? -25.977 -0.021 9.730 1.00 87.25 372 GLY A CA 1
ATOM 2753 C C . GLY A 1 372 ? -26.024 -1.163 8.704 1.00 87.25 372 GLY A C 1
ATOM 2754 O O . GLY A 1 372 ? -24.973 -1.640 8.282 1.00 87.25 372 GLY A O 1
ATOM 2755 N N . MET A 1 373 ? -27.214 -1.568 8.241 1.00 92.56 373 MET A N 1
ATOM 2756 C CA . MET A 1 373 ? -27.366 -2.593 7.200 1.00 92.56 373 MET A CA 1
ATOM 2757 C C . MET A 1 373 ? -26.678 -2.210 5.887 1.00 92.56 373 MET A C 1
ATOM 2759 O O . MET A 1 373 ? -26.230 -3.093 5.160 1.00 92.56 373 MET A O 1
ATOM 2763 N N . SER A 1 374 ? -26.517 -0.914 5.600 1.00 93.56 374 SER A N 1
ATOM 2764 C CA . SER A 1 374 ? -25.746 -0.459 4.438 1.00 93.56 374 SER A CA 1
ATOM 2765 C C . SER A 1 374 ? -24.301 -0.963 4.465 1.00 93.56 374 SER A C 1
ATOM 2767 O O . SER A 1 374 ? -23.749 -1.326 3.428 1.00 93.56 374 SER A O 1
ATOM 2769 N N . SER A 1 375 ? -23.687 -1.024 5.650 1.00 91.50 375 SER A N 1
ATOM 2770 C CA . SER A 1 375 ? -22.318 -1.513 5.822 1.00 91.50 375 SER A CA 1
ATOM 2771 C C . SER A 1 375 ? -22.238 -3.026 5.627 1.00 91.50 375 SER A C 1
ATOM 2773 O O . SER A 1 375 ? -21.279 -3.503 5.031 1.00 91.50 375 SER A O 1
ATOM 2775 N N . VAL A 1 376 ? -23.266 -3.774 6.049 1.00 94.00 376 VAL A N 1
ATOM 2776 C CA . VAL A 1 376 ? -23.369 -5.226 5.808 1.00 94.00 376 VAL A CA 1
ATOM 2777 C C . VAL A 1 376 ? -23.477 -5.515 4.311 1.00 94.00 376 VAL A C 1
ATOM 2779 O O . VAL A 1 376 ? -22.732 -6.337 3.787 1.00 94.00 376 VAL A O 1
ATOM 2782 N N . ILE A 1 377 ? -24.345 -4.788 3.600 1.00 94.50 377 ILE A N 1
ATOM 2783 C CA . ILE A 1 377 ? -24.474 -4.903 2.140 1.00 94.50 377 ILE A CA 1
ATOM 2784 C C . ILE A 1 377 ? -23.147 -4.546 1.458 1.00 94.50 377 ILE A C 1
ATOM 2786 O O . ILE A 1 377 ? -22.703 -5.257 0.563 1.00 94.50 377 ILE A O 1
ATOM 2790 N N . THR A 1 378 ? -22.475 -3.487 1.918 1.00 92.69 378 THR A N 1
ATOM 2791 C CA . THR A 1 378 ? -21.155 -3.098 1.402 1.00 92.69 378 THR A CA 1
ATOM 2792 C C . THR A 1 378 ? -20.128 -4.216 1.605 1.00 92.69 378 THR A C 1
ATOM 2794 O O . THR A 1 378 ? -19.404 -4.542 0.670 1.00 92.69 378 THR A O 1
ATOM 2797 N N . ALA A 1 379 ? -20.087 -4.848 2.782 1.00 92.25 379 ALA A N 1
ATOM 2798 C CA . ALA A 1 379 ? -19.186 -5.966 3.060 1.00 92.25 379 ALA A CA 1
ATOM 2799 C C . ALA A 1 379 ? -19.466 -7.179 2.154 1.00 92.25 379 ALA A C 1
ATOM 2801 O O . ALA A 1 379 ? -18.526 -7.788 1.650 1.00 92.25 379 ALA A O 1
ATOM 2802 N N . LEU A 1 380 ? -20.739 -7.487 1.880 1.00 94.62 380 LEU A N 1
ATOM 2803 C CA . LEU A 1 380 ? -21.121 -8.544 0.936 1.00 94.62 380 LEU A CA 1
ATOM 2804 C C . LEU A 1 380 ? -20.683 -8.224 -0.499 1.00 94.62 380 LEU A C 1
ATOM 2806 O O . LEU A 1 380 ? -20.173 -9.100 -1.189 1.00 94.62 380 LEU A O 1
ATOM 2810 N N . ILE A 1 381 ? -20.828 -6.974 -0.946 1.00 93.38 381 ILE A N 1
ATOM 2811 C CA . ILE A 1 381 ? -20.356 -6.552 -2.274 1.00 93.38 381 ILE A CA 1
ATOM 2812 C C . ILE A 1 381 ? -18.831 -6.669 -2.366 1.00 93.38 381 ILE A C 1
ATOM 2814 O O . ILE A 1 381 ? -18.319 -7.149 -3.373 1.00 93.38 381 ILE A O 1
ATOM 2818 N N . VAL A 1 382 ? -18.102 -6.279 -1.316 1.00 91.75 382 VAL A N 1
ATOM 2819 C CA . VAL A 1 382 ? -16.643 -6.459 -1.252 1.00 91.75 382 VAL A CA 1
ATOM 2820 C C . VAL A 1 382 ? -16.276 -7.942 -1.308 1.00 91.75 382 VAL A C 1
ATOM 2822 O O . VAL A 1 382 ? -15.361 -8.304 -2.039 1.00 91.75 382 VAL A O 1
ATOM 2825 N N . LEU A 1 383 ? -17.011 -8.810 -0.607 1.00 91.88 383 LEU A N 1
ATOM 2826 C CA . LEU A 1 383 ? -16.805 -10.258 -0.652 1.00 91.88 383 LEU A CA 1
ATOM 2827 C C . LEU A 1 383 ? -16.980 -10.815 -2.073 1.00 91.88 383 LEU A C 1
ATOM 2829 O O . LEU A 1 383 ? -16.131 -11.557 -2.554 1.00 91.88 383 LEU A O 1
ATOM 2833 N N . VAL A 1 384 ? -18.047 -10.412 -2.767 1.00 92.38 384 VAL A N 1
ATOM 2834 C CA . VAL A 1 384 ? -18.280 -10.777 -4.174 1.00 92.38 384 VAL A CA 1
ATOM 2835 C C . VAL A 1 384 ? -17.153 -10.248 -5.065 1.00 92.38 384 VAL A C 1
ATOM 2837 O O . VAL A 1 384 ? -16.670 -10.967 -5.936 1.00 92.38 384 VAL A O 1
ATOM 2840 N N . ALA A 1 385 ? -16.687 -9.020 -4.827 1.00 90.69 385 ALA A N 1
ATOM 2841 C CA . ALA A 1 385 ? -15.585 -8.445 -5.586 1.00 90.69 385 ALA A CA 1
ATOM 2842 C C . ALA A 1 385 ? -14.275 -9.227 -5.414 1.00 90.69 385 ALA A C 1
ATOM 2844 O O . ALA A 1 385 ? -13.593 -9.474 -6.405 1.00 90.69 385 ALA A O 1
ATOM 2845 N N . LEU A 1 386 ? -13.959 -9.668 -4.192 1.00 89.75 386 LEU A N 1
ATOM 2846 C CA . LEU A 1 386 ? -12.784 -10.498 -3.903 1.00 89.75 386 LEU A CA 1
ATOM 2847 C C . LEU A 1 386 ? -12.855 -11.882 -4.561 1.00 89.75 386 LEU A C 1
ATOM 2849 O O . LEU A 1 386 ? -11.832 -12.418 -4.976 1.00 89.75 386 LEU A O 1
ATOM 2853 N N . LEU A 1 387 ? -14.056 -12.456 -4.662 1.00 90.44 387 LEU A N 1
ATOM 2854 C CA . LEU A 1 387 ? -14.256 -13.785 -5.239 1.00 90.44 387 LEU A CA 1
ATOM 2855 C C . LEU A 1 387 ? -14.266 -13.793 -6.772 1.00 90.44 387 LEU A C 1
ATOM 2857 O O . LEU A 1 387 ? -13.845 -14.785 -7.357 1.00 90.44 387 LEU A O 1
ATOM 2861 N N . PHE A 1 388 ? -14.767 -12.734 -7.419 1.00 91.56 388 PHE A N 1
ATOM 2862 C CA . PHE A 1 388 ? -15.059 -12.777 -8.861 1.00 91.56 388 PHE A CA 1
ATOM 2863 C C . PHE A 1 388 ? -14.523 -11.596 -9.677 1.00 91.56 388 PHE A C 1
ATOM 2865 O O . PHE A 1 388 ? -14.424 -11.706 -10.896 1.00 91.56 388 PHE A O 1
ATOM 2872 N N . LEU A 1 389 ? -14.218 -10.451 -9.056 1.00 91.75 389 LEU A N 1
ATOM 2873 C CA . LEU A 1 389 ? -13.885 -9.218 -9.784 1.00 91.75 389 LEU A CA 1
ATOM 2874 C C . LEU A 1 389 ? -12.404 -8.826 -9.684 1.00 91.75 389 LEU A C 1
ATOM 2876 O O . LEU A 1 389 ? -11.999 -7.890 -10.370 1.00 91.75 389 LEU A O 1
ATOM 2880 N N . THR A 1 390 ? -11.577 -9.519 -8.895 1.00 90.62 390 THR A N 1
ATOM 2881 C CA . THR A 1 390 ? -10.138 -9.216 -8.800 1.00 90.62 390 THR A CA 1
ATOM 2882 C C . THR A 1 390 ? -9.391 -9.321 -10.137 1.00 90.62 390 THR A C 1
ATOM 2884 O O . THR A 1 390 ? -8.573 -8.430 -10.383 1.00 90.62 390 THR A O 1
ATOM 2887 N N . PRO A 1 391 ? -9.690 -10.263 -11.066 1.00 91.75 391 PRO A N 1
ATOM 2888 C CA . PRO A 1 391 ? -8.999 -10.307 -12.359 1.00 91.75 391 PRO A CA 1
ATOM 2889 C C . PRO A 1 391 ? -9.311 -9.092 -13.238 1.00 91.75 391 PRO A C 1
ATOM 2891 O O . PRO A 1 391 ? -8.462 -8.638 -14.003 1.00 91.75 391 PRO A O 1
ATOM 2894 N N . LEU A 1 392 ? -10.505 -8.505 -13.088 1.00 91.88 392 LEU A N 1
ATOM 2895 C CA . LEU A 1 392 ? -10.907 -7.306 -13.832 1.00 91.88 392 LEU A CA 1
ATOM 2896 C C . LEU A 1 392 ? -10.076 -6.076 -13.451 1.00 91.88 392 LEU A C 1
ATOM 2898 O O . LEU A 1 392 ? -10.040 -5.111 -14.206 1.00 91.88 392 LEU A O 1
ATOM 2902 N N . LEU A 1 393 ? -9.408 -6.099 -12.296 1.00 92.56 393 LEU A N 1
ATOM 2903 C CA . LEU A 1 393 ? -8.581 -4.995 -11.816 1.00 92.56 393 LEU A CA 1
ATOM 2904 C C . LEU A 1 393 ? -7.130 -5.074 -12.305 1.00 92.56 393 LEU A C 1
ATOM 2906 O O . LEU A 1 393 ? -6.383 -4.129 -12.068 1.00 92.56 393 LEU A O 1
ATOM 2910 N N . TYR A 1 394 ? -6.730 -6.141 -13.010 1.00 94.44 394 TYR A N 1
ATOM 2911 C CA . TYR A 1 394 ? -5.342 -6.349 -13.440 1.00 94.44 394 TYR A CA 1
ATOM 2912 C C . TYR A 1 394 ? -4.781 -5.137 -14.202 1.00 94.44 394 TYR A C 1
ATOM 2914 O O . TYR A 1 394 ? -3.716 -4.618 -13.865 1.00 94.44 394 TYR A O 1
ATOM 2922 N N . HIS A 1 395 ? -5.533 -4.643 -15.192 1.00 95.00 395 HIS A N 1
ATOM 2923 C CA . HIS A 1 395 ? -5.108 -3.550 -16.072 1.00 95.00 395 HIS A CA 1
ATOM 2924 C C . HIS A 1 395 ? -5.325 -2.149 -15.487 1.00 95.00 395 HIS A C 1
ATOM 2926 O O . HIS A 1 395 ? -5.036 -1.167 -16.170 1.00 95.00 395 HIS A O 1
ATOM 2932 N N . LEU A 1 396 ? -5.826 -2.012 -14.257 1.00 95.88 396 LEU A N 1
ATOM 2933 C CA . LEU A 1 396 ? -6.053 -0.705 -13.643 1.00 95.88 396 LEU A CA 1
ATOM 2934 C C . LEU A 1 396 ? -4.712 0.032 -13.469 1.00 95.88 396 LEU A C 1
ATOM 2936 O O . LEU A 1 396 ? -3.844 -0.474 -12.756 1.00 95.88 396 LEU A O 1
ATOM 2940 N N . PRO A 1 397 ? -4.503 1.217 -14.075 1.00 95.31 397 PRO A N 1
ATOM 2941 C CA . PRO A 1 397 ? -3.265 1.965 -13.874 1.00 95.31 397 PRO A CA 1
ATOM 2942 C C . PRO A 1 397 ? -3.115 2.418 -12.424 1.00 95.31 397 PRO A C 1
ATOM 2944 O O . PRO A 1 397 ? -4.051 2.955 -11.832 1.00 95.31 397 PRO A O 1
ATOM 2947 N N . GLN A 1 398 ? -1.914 2.292 -11.862 1.00 92.44 398 GLN A N 1
ATOM 2948 C CA . GLN A 1 398 ? -1.671 2.671 -10.466 1.00 92.44 398 GLN A CA 1
ATOM 2949 C C . GLN A 1 398 ? -1.859 4.168 -10.196 1.00 92.44 398 GLN A C 1
ATOM 2951 O O . GLN A 1 398 ? -2.145 4.537 -9.065 1.00 92.44 398 GLN A O 1
ATOM 2956 N N . ALA A 1 399 ? -1.725 5.023 -11.213 1.00 92.69 399 ALA A N 1
ATOM 2957 C CA . ALA A 1 399 ? -1.972 6.464 -11.102 1.00 92.69 399 ALA A CA 1
ATOM 2958 C C . ALA A 1 399 ? -3.455 6.841 -10.940 1.00 92.69 399 ALA A C 1
ATOM 2960 O O . ALA A 1 399 ? -3.761 8.005 -10.694 1.00 92.69 399 ALA A O 1
ATOM 2961 N N . VAL A 1 400 ? -4.368 5.883 -11.128 1.00 93.19 400 VAL A N 1
ATOM 2962 C CA . VAL A 1 400 ? -5.815 6.068 -10.931 1.00 93.19 400 VAL A CA 1
ATOM 2963 C C . VAL A 1 400 ? -6.220 5.816 -9.473 1.00 93.19 400 VAL A C 1
ATOM 2965 O O . VAL A 1 400 ? -7.248 6.333 -9.036 1.00 93.19 400 VAL A O 1
ATOM 2968 N N . LEU A 1 401 ? -5.423 5.030 -8.737 1.00 89.12 401 LEU A N 1
ATOM 2969 C CA . LEU A 1 401 ? -5.589 4.745 -7.307 1.00 89.12 401 LEU A CA 1
ATOM 2970 C C . LEU A 1 401 ? -5.118 5.920 -6.447 1.00 89.12 401 LEU A C 1
ATOM 2972 O O . LEU A 1 401 ? -5.825 6.220 -5.457 1.00 89.12 401 LEU A O 1
#